Protein AF-A0A857V755-F1 (afdb_monomer)

Radius of gyration: 28.83 Å; Cα contacts (8 Å, |Δi|>4): 741; chains: 1; bounding box: 69×64×71 Å

Secondary structure (DSSP, 8-state):
-HHHHHHHHHHHHHHHHHHHT------TTTTGGGSTTSSS--SB-----S-----SSTT-------GGGTT-B-HHHHHHHHHHHHHHTTT--GGG---STTS-S----TT--GGGSPPPGGGSS-------EEEE---S-SEEETTT-SEEEEE-SS--S-TT-EEEEEEETTTEEEEEEE--TTS--EEEEEPPTTPPSEEEEEEEEEE-TTS-EEEEEEEEEEEPSBTTBTT-SSS-GGG-TT-SSS---S--SS-SSS-TTT-S---S---EEEEE--GGGT--TTSEEEEE-GGGHHHH---S----TTT-TT-----SEEE-SGGGTTPEEEEEEE-SS-BTTBPTT-EEEEEE-TT--EEEEEES-SSSPPPPTT-TT--PPEEEEPSSPPTT--S--

Foldseek 3Di:
DVLLVVLLVLLVVCLVCQQFQHDDQDCSCLCPQQDVVGPDAHQAAAQDDPDQPPPPFPPDRDPPPDSVRHRPGFPVNVVSVVVSVCVVQVNDDPVCRQSDPVSDNGDGDPVSDPVPRDRDPVVVPPPPPFPAAEDEDCQFPQEDEAPVDQKTWGWDPAQFADAQDKKWKWKDPPTDTQGIFTQHRSNITTDITGDDNPDAFAKIKIWIWHAGPVRGIYIYIGIHGYFYNDPQAGRPPPDGQVRQQQGRHFHAPPDQQQLPRGGSNNDSDRDHHPQKDKFADDVVLVTDRQKMFMFGRQSCCVVLVAHDGDDPCSVPVPGPDDTLAMADDPVSGQWGWQDKDAACQDFVVRHHRWIWTWTAHPVRDIWIWTKPDRNDHQDDPVPPPHDHIHTDTDPDDGPPDDSPD

pLDDT: mean 79.71, std 15.18, range [31.06, 97.56]

Solvent-accessible surface area (backbone atoms only — not comparable to full-atom values): 23344 Å² total; per-residue (Å²): 107,69,69,52,52,50,52,34,49,50,33,48,52,45,36,50,23,37,34,64,11,44,86,69,80,86,55,91,67,38,57,64,53,15,40,82,94,40,89,44,62,47,24,34,37,62,85,48,75,88,64,76,71,74,49,95,48,88,90,53,77,71,74,76,85,48,53,79,51,36,68,33,64,28,56,59,25,50,51,29,45,51,50,42,50,35,61,78,49,75,65,47,54,80,93,73,54,70,64,25,98,83,72,35,82,54,54,58,34,88,83,48,46,81,90,72,44,68,68,46,73,86,70,69,56,87,65,88,68,68,79,60,47,78,41,84,42,81,38,50,91,44,61,44,38,44,86,80,44,53,51,50,57,38,40,52,93,56,56,64,31,30,53,71,34,67,29,42,34,33,38,40,81,68,85,42,82,44,49,73,48,65,18,37,91,68,7,26,38,79,49,66,34,59,53,66,88,84,59,72,49,38,74,33,35,40,34,41,35,37,42,25,75,88,70,43,43,31,32,38,33,36,71,30,39,33,29,33,72,43,92,57,27,35,42,66,80,85,57,46,29,92,76,36,73,41,37,60,86,41,75,60,62,86,40,49,80,18,47,81,84,48,23,42,46,66,39,66,69,68,56,77,57,51,54,59,52,72,42,51,33,44,63,96,76,78,36,58,54,44,24,35,40,34,33,45,37,53,74,39,22,83,82,69,75,48,79,84,62,19,59,60,52,93,81,33,77,84,57,86,68,37,69,49,19,28,43,72,47,77,92,46,48,58,32,42,64,73,48,80,44,66,33,88,54,66,54,92,93,40,52,53,68,42,57,35,39,31,27,24,40,96,83,68,50,74,44,47,28,31,52,76,60,83,81,64,77,67,61,56,83,88,44,94,83,50,70,89,44,32,35,43,77,53,96,64,80,56,91,96,58,69,86,67,136

Mean predicted aligned error: 14.48 Å

Nearest PDB structures (foldseek):
  6xi3-assembly1_AAA  TM=7.152E-01  e=8.407E-03  Marinobacter nauticus ATCC 49840
  4kkr-assembly1_A  TM=4.947E-01  e=3.489E-03  Vibrio cholerae MJ-1236
  6nfs-assembly1_A  TM=5.527E-01  e=1.344E-02  Pseudomonas fluorescens
  4be6-assembly1_A  TM=4.910E-01  e=5.577E-03  Vibrio cholerae MJ-1236
  6nfr-assembly1_A  TM=5.529E-01  e=2.278E-02  Pseudomonas fluorescens

Sequence (405 aa):
MITNSVTYLNNTIKQAAKAAGVKYVDIENAFGDHWLCGNGDRHVNPLLLNEMIVSRIPDLRLPWVEFQESFHPNAKGHADIARAFRKELGGVNPADYKICKNDATTCPDNSATKDNIPAPPYFNVANEQEDIKFTYYKLSNGTATKVQEKYIEIKTSRRPYKPWKKVYVKIYSEPRDLGEIEADKNGEINGSVALPEDLPAGYHTLVVSGEAPDGKKQELYQTILIKGPNPEDIDENGTPDKLQPCGAFAQAANKDEDLDGIDDACDPEVTDPILYTARNGKSSLGEDEDRIYLFRNTRAANLTGVTNDYVDKSKNQNNTDALVGHTLSEETRGLAFNKLVVMKEADGDIKKGTPIILAKDINEKCYALKPENYLSPALKPGSKDYKLRGLTKLNTLAKGVGCEE

Structure (mmCIF, N/CA/C/O backbone):
data_AF-A0A857V755-F1
#
_entry.id   AF-A0A857V755-F1
#
loop_
_atom_site.group_PDB
_atom_site.id
_atom_site.type_symbol
_atom_site.label_atom_id
_atom_site.label_alt_id
_atom_site.label_comp_id
_atom_site.label_asym_id
_atom_site.label_entity_id
_atom_site.label_seq_id
_atom_site.pdbx_PDB_ins_code
_atom_site.Cartn_x
_atom_site.Cartn_y
_atom_site.Cartn_z
_atom_site.occupancy
_atom_site.B_iso_or_equiv
_atom_site.auth_seq_id
_atom_site.auth_comp_id
_atom_site.auth_asym_id
_atom_site.auth_atom_id
_atom_site.pdbx_PDB_model_num
ATOM 1 N N . MET A 1 1 ? -3.598 -13.421 14.492 1.00 64.44 1 MET A N 1
ATOM 2 C CA . MET A 1 1 ? -5.048 -13.296 14.214 1.00 64.44 1 MET A CA 1
ATOM 3 C C . MET A 1 1 ? -5.287 -13.170 12.715 1.00 64.44 1 MET A C 1
ATOM 5 O O . MET A 1 1 ? -5.825 -14.112 12.165 1.00 64.44 1 MET A O 1
ATOM 9 N N . ILE A 1 2 ? -4.832 -12.096 12.051 1.00 75.31 2 ILE A N 1
ATOM 10 C CA . ILE A 1 2 ? -5.071 -11.863 10.608 1.00 75.31 2 ILE A CA 1
ATOM 11 C C . ILE A 1 2 ? -4.603 -13.035 9.732 1.00 75.31 2 ILE A C 1
ATOM 13 O O . ILE A 1 2 ? -5.388 -13.533 8.935 1.00 75.31 2 ILE A O 1
ATOM 17 N N . THR A 1 3 ? -3.382 -13.537 9.935 1.00 80.62 3 THR A N 1
ATOM 18 C CA . THR A 1 3 ? -2.867 -14.715 9.213 1.00 80.62 3 THR A CA 1
ATOM 19 C C . THR A 1 3 ? -3.768 -15.940 9.388 1.00 80.62 3 THR A C 1
ATOM 21 O O . THR A 1 3 ? -4.168 -16.543 8.404 1.00 80.62 3 THR A O 1
ATOM 24 N N . ASN A 1 4 ? -4.206 -16.241 10.618 1.00 82.56 4 ASN A N 1
ATOM 25 C CA . ASN A 1 4 ? -5.170 -17.320 10.869 1.00 82.56 4 ASN A CA 1
ATOM 26 C C . ASN A 1 4 ? -6.510 -17.086 10.152 1.00 82.56 4 ASN A C 1
ATOM 28 O O . ASN A 1 4 ? -7.090 -18.039 9.639 1.00 82.56 4 ASN A O 1
ATOM 32 N N . SER A 1 5 ? -7.015 -15.848 10.114 1.00 85.62 5 SER A N 1
ATOM 33 C CA . SER A 1 5 ? -8.253 -15.512 9.400 1.00 85.62 5 SER A CA 1
ATOM 34 C C . SER A 1 5 ? -8.121 -15.738 7.893 1.00 85.62 5 SER A C 1
ATOM 36 O O . SER A 1 5 ? -9.034 -16.296 7.290 1.00 85.62 5 SER A O 1
ATOM 38 N N . VAL A 1 6 ? -6.981 -15.364 7.299 1.00 88.44 6 VAL A N 1
ATOM 39 C CA . VAL A 1 6 ? -6.672 -15.627 5.884 1.00 88.44 6 VAL A CA 1
ATOM 40 C C . VAL A 1 6 ? -6.606 -17.131 5.622 1.00 88.44 6 VAL A C 1
ATOM 42 O O . VAL A 1 6 ? -7.317 -17.611 4.744 1.00 88.44 6 VAL A O 1
ATOM 45 N N . THR A 1 7 ? -5.869 -17.898 6.434 1.00 88.50 7 THR A N 1
ATOM 46 C CA . THR A 1 7 ? -5.803 -19.365 6.306 1.00 88.50 7 THR A CA 1
ATOM 47 C C . THR A 1 7 ? -7.192 -20.007 6.419 1.00 88.50 7 THR A C 1
ATOM 49 O O . THR A 1 7 ? -7.540 -20.902 5.650 1.00 88.50 7 THR A O 1
ATOM 52 N N . TYR A 1 8 ? -8.032 -19.546 7.353 1.00 90.31 8 TYR A N 1
ATOM 53 C CA . TYR A 1 8 ? -9.395 -20.062 7.504 1.00 90.31 8 TYR A CA 1
ATOM 54 C C . TYR A 1 8 ? -10.292 -19.725 6.303 1.00 90.31 8 TYR A C 1
ATOM 56 O O . TYR A 1 8 ? -11.050 -20.581 5.836 1.00 90.31 8 TYR A O 1
ATOM 64 N N . LEU A 1 9 ? -10.187 -18.507 5.762 1.00 91.81 9 LEU A N 1
ATOM 65 C CA . LEU A 1 9 ? -10.892 -18.110 4.544 1.00 91.81 9 LEU A CA 1
ATOM 66 C C . LEU A 1 9 ? -10.439 -18.954 3.344 1.00 91.81 9 LEU A C 1
ATOM 68 O O . LEU A 1 9 ? -11.287 -19.497 2.638 1.00 91.81 9 LEU A O 1
ATOM 72 N N . ASN A 1 10 ? -9.132 -19.146 3.163 1.00 93.31 10 ASN A N 1
ATOM 73 C CA . ASN A 1 10 ? -8.565 -19.997 2.114 1.00 93.31 10 ASN A CA 1
ATOM 74 C C . ASN A 1 10 ? -9.065 -21.441 2.228 1.00 93.31 10 ASN A C 1
ATOM 76 O O . ASN A 1 10 ? -9.514 -22.022 1.240 1.00 93.31 10 ASN A O 1
ATOM 80 N N . ASN A 1 11 ? -9.089 -22.006 3.439 1.00 93.12 11 ASN A N 1
ATOM 81 C CA . ASN A 1 11 ? -9.653 -23.334 3.694 1.00 93.12 11 ASN A CA 1
ATOM 82 C C . ASN A 1 11 ? -11.151 -23.404 3.367 1.00 93.12 11 ASN A C 1
ATOM 84 O O . ASN A 1 11 ? -11.607 -24.390 2.785 1.00 93.12 11 ASN A O 1
ATOM 88 N N . THR A 1 12 ? -11.906 -22.354 3.692 1.00 93.69 12 THR A N 1
ATOM 89 C CA . THR A 1 12 ? -13.337 -22.253 3.376 1.00 93.69 12 THR A CA 1
ATOM 90 C C . THR A 1 12 ? -13.567 -22.212 1.864 1.00 93.69 12 THR A C 1
ATOM 92 O O . THR A 1 12 ? -14.375 -22.984 1.348 1.00 93.69 12 THR A O 1
ATOM 95 N N . ILE A 1 13 ? -12.825 -21.374 1.132 1.00 95.56 13 ILE A N 1
ATOM 96 C CA . ILE A 1 13 ? -12.911 -21.265 -0.332 1.00 95.56 13 ILE A CA 1
ATOM 97 C C . ILE A 1 13 ? -12.484 -22.581 -0.989 1.00 95.56 13 ILE A C 1
ATOM 99 O O . ILE A 1 13 ? -13.176 -23.074 -1.877 1.00 95.56 13 ILE A O 1
ATOM 103 N N . LYS A 1 14 ? -11.394 -23.200 -0.525 1.00 94.62 14 LYS A N 1
ATOM 104 C CA . LYS A 1 14 ? -10.915 -24.504 -1.007 1.00 94.62 14 LYS A CA 1
ATOM 105 C C . LYS A 1 14 ? -11.964 -25.597 -0.831 1.00 94.62 14 LYS A C 1
ATOM 107 O O . LYS A 1 14 ? -12.153 -26.416 -1.731 1.00 94.62 14 LYS A O 1
ATOM 112 N N . GLN A 1 15 ? -12.655 -25.614 0.306 1.00 94.94 15 GLN A N 1
ATOM 113 C CA . GLN A 1 15 ? -13.712 -26.583 0.571 1.00 94.94 15 GLN A CA 1
ATOM 114 C C . GLN A 1 15 ? -14.958 -26.319 -0.284 1.00 94.94 15 GLN A C 1
ATOM 116 O O . GLN A 1 15 ? -15.502 -27.254 -0.871 1.00 94.94 15 GLN A O 1
ATOM 121 N N . ALA A 1 16 ? -15.368 -25.056 -0.427 1.00 94.62 16 ALA A N 1
ATOM 122 C CA . ALA A 1 16 ? -16.465 -24.668 -1.311 1.00 94.62 16 ALA A CA 1
ATOM 123 C C . ALA A 1 16 ? -16.164 -25.006 -2.782 1.00 94.62 16 ALA A C 1
ATOM 125 O O . ALA A 1 16 ? -17.035 -25.503 -3.493 1.00 94.62 16 ALA A O 1
ATOM 126 N N . ALA A 1 17 ? -14.918 -24.814 -3.222 1.00 94.25 17 ALA A N 1
ATOM 127 C CA . ALA A 1 17 ? -14.466 -25.170 -4.560 1.00 94.25 17 ALA A CA 1
ATOM 128 C C . ALA A 1 17 ? -14.579 -26.679 -4.819 1.00 94.25 17 ALA A C 1
ATOM 130 O O . ALA A 1 17 ? -15.104 -27.077 -5.857 1.00 94.25 17 ALA A O 1
ATOM 131 N N . LYS A 1 18 ? -14.178 -27.523 -3.856 1.00 93.69 18 LYS A N 1
ATOM 132 C CA . LYS A 1 18 ? -14.385 -28.980 -3.937 1.00 93.69 18 LYS A CA 1
ATOM 133 C C . LYS A 1 18 ? -15.866 -29.344 -4.036 1.00 93.69 18 LYS A C 1
ATOM 135 O O . LYS A 1 18 ? -16.238 -30.124 -4.909 1.00 93.69 18 LYS A O 1
ATOM 140 N N . ALA A 1 19 ? -16.709 -28.750 -3.191 1.00 94.25 19 ALA A N 1
ATOM 141 C CA . ALA A 1 19 ? -18.148 -29.007 -3.194 1.00 94.25 19 ALA A CA 1
ATOM 142 C C . ALA A 1 19 ? -18.803 -28.615 -4.529 1.00 94.25 19 ALA A C 1
ATOM 144 O O . ALA A 1 19 ? -19.632 -29.351 -5.051 1.00 94.25 19 ALA A O 1
ATOM 145 N N . ALA A 1 20 ? -18.396 -27.488 -5.118 1.00 93.31 20 ALA A N 1
ATOM 146 C CA . ALA A 1 20 ? -18.873 -27.034 -6.425 1.00 93.31 20 ALA A CA 1
ATOM 147 C C . ALA A 1 20 ? -18.211 -27.764 -7.609 1.00 93.31 20 ALA A C 1
ATOM 149 O O . ALA A 1 20 ? -18.675 -27.656 -8.745 1.00 93.31 20 ALA A O 1
ATOM 150 N N . GLY A 1 21 ? -17.126 -28.498 -7.361 1.00 92.62 21 GLY A N 1
ATOM 151 C CA . GLY A 1 21 ? -16.382 -29.205 -8.391 1.00 92.62 21 GLY A CA 1
ATOM 152 C C . GLY A 1 21 ? -15.522 -28.313 -9.273 1.00 92.62 21 GLY A C 1
ATOM 153 O O . GLY A 1 21 ? -15.336 -28.644 -10.439 1.00 92.62 21 GLY A O 1
ATOM 154 N N . VAL A 1 22 ? -15.030 -27.190 -8.749 1.00 91.50 22 VAL A N 1
ATOM 155 C CA . VAL A 1 22 ? -14.135 -26.260 -9.453 1.00 91.50 22 VAL A CA 1
ATOM 156 C C . VAL A 1 22 ? -12.712 -26.335 -8.893 1.00 91.50 22 VAL A C 1
ATOM 158 O O . VAL A 1 22 ? -12.488 -26.745 -7.752 1.00 91.50 22 VAL A O 1
ATOM 161 N N . LYS A 1 23 ? -11.718 -25.931 -9.692 1.00 90.25 23 LYS A N 1
ATOM 162 C CA . LYS A 1 23 ? -10.313 -25.903 -9.263 1.00 90.25 23 LYS A CA 1
ATOM 163 C C . LYS A 1 23 ? -10.054 -24.690 -8.364 1.00 90.25 23 LYS A C 1
ATOM 165 O O . LYS A 1 23 ? -10.176 -23.552 -8.799 1.00 90.25 23 LYS A O 1
ATOM 170 N N . TYR A 1 24 ? -9.626 -24.948 -7.131 1.00 92.88 24 TYR A N 1
ATOM 171 C CA . TYR A 1 24 ? -8.981 -23.951 -6.275 1.00 92.88 24 TYR A CA 1
ATOM 172 C C . TYR A 1 24 ? -7.472 -23.947 -6.546 1.00 92.88 24 TYR A C 1
ATOM 174 O O . TYR A 1 24 ? -6.845 -25.011 -6.540 1.00 92.88 24 TYR A O 1
ATOM 182 N N . VAL A 1 25 ? -6.903 -22.764 -6.778 1.00 92.81 25 VAL A N 1
ATOM 183 C CA . VAL A 1 25 ? -5.453 -22.543 -6.848 1.00 92.81 25 VAL A CA 1
ATOM 184 C C . VAL A 1 25 ? -5.036 -21.859 -5.555 1.00 92.81 25 VAL A C 1
ATOM 186 O O . VAL A 1 25 ? -5.536 -20.787 -5.230 1.00 92.81 25 VAL A O 1
ATOM 189 N N . ASP A 1 26 ? -4.145 -22.504 -4.809 1.00 93.12 26 ASP A N 1
ATOM 190 C CA . ASP A 1 26 ? -3.669 -21.999 -3.527 1.00 93.12 26 ASP A CA 1
ATOM 191 C C . ASP A 1 26 ? -2.549 -20.974 -3.739 1.00 93.12 26 ASP A C 1
ATOM 193 O O . ASP A 1 26 ? -1.485 -21.313 -4.262 1.00 93.12 26 ASP A O 1
ATOM 197 N N . ILE A 1 27 ? -2.802 -19.724 -3.351 1.00 94.00 27 ILE A N 1
ATOM 198 C CA . ILE A 1 27 ? -1.847 -18.615 -3.473 1.00 94.00 27 ILE A CA 1
ATOM 199 C C . ILE A 1 27 ? -1.357 -18.100 -2.117 1.00 94.00 27 ILE A C 1
ATOM 201 O O . ILE A 1 27 ? -0.655 -17.096 -2.080 1.00 94.00 27 ILE A O 1
ATOM 205 N N . GLU A 1 28 ? -1.694 -18.766 -1.006 1.00 91.25 28 GLU A N 1
ATOM 206 C CA . GLU A 1 28 ? -1.384 -18.278 0.351 1.00 91.25 28 GLU A CA 1
ATOM 207 C C . GLU A 1 28 ? 0.113 -18.009 0.547 1.00 91.25 28 GLU A C 1
ATOM 209 O O . GLU A 1 28 ? 0.499 -17.028 1.173 1.00 91.25 28 GLU A O 1
ATOM 214 N N . ASN A 1 29 ? 0.950 -18.851 -0.061 1.00 90.50 29 ASN A N 1
ATOM 215 C CA . ASN A 1 29 ? 2.407 -18.753 -0.003 1.00 90.50 29 ASN A CA 1
ATOM 216 C C . ASN A 1 29 ? 3.026 -18.291 -1.333 1.00 90.50 29 ASN A C 1
ATOM 218 O O . ASN A 1 29 ? 4.214 -18.516 -1.559 1.00 90.50 29 ASN A O 1
ATOM 222 N N . ALA A 1 30 ? 2.239 -17.692 -2.239 1.00 92.88 30 ALA A N 1
ATOM 223 C CA . ALA A 1 30 ? 2.728 -17.275 -3.557 1.00 92.88 30 ALA A CA 1
ATOM 224 C C . ALA A 1 30 ? 3.863 -16.246 -3.461 1.00 92.88 30 ALA A C 1
ATOM 226 O O . ALA A 1 30 ? 4.744 -16.245 -4.313 1.00 92.88 30 ALA A O 1
ATOM 227 N N . PHE A 1 31 ? 3.857 -15.430 -2.406 1.00 91.50 31 PHE A N 1
ATOM 228 C CA . PHE A 1 31 ? 4.838 -14.371 -2.189 1.00 91.50 31 PHE A CA 1
ATOM 229 C C . PHE A 1 31 ? 6.105 -14.829 -1.462 1.00 91.50 31 PHE A C 1
ATOM 231 O O . PHE A 1 31 ? 7.003 -14.016 -1.303 1.00 91.50 31 PHE A O 1
ATOM 238 N N . GLY A 1 32 ? 6.213 -16.073 -0.972 1.00 88.25 32 GLY A N 1
ATOM 239 C CA . GLY A 1 32 ? 7.335 -16.451 -0.093 1.00 88.25 32 GLY A CA 1
ATOM 240 C C . GLY A 1 32 ? 7.535 -15.414 1.024 1.00 88.25 32 GLY A C 1
ATOM 241 O O . GLY A 1 32 ? 6.556 -14.936 1.575 1.00 88.25 32 GLY A O 1
ATOM 242 N N . ASP A 1 33 ? 8.765 -14.970 1.282 1.00 85.81 33 ASP A N 1
ATOM 243 C CA . ASP A 1 33 ? 9.058 -13.983 2.339 1.00 85.81 33 ASP A CA 1
ATOM 244 C C . ASP A 1 33 ? 8.733 -12.512 1.972 1.00 85.81 33 ASP A C 1
ATOM 246 O O . ASP A 1 33 ? 9.119 -11.603 2.711 1.00 85.81 33 ASP A O 1
ATOM 250 N N . HIS A 1 34 ? 8.033 -12.260 0.857 1.00 85.62 34 HIS A N 1
ATOM 251 C CA . HIS A 1 34 ? 7.717 -10.924 0.317 1.00 85.62 34 HIS A CA 1
ATOM 252 C C . HIS A 1 34 ? 6.355 -10.355 0.781 1.00 85.62 34 HIS A C 1
ATOM 254 O O . HIS A 1 34 ? 5.839 -9.378 0.228 1.00 85.62 34 HIS A O 1
ATOM 260 N N . TRP A 1 35 ? 5.726 -10.962 1.793 1.00 86.38 35 TRP A N 1
ATOM 261 C CA . TRP A 1 35 ? 4.530 -10.409 2.441 1.00 86.38 35 TRP A CA 1
ATOM 262 C C . TRP A 1 35 ? 4.853 -9.148 3.265 1.00 86.38 35 TRP A C 1
ATOM 264 O O . TRP A 1 35 ? 6.009 -8.835 3.556 1.00 86.38 35 TRP A O 1
ATOM 274 N N . LEU A 1 36 ? 3.818 -8.424 3.704 1.00 83.56 36 LEU A N 1
ATOM 275 C CA . LEU A 1 36 ? 3.991 -7.288 4.615 1.00 83.56 36 LEU A CA 1
ATOM 276 C C . LEU A 1 36 ? 4.709 -7.720 5.903 1.00 83.56 36 LEU A C 1
ATOM 278 O O . LEU A 1 36 ? 4.317 -8.698 6.538 1.00 83.56 36 LEU A O 1
ATOM 282 N N . CYS A 1 37 ? 5.744 -6.965 6.286 1.00 79.06 37 CYS A N 1
ATOM 283 C CA . CYS A 1 37 ? 6.639 -7.263 7.414 1.00 79.06 37 CYS A CA 1
ATOM 284 C C . CYS A 1 37 ? 7.468 -8.559 7.259 1.00 79.06 37 CYS A C 1
ATOM 286 O O . CYS A 1 37 ? 7.958 -9.091 8.254 1.00 79.06 37 CYS A O 1
ATOM 288 N N . GLY A 1 38 ? 7.603 -9.086 6.037 1.00 80.25 38 GLY A N 1
ATOM 289 C CA . GLY A 1 38 ? 8.510 -10.185 5.713 1.00 80.25 38 GLY A CA 1
ATOM 290 C C . GLY A 1 38 ? 9.972 -9.749 5.590 1.00 80.25 38 GLY A C 1
ATOM 291 O O . GLY A 1 38 ? 10.306 -8.580 5.775 1.00 80.25 38 GLY A O 1
ATOM 292 N N . ASN A 1 39 ? 10.850 -10.710 5.287 1.00 76.50 39 ASN A N 1
ATOM 293 C CA . ASN A 1 39 ? 12.288 -10.465 5.118 1.00 76.50 39 ASN A CA 1
ATOM 294 C C . ASN A 1 39 ? 12.669 -10.070 3.675 1.00 76.50 39 ASN A C 1
ATOM 296 O O . ASN A 1 39 ? 13.821 -9.705 3.434 1.00 76.50 39 ASN A O 1
ATOM 300 N N . GLY A 1 40 ? 11.742 -10.185 2.718 1.00 71.50 40 GLY A N 1
ATOM 301 C CA . GLY A 1 40 ? 11.915 -9.756 1.329 1.00 71.50 40 GLY A CA 1
ATOM 302 C C . GLY A 1 40 ? 11.458 -8.316 1.073 1.00 71.50 40 GLY A C 1
ATOM 303 O O . GLY A 1 40 ? 10.898 -7.653 1.946 1.00 71.50 40 GLY A O 1
ATOM 304 N N . ASP A 1 41 ? 11.682 -7.830 -0.150 1.00 76.56 41 ASP A N 1
ATOM 305 C CA . ASP A 1 41 ? 10.962 -6.666 -0.681 1.00 76.56 41 ASP A CA 1
ATOM 306 C C . ASP A 1 41 ? 9.454 -6.952 -0.746 1.00 76.56 41 ASP A C 1
ATOM 308 O O . ASP A 1 41 ? 9.029 -8.105 -0.764 1.00 76.56 41 ASP A O 1
ATOM 312 N N . ARG A 1 42 ? 8.622 -5.907 -0.718 1.00 80.00 42 ARG A N 1
ATOM 313 C CA . ARG A 1 42 ? 7.173 -6.071 -0.549 1.00 80.00 42 ARG A CA 1
ATOM 314 C C . ARG A 1 42 ? 6.502 -6.363 -1.878 1.00 80.00 42 ARG A C 1
ATOM 316 O O . ARG A 1 42 ? 6.627 -5.596 -2.823 1.00 80.00 42 ARG A O 1
ATOM 323 N N . HIS A 1 43 ? 5.712 -7.427 -1.919 1.00 88.06 43 HIS A N 1
ATOM 324 C CA . HIS A 1 43 ? 4.869 -7.779 -3.067 1.00 88.06 43 HIS A CA 1
ATOM 325 C C . HIS A 1 43 ? 3.383 -7.463 -2.836 1.00 88.06 43 HIS A C 1
ATOM 327 O O . HIS A 1 43 ? 2.521 -7.783 -3.653 1.00 88.06 43 HIS A O 1
ATOM 333 N N . VAL A 1 44 ? 3.079 -6.831 -1.704 1.00 87.12 44 VAL A N 1
ATOM 334 C CA . VAL A 1 44 ? 1.744 -6.409 -1.285 1.00 87.12 44 VAL A CA 1
ATOM 335 C C . VAL A 1 44 ? 1.845 -4.971 -0.796 1.00 87.12 44 VAL A C 1
ATOM 337 O O . VAL A 1 44 ? 2.739 -4.643 -0.013 1.00 87.12 44 VAL A O 1
ATOM 340 N N . ASN A 1 45 ? 0.924 -4.125 -1.240 1.00 78.50 45 ASN A N 1
ATOM 341 C CA . ASN A 1 45 ? 0.853 -2.730 -0.838 1.00 78.50 45 ASN A CA 1
ATOM 342 C C . ASN A 1 45 ? 0.556 -2.616 0.667 1.00 78.50 45 ASN A C 1
ATOM 344 O O . ASN A 1 45 ? -0.296 -3.349 1.188 1.00 78.50 45 ASN A O 1
ATOM 348 N N . PRO A 1 46 ? 1.220 -1.698 1.392 1.00 75.44 46 PRO A N 1
ATOM 349 C CA . PRO A 1 46 ? 0.887 -1.419 2.782 1.00 75.44 46 PRO A CA 1
ATOM 350 C C . PRO A 1 46 ? -0.487 -0.742 2.885 1.00 75.44 46 PRO A C 1
ATOM 352 O O . PRO A 1 46 ? -1.195 -0.543 1.899 1.00 75.44 46 PRO A O 1
ATOM 355 N N . LEU A 1 47 ? -0.883 -0.375 4.101 1.00 72.81 47 LEU A N 1
ATOM 356 C CA . LEU A 1 47 ? -2.060 0.461 4.288 1.00 72.81 47 LEU A CA 1
ATOM 357 C C . LEU A 1 47 ? -1.824 1.848 3.665 1.00 72.81 47 LEU A C 1
ATOM 359 O O . LEU A 1 47 ? -0.931 2.577 4.095 1.00 72.81 47 LEU A O 1
ATOM 363 N N . LEU A 1 48 ? -2.664 2.222 2.703 1.00 65.50 48 LEU A N 1
ATOM 364 C CA . LEU A 1 48 ? -2.655 3.521 2.038 1.00 65.50 48 LEU A CA 1
ATOM 365 C C . LEU A 1 48 ? -3.800 4.367 2.623 1.00 65.50 48 LEU A C 1
ATOM 367 O O . LEU A 1 48 ? -4.959 4.197 2.246 1.00 65.50 48 LEU A O 1
ATOM 371 N N . LEU A 1 49 ? -3.515 5.247 3.591 1.00 52.53 49 LEU A N 1
ATOM 372 C CA . LEU A 1 49 ? -4.520 6.140 4.194 1.00 52.53 49 LEU A CA 1
ATOM 373 C C . LEU A 1 49 ? -4.394 7.566 3.661 1.00 52.53 49 LEU A C 1
ATOM 375 O O . LEU A 1 49 ? -3.568 8.294 4.180 1.00 52.53 49 LEU A O 1
ATOM 379 N N . ASN A 1 50 ? -5.245 7.988 2.716 1.00 42.50 50 ASN A N 1
ATOM 380 C CA . ASN A 1 50 ? -5.434 9.375 2.225 1.00 42.50 50 ASN A CA 1
ATOM 381 C C . ASN A 1 50 ? -4.205 10.294 2.114 1.00 42.50 50 ASN A C 1
ATOM 383 O O . ASN A 1 50 ? -4.356 11.521 2.114 1.00 42.50 50 ASN A O 1
ATOM 387 N N . GLU A 1 51 ? -2.995 9.765 2.075 1.00 39.56 51 GLU A N 1
ATOM 388 C CA . GLU A 1 51 ? -1.841 10.594 1.859 1.00 39.56 51 GLU A CA 1
ATOM 389 C C . GLU A 1 51 ? -1.866 10.863 0.368 1.00 39.56 51 GLU A C 1
ATOM 391 O O . GLU A 1 51 ? -1.708 9.965 -0.459 1.00 39.56 51 GLU A O 1
ATOM 396 N N . MET A 1 52 ? -2.131 12.125 0.014 1.00 37.50 52 MET A N 1
ATOM 397 C CA . MET A 1 52 ? -1.544 12.659 -1.200 1.00 37.50 52 MET A CA 1
ATOM 398 C C . MET A 1 52 ? -0.082 12.236 -1.140 1.00 37.50 52 MET A C 1
ATOM 400 O O . MET A 1 52 ? 0.686 12.808 -0.366 1.00 37.50 52 MET A O 1
ATOM 404 N N . ILE A 1 53 ? 0.296 11.236 -1.934 1.00 37.47 53 ILE A N 1
ATOM 405 C CA . ILE A 1 53 ? 1.686 11.072 -2.307 1.00 37.47 53 ILE A CA 1
ATOM 406 C C . ILE A 1 53 ? 1.990 12.381 -3.021 1.00 37.47 53 ILE A C 1
ATOM 408 O O . ILE A 1 53 ? 1.596 12.603 -4.169 1.00 37.47 53 ILE A O 1
ATOM 412 N N . VAL A 1 54 ? 2.586 13.319 -2.284 1.00 35.56 54 VAL A N 1
ATOM 413 C CA . VAL A 1 54 ? 3.172 14.510 -2.866 1.00 35.56 54 VAL A CA 1
ATOM 414 C C . VAL A 1 54 ? 4.339 13.962 -3.660 1.00 35.56 54 VAL A C 1
ATOM 416 O O . VAL A 1 54 ? 5.430 13.754 -3.134 1.00 35.56 54 VAL A O 1
ATOM 419 N N . SER A 1 55 ? 4.068 13.637 -4.923 1.00 34.16 55 SER A N 1
ATOM 420 C CA . SER A 1 55 ? 5.103 13.363 -5.899 1.00 34.16 55 SER A CA 1
ATOM 421 C C . SER A 1 55 ? 6.169 14.443 -5.733 1.00 34.16 55 SER A C 1
ATOM 423 O O . SER A 1 55 ? 5.853 15.636 -5.715 1.00 34.16 55 SER A O 1
ATOM 425 N N . ARG A 1 56 ? 7.444 14.048 -5.603 1.00 35.47 56 ARG A N 1
ATOM 426 C CA . ARG A 1 56 ? 8.575 14.997 -5.577 1.00 35.47 56 ARG A CA 1
ATOM 427 C C . ARG A 1 56 ? 8.705 15.782 -6.897 1.00 35.47 56 ARG A C 1
ATOM 429 O O . ARG A 1 56 ? 9.636 16.568 -7.044 1.00 35.47 56 ARG A O 1
ATOM 436 N N . ILE A 1 57 ? 7.802 15.569 -7.858 1.00 32.66 57 ILE A N 1
ATOM 437 C CA . ILE A 1 57 ? 7.678 16.312 -9.107 1.00 32.66 57 ILE A CA 1
ATOM 438 C C . ILE A 1 57 ? 6.639 17.430 -8.907 1.00 32.66 57 ILE A C 1
ATOM 440 O O . ILE A 1 57 ? 5.446 17.137 -8.783 1.00 32.66 57 ILE A O 1
ATOM 444 N N . PRO A 1 58 ? 7.054 18.712 -8.917 1.00 31.06 58 PRO A N 1
ATOM 445 C CA . PRO A 1 58 ? 6.117 19.827 -9.003 1.00 31.06 58 PRO A CA 1
ATOM 446 C C . PRO A 1 58 ? 5.211 19.626 -10.230 1.00 31.06 58 PRO A C 1
ATOM 448 O O . PRO A 1 58 ? 5.714 19.324 -11.309 1.00 31.06 58 PRO A O 1
ATOM 451 N N . ASP A 1 59 ? 3.896 19.764 -10.054 1.00 34.12 59 ASP A N 1
ATOM 452 C CA . ASP A 1 59 ? 2.828 19.609 -11.064 1.00 34.12 59 ASP A CA 1
ATOM 453 C C . ASP A 1 59 ? 2.383 18.192 -11.479 1.00 34.12 59 ASP A C 1
ATOM 455 O O . ASP A 1 59 ? 1.361 18.081 -12.160 1.00 34.12 59 ASP A O 1
ATOM 459 N N . LEU A 1 60 ? 3.010 17.098 -11.019 1.00 34.56 60 LEU A N 1
ATOM 460 C CA . LEU A 1 60 ? 2.463 15.751 -11.259 1.00 34.56 60 LEU A CA 1
ATOM 461 C C . LEU A 1 60 ? 1.564 15.309 -10.098 1.00 34.56 60 LEU A C 1
ATOM 463 O O . LEU A 1 60 ? 1.991 14.627 -9.167 1.00 34.56 60 LEU A O 1
ATOM 467 N N . ARG A 1 61 ? 0.287 15.697 -10.165 1.00 35.62 61 ARG A N 1
ATOM 468 C CA . ARG A 1 61 ? -0.764 15.110 -9.325 1.00 35.62 61 ARG A CA 1
ATOM 469 C C . ARG A 1 61 ? -1.071 13.717 -9.865 1.00 35.62 61 ARG A C 1
ATOM 471 O O . ARG A 1 61 ? -1.808 13.601 -10.842 1.00 35.62 61 ARG A O 1
ATOM 478 N N . LEU A 1 62 ? -0.505 12.676 -9.258 1.00 36.69 62 LEU A N 1
ATOM 479 C CA . LEU A 1 62 ? -0.992 11.326 -9.522 1.00 36.69 62 LEU A CA 1
ATOM 480 C C . LEU A 1 62 ? -2.451 11.267 -9.046 1.00 36.69 62 LEU A C 1
ATOM 482 O O . LEU A 1 62 ? -2.737 11.698 -7.921 1.00 36.69 62 LEU A O 1
ATOM 486 N N . PRO A 1 63 ? -3.390 10.846 -9.910 1.00 33.84 63 PRO A N 1
ATOM 487 C CA . PRO A 1 63 ? -4.770 10.676 -9.501 1.00 33.84 63 PRO A CA 1
ATOM 488 C C . PRO A 1 63 ? -4.766 9.664 -8.364 1.00 33.84 63 PRO A C 1
ATOM 490 O O . PRO A 1 63 ? -4.148 8.616 -8.505 1.00 33.84 63 PRO A O 1
ATOM 493 N N . TRP A 1 64 ? -5.374 10.054 -7.241 1.00 39.28 64 TRP A N 1
ATOM 494 C CA . TRP A 1 64 ? -5.930 9.194 -6.202 1.00 39.28 64 TRP A CA 1
ATOM 495 C C . TRP A 1 64 ? -5.454 7.742 -6.333 1.00 39.28 64 TRP A C 1
ATOM 497 O O . TRP A 1 64 ? -6.139 6.919 -6.931 1.00 39.28 64 TRP A O 1
ATOM 507 N N . VAL A 1 65 ? -4.255 7.423 -5.834 1.00 43.16 65 VAL A N 1
ATOM 508 C CA . VAL A 1 65 ? -3.907 6.019 -5.592 1.00 43.16 65 VAL A CA 1
ATOM 509 C C . VAL A 1 65 ? -4.739 5.654 -4.375 1.00 43.16 65 VAL A C 1
ATOM 511 O O . VAL A 1 65 ? -4.403 5.934 -3.225 1.00 43.16 65 VAL A O 1
ATOM 514 N N . GLU A 1 66 ? -5.967 5.280 -4.711 1.00 48.59 66 GLU A N 1
ATOM 515 C CA . GLU A 1 66 ? -7.117 5.148 -3.850 1.00 48.59 66 GLU A CA 1
ATOM 516 C C . GLU A 1 66 ? -6.794 4.129 -2.768 1.00 48.59 66 GLU A C 1
ATOM 518 O O . GLU A 1 66 ? -6.173 3.101 -3.023 1.00 48.59 66 GLU A O 1
ATOM 523 N N . PHE A 1 67 ? -7.281 4.379 -1.554 1.00 51.22 67 PHE A N 1
ATOM 524 C CA . PHE A 1 67 ? -7.306 3.425 -0.443 1.00 51.22 67 PHE A CA 1
ATOM 525 C C . PHE A 1 67 ? -7.609 1.971 -0.851 1.00 51.22 67 PHE A C 1
ATOM 527 O O . PHE A 1 67 ? -7.225 1.054 -0.126 1.00 51.22 67 PHE A O 1
ATOM 534 N N . GLN A 1 68 ? -8.306 1.783 -1.980 1.00 58.31 68 GLN A N 1
ATOM 535 C CA . GLN A 1 68 ? -8.589 0.512 -2.629 1.00 58.31 68 GLN A CA 1
ATOM 536 C C . GLN A 1 68 ? -7.359 -0.391 -2.748 1.00 58.31 68 GLN A C 1
ATOM 538 O O . GLN A 1 68 ? -7.489 -1.569 -2.450 1.00 58.31 68 GLN A O 1
ATOM 543 N N . GLU A 1 69 ? -6.179 0.137 -3.072 1.00 72.75 69 GLU A N 1
ATOM 544 C CA . GLU A 1 69 ? -4.988 -0.695 -3.283 1.00 72.75 69 GLU A CA 1
ATOM 545 C C . GLU A 1 69 ? -4.310 -1.142 -1.981 1.00 72.75 69 GLU A C 1
ATOM 547 O O . GLU A 1 69 ? -3.368 -1.933 -2.015 1.00 72.75 69 GLU A O 1
ATOM 552 N N . SER A 1 70 ? -4.794 -0.698 -0.814 1.00 76.50 70 SER A N 1
ATOM 553 C CA . SER A 1 70 ? -4.280 -1.167 0.478 1.00 76.50 70 SER A CA 1
ATOM 554 C C . SER A 1 70 ? -4.388 -2.685 0.572 1.00 76.50 70 SER A C 1
ATOM 556 O O . SER A 1 70 ? -5.458 -3.250 0.333 1.00 76.50 70 SER A O 1
ATOM 558 N N . PHE A 1 71 ? -3.295 -3.343 0.959 1.00 84.81 71 PHE A N 1
ATOM 559 C CA . PHE A 1 71 ? -3.207 -4.803 1.082 1.00 84.81 71 PHE A CA 1
ATOM 560 C C . PHE A 1 71 ? -3.426 -5.591 -0.224 1.00 84.81 71 PHE A C 1
ATOM 562 O O . PHE A 1 71 ? -3.515 -6.820 -0.172 1.00 84.81 71 PHE A O 1
ATOM 569 N N . HIS A 1 72 ? -3.487 -4.929 -1.384 1.00 87.44 72 HIS A N 1
ATOM 570 C CA . HIS A 1 72 ? -3.516 -5.603 -2.683 1.00 87.44 72 HIS A CA 1
ATOM 571 C C . HIS A 1 72 ? -2.096 -5.966 -3.139 1.00 87.44 72 HIS A C 1
ATOM 573 O O . HIS A 1 72 ? -1.137 -5.295 -2.746 1.00 87.44 72 HIS A O 1
ATOM 579 N N . PRO A 1 73 ? -1.918 -7.030 -3.943 1.00 88.69 73 PRO A N 1
ATOM 580 C CA . PRO A 1 73 ? -0.635 -7.316 -4.573 1.00 88.69 73 PRO A CA 1
ATOM 581 C C . PRO A 1 73 ? -0.196 -6.149 -5.468 1.00 88.69 73 PRO A C 1
ATOM 583 O O . PRO A 1 73 ? -1.013 -5.596 -6.197 1.00 88.69 73 PRO A O 1
ATOM 586 N N . ASN A 1 74 ? 1.089 -5.802 -5.455 1.00 79.31 74 ASN A N 1
ATOM 587 C CA . ASN A 1 74 ? 1.651 -4.868 -6.437 1.00 79.31 74 ASN A CA 1
ATOM 588 C C . ASN A 1 74 ? 2.033 -5.609 -7.735 1.00 79.31 74 ASN A C 1
ATOM 590 O O . ASN A 1 74 ? 1.746 -6.801 -7.885 1.00 79.31 74 ASN A O 1
ATOM 594 N N . ALA A 1 75 ? 2.699 -4.941 -8.682 1.00 79.06 75 ALA A N 1
ATOM 595 C CA . ALA A 1 75 ? 3.104 -5.567 -9.947 1.00 79.06 75 ALA A CA 1
ATOM 596 C C . ALA A 1 75 ? 3.930 -6.861 -9.747 1.00 79.06 75 ALA A C 1
ATOM 598 O O . ALA A 1 75 ? 3.640 -7.894 -10.367 1.00 79.06 75 ALA A O 1
ATOM 599 N N . LYS A 1 76 ? 4.906 -6.848 -8.824 1.00 82.69 76 LYS A N 1
ATOM 600 C CA . LYS A 1 76 ? 5.716 -8.025 -8.462 1.00 82.69 76 LYS A CA 1
ATOM 601 C C . LYS A 1 76 ? 4.863 -9.133 -7.829 1.00 82.69 76 LYS A C 1
ATOM 603 O O . LYS A 1 76 ? 4.991 -10.299 -8.215 1.00 82.69 76 LYS A O 1
ATOM 608 N N . GLY A 1 77 ? 3.930 -8.783 -6.940 1.00 90.12 77 GLY A N 1
ATOM 609 C CA . GLY A 1 77 ? 2.984 -9.731 -6.342 1.00 90.12 77 GLY A CA 1
ATOM 610 C C . GLY A 1 77 ? 2.033 -10.368 -7.352 1.00 90.12 77 GLY A C 1
ATOM 611 O O . GLY A 1 77 ? 1.819 -11.582 -7.337 1.00 90.12 77 GLY A O 1
ATOM 612 N N . HIS A 1 78 ? 1.517 -9.596 -8.305 1.00 91.12 78 HIS A N 1
ATOM 613 C CA . HIS A 1 78 ? 0.740 -10.147 -9.412 1.00 91.12 78 HIS A CA 1
ATOM 614 C C . HIS A 1 78 ? 1.560 -11.140 -10.248 1.00 91.12 78 HIS A C 1
ATOM 616 O O . HIS A 1 78 ? 1.041 -12.193 -10.634 1.00 91.12 78 HIS A O 1
ATOM 622 N N . ALA A 1 79 ? 2.848 -10.866 -10.477 1.00 88.00 79 ALA A N 1
ATOM 623 C CA . ALA A 1 79 ? 3.737 -11.796 -11.165 1.00 88.00 79 ALA A CA 1
ATOM 624 C C . ALA A 1 79 ? 3.969 -13.097 -10.368 1.00 88.00 79 ALA A C 1
ATOM 626 O O . ALA A 1 79 ? 4.004 -14.178 -10.963 1.00 88.00 79 ALA A O 1
ATOM 627 N N . ASP A 1 80 ? 4.081 -13.026 -9.039 1.00 92.31 80 ASP A N 1
ATOM 628 C CA . ASP A 1 80 ? 4.147 -14.203 -8.160 1.00 92.31 80 ASP A CA 1
ATOM 629 C C . ASP A 1 80 ? 2.883 -15.054 -8.212 1.00 92.31 80 ASP A C 1
ATOM 631 O O . ASP A 1 80 ? 2.953 -16.274 -8.388 1.00 92.31 80 ASP A O 1
ATOM 635 N N . ILE A 1 81 ? 1.717 -14.415 -8.130 1.00 94.19 81 ILE A N 1
ATOM 636 C CA . ILE A 1 81 ? 0.429 -15.099 -8.258 1.00 94.19 81 ILE A CA 1
ATOM 637 C C . ILE A 1 81 ? 0.344 -15.788 -9.623 1.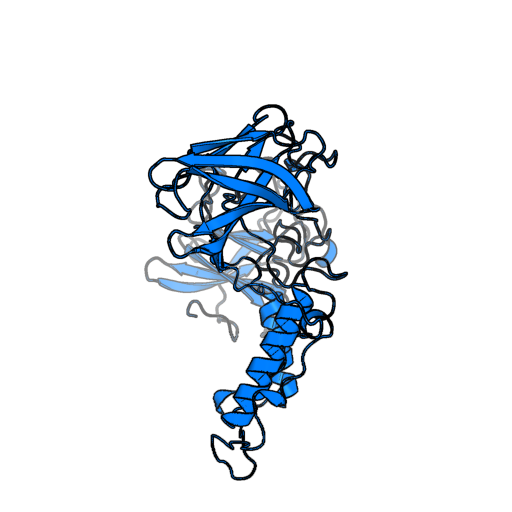00 94.19 81 ILE A C 1
ATOM 639 O O . ILE A 1 81 ? 0.019 -16.974 -9.700 1.00 94.19 81 ILE A O 1
ATOM 643 N N . ALA A 1 82 ? 0.716 -15.101 -10.706 1.00 90.44 82 ALA A N 1
ATOM 644 C CA . ALA A 1 82 ? 0.737 -15.692 -12.041 1.00 90.44 82 ALA A CA 1
ATOM 645 C C . ALA A 1 82 ? 1.685 -16.906 -12.131 1.00 90.44 82 ALA A C 1
ATOM 647 O O . ALA A 1 82 ? 1.342 -17.918 -12.753 1.00 90.44 82 ALA A O 1
ATOM 648 N N . ARG A 1 83 ? 2.855 -16.857 -11.474 1.00 90.12 83 ARG A N 1
ATOM 649 C CA . ARG A 1 83 ? 3.774 -18.005 -11.364 1.00 90.12 83 ARG A CA 1
ATOM 650 C C . ARG A 1 83 ? 3.145 -19.171 -10.600 1.00 90.12 83 ARG A C 1
ATOM 652 O O . ARG A 1 83 ? 3.275 -20.312 -11.052 1.00 90.12 83 ARG A O 1
ATOM 659 N N . ALA A 1 84 ? 2.448 -18.904 -9.495 1.00 92.31 84 ALA A N 1
ATOM 660 C CA . ALA A 1 84 ? 1.747 -19.924 -8.717 1.00 92.31 84 ALA A CA 1
ATOM 661 C C . ALA A 1 84 ? 0.664 -20.625 -9.556 1.00 92.31 84 ALA A C 1
ATOM 663 O O . ALA A 1 84 ? 0.644 -21.855 -9.625 1.00 92.31 84 ALA A O 1
ATOM 664 N N . PHE A 1 85 ? -0.149 -19.861 -10.294 1.00 92.56 85 PHE A N 1
ATOM 665 C CA . PHE A 1 85 ? -1.127 -20.402 -11.246 1.00 92.56 85 PHE A CA 1
ATOM 666 C C . PHE A 1 85 ? -0.466 -21.259 -12.324 1.00 92.56 85 PHE A C 1
ATOM 668 O O . PHE A 1 85 ? -0.858 -22.406 -12.537 1.00 92.56 85 PHE A O 1
ATOM 675 N N . ARG A 1 86 ? 0.573 -20.736 -12.985 1.00 89.94 86 ARG A N 1
ATOM 676 C CA . ARG A 1 86 ? 1.288 -21.469 -14.037 1.00 89.94 86 ARG A CA 1
ATOM 677 C C . ARG A 1 86 ? 1.841 -22.797 -13.521 1.00 89.94 86 ARG A C 1
ATOM 679 O O . ARG A 1 86 ? 1.770 -23.795 -14.233 1.00 89.94 86 ARG A O 1
ATOM 686 N N . LYS A 1 87 ? 2.386 -22.821 -12.302 1.00 90.62 87 LYS A N 1
ATOM 687 C CA . LYS A 1 87 ? 2.912 -24.036 -11.668 1.00 90.62 87 LYS A CA 1
ATOM 688 C C . LYS A 1 87 ? 1.797 -25.038 -11.359 1.00 90.62 87 LYS A C 1
ATOM 690 O O . LYS A 1 87 ? 1.903 -26.192 -11.761 1.00 90.62 87 LYS A O 1
ATOM 695 N N . GLU A 1 88 ? 0.735 -24.595 -10.689 1.00 91.12 88 GLU A N 1
ATOM 696 C CA . GLU A 1 88 ? -0.373 -25.452 -10.243 1.00 91.12 88 GLU A CA 1
ATOM 697 C C . GLU A 1 88 ? -1.173 -26.044 -11.415 1.00 91.12 88 GLU A C 1
ATOM 699 O O . GLU A 1 88 ? -1.662 -27.172 -11.343 1.00 91.12 88 GLU A O 1
ATOM 704 N N . LEU A 1 89 ? -1.282 -25.303 -12.520 1.00 90.50 89 LEU A N 1
ATOM 705 C CA . LEU A 1 89 ? -1.998 -25.725 -13.725 1.00 90.50 89 LEU A CA 1
ATOM 706 C C . LEU A 1 89 ? -1.089 -26.398 -14.767 1.00 90.50 89 LEU A C 1
ATOM 708 O O . LEU A 1 89 ? -1.538 -26.690 -15.873 1.00 90.50 89 LEU A O 1
ATOM 712 N N . GLY A 1 90 ? 0.191 -26.634 -14.455 1.00 88.81 90 GLY A N 1
ATOM 713 C CA . GLY A 1 90 ? 1.136 -27.267 -15.382 1.00 88.81 90 GLY A CA 1
ATOM 714 C C . GLY A 1 90 ? 1.372 -26.468 -16.671 1.00 88.81 90 GLY A C 1
ATOM 715 O O . GLY A 1 90 ? 1.656 -27.045 -17.715 1.00 88.81 90 GLY A O 1
ATOM 716 N N . GLY A 1 91 ? 1.224 -25.143 -16.616 1.00 85.81 91 GLY A N 1
ATOM 717 C CA . GLY A 1 91 ? 1.357 -24.240 -17.760 1.00 85.81 91 GLY A CA 1
ATOM 718 C C . GLY A 1 91 ? 0.125 -24.138 -18.659 1.00 85.81 91 GLY A C 1
ATOM 719 O O . GLY A 1 91 ? 0.166 -23.383 -19.628 1.00 85.81 91 GLY A O 1
ATOM 720 N N . VAL A 1 92 ? -0.957 -24.856 -18.350 1.00 87.94 92 VAL A N 1
ATOM 721 C CA . VAL A 1 92 ? -2.225 -24.753 -19.082 1.00 87.94 92 VAL A CA 1
ATOM 722 C C . VAL A 1 92 ? -2.892 -23.417 -18.757 1.00 87.94 92 VAL A C 1
ATOM 724 O O . VAL A 1 92 ? -2.904 -22.984 -17.603 1.00 87.94 92 VAL A O 1
ATOM 727 N N . ASN A 1 93 ? -3.447 -22.759 -19.776 1.00 84.06 93 ASN A N 1
ATOM 728 C CA . ASN A 1 93 ? -4.242 -21.553 -19.580 1.00 84.06 93 ASN A CA 1
ATOM 729 C C . ASN A 1 93 ? -5.443 -21.888 -18.671 1.00 84.06 93 ASN A C 1
ATOM 731 O O . ASN A 1 93 ? -6.138 -22.863 -18.957 1.00 84.06 93 ASN A O 1
ATOM 735 N N . PRO A 1 94 ? -5.724 -21.115 -17.604 1.00 84.69 94 PRO A N 1
ATOM 736 C CA . PRO A 1 94 ? -6.896 -21.335 -16.758 1.00 84.69 94 PRO A CA 1
ATOM 737 C C . PRO A 1 94 ? -8.215 -21.490 -17.530 1.00 84.69 94 PRO A C 1
ATOM 739 O O . PRO A 1 94 ? -9.063 -22.272 -17.111 1.00 84.69 94 PRO A O 1
ATOM 742 N N . ALA A 1 95 ? -8.371 -20.795 -18.664 1.00 84.25 95 ALA A N 1
ATOM 743 C CA . ALA A 1 95 ? -9.551 -20.896 -19.525 1.00 84.25 95 ALA A CA 1
ATOM 744 C C . ALA A 1 95 ? -9.709 -22.275 -20.199 1.00 84.25 95 ALA A C 1
ATOM 746 O O . ALA A 1 95 ? -10.828 -22.687 -20.492 1.00 84.25 95 ALA A O 1
ATOM 747 N N . ASP A 1 96 ? -8.603 -22.994 -20.395 1.00 86.00 96 ASP A N 1
ATOM 748 C CA . ASP A 1 96 ? -8.545 -24.294 -21.074 1.00 86.00 96 ASP A CA 1
ATOM 749 C C . ASP A 1 96 ? -8.308 -25.457 -20.094 1.00 86.00 96 ASP A C 1
ATOM 751 O O . ASP A 1 96 ? -8.172 -26.618 -20.495 1.00 86.00 96 ASP A O 1
ATOM 755 N N . TYR A 1 97 ? -8.204 -25.164 -18.794 1.00 85.94 97 TYR A N 1
ATOM 756 C CA . TYR A 1 97 ? -7.858 -26.161 -17.794 1.00 85.94 97 TYR A CA 1
ATOM 757 C C . TYR A 1 97 ? -8.994 -27.169 -17.606 1.00 85.94 97 TYR A C 1
ATOM 759 O O . TYR A 1 97 ? -10.094 -26.846 -17.155 1.00 85.94 97 TYR A O 1
ATOM 767 N N . LYS A 1 98 ? -8.698 -28.435 -17.904 1.00 86.56 98 LYS A N 1
ATOM 768 C CA . LYS A 1 98 ? -9.617 -29.554 -17.698 1.00 86.56 98 LYS A CA 1
ATOM 769 C C . LYS A 1 98 ? -9.679 -29.906 -16.214 1.00 86.56 98 LYS A C 1
ATOM 771 O O . LYS A 1 98 ? -8.806 -30.598 -15.694 1.00 86.56 98 LYS A O 1
ATOM 776 N N . ILE A 1 99 ? -10.722 -29.424 -15.541 1.00 86.19 99 ILE A N 1
ATOM 777 C CA . ILE A 1 99 ? -10.914 -29.617 -14.096 1.00 86.19 99 ILE A CA 1
ATOM 778 C C . ILE A 1 99 ? -11.140 -31.100 -13.770 1.00 86.19 99 ILE A C 1
ATOM 780 O O . ILE A 1 99 ? -10.631 -31.605 -12.768 1.00 86.19 99 ILE A O 1
ATOM 784 N N . CYS A 1 100 ? -11.860 -31.817 -14.632 1.00 85.00 100 CYS A N 1
ATOM 785 C CA . CYS A 1 100 ? -12.301 -33.179 -14.368 1.00 85.00 100 CYS A CA 1
ATOM 786 C C . CYS A 1 100 ? -11.685 -34.177 -15.347 1.00 85.00 100 CYS A C 1
ATOM 788 O O . CYS A 1 100 ? -11.505 -33.891 -16.528 1.00 85.00 100 CYS A O 1
ATOM 790 N N . LYS A 1 101 ? -11.402 -35.397 -14.867 1.00 81.25 101 LYS A N 1
ATOM 791 C CA . LYS A 1 101 ? -10.779 -36.473 -15.669 1.00 81.25 101 LYS A CA 1
ATOM 792 C C . LYS A 1 101 ? -11.600 -36.892 -16.898 1.00 81.25 101 LYS A C 1
ATOM 794 O O . LYS A 1 101 ? -11.058 -37.521 -17.796 1.00 81.25 101 LYS A O 1
ATOM 799 N N . ASN A 1 102 ? -12.895 -36.592 -16.905 1.00 83.38 102 ASN A N 1
ATOM 800 C CA . ASN A 1 102 ? -13.850 -36.900 -17.969 1.00 83.38 102 ASN A CA 1
ATOM 801 C C . ASN A 1 102 ? -14.123 -35.702 -18.898 1.00 83.38 102 ASN A C 1
ATOM 803 O O . ASN A 1 102 ? -15.165 -35.683 -19.545 1.00 83.38 102 ASN A O 1
ATOM 807 N N . ASP A 1 103 ? -13.245 -34.695 -18.916 1.00 77.88 103 ASP A N 1
ATOM 808 C CA . ASP A 1 103 ? -13.397 -33.449 -19.683 1.00 77.88 103 ASP A CA 1
ATOM 809 C C . ASP A 1 103 ? -14.618 -32.592 -19.293 1.00 77.88 103 ASP A C 1
ATOM 811 O O . ASP A 1 103 ? -14.932 -31.612 -19.968 1.00 77.88 103 ASP A O 1
ATOM 815 N N . ALA A 1 104 ? -15.292 -32.911 -18.182 1.00 81.44 104 ALA A N 1
ATOM 816 C CA . ALA A 1 104 ? -16.336 -32.055 -17.634 1.00 81.44 104 ALA A CA 1
ATOM 817 C C . ALA A 1 104 ? -15.743 -30.753 -17.072 1.00 81.44 104 ALA A C 1
ATOM 819 O O . ALA A 1 104 ? -14.627 -30.723 -16.545 1.00 81.44 104 ALA A O 1
ATOM 820 N N . THR A 1 105 ? -16.529 -29.680 -17.152 1.00 78.38 105 THR A N 1
ATOM 821 C CA . THR A 1 105 ? -16.163 -28.364 -16.615 1.00 78.38 105 THR A CA 1
ATOM 822 C C . THR A 1 105 ? -16.305 -28.288 -15.096 1.00 78.38 105 THR A C 1
ATOM 824 O O . THR A 1 105 ? -15.679 -27.432 -14.481 1.00 78.38 105 THR A O 1
ATOM 827 N N . THR A 1 106 ? -17.079 -29.183 -14.472 1.00 86.44 106 THR A N 1
ATOM 828 C CA . THR A 1 106 ? -17.183 -29.307 -13.012 1.00 86.44 106 THR A CA 1
ATOM 829 C C . THR A 1 106 ? -17.307 -30.766 -12.565 1.00 86.44 106 THR A C 1
ATOM 831 O O . THR A 1 106 ? -17.881 -31.606 -13.261 1.00 86.44 106 THR A O 1
ATOM 834 N N . CYS A 1 107 ? -16.752 -31.081 -11.391 1.00 90.50 107 CYS A N 1
ATOM 835 C CA . CYS A 1 107 ? -16.820 -32.407 -10.756 1.00 90.50 107 CYS A CA 1
ATOM 836 C C . CYS A 1 107 ? -17.054 -32.264 -9.247 1.00 90.50 107 CYS A C 1
ATOM 838 O O . CYS A 1 107 ? -16.102 -32.353 -8.469 1.00 90.50 107 CYS A O 1
ATOM 840 N N . PRO A 1 108 ? -18.307 -31.992 -8.835 1.00 92.75 108 PRO A N 1
ATOM 841 C CA . PRO A 1 108 ? -18.674 -31.812 -7.433 1.00 92.75 108 PRO A CA 1
ATOM 842 C C . PRO A 1 108 ? -18.266 -32.991 -6.546 1.00 92.75 108 PRO A C 1
ATOM 844 O O . PRO A 1 108 ? -18.521 -34.149 -6.881 1.00 92.75 108 PRO A O 1
ATOM 847 N N . ASP A 1 109 ? -17.677 -32.688 -5.390 1.00 92.12 109 ASP A N 1
ATOM 848 C CA . ASP A 1 109 ? -17.416 -33.656 -4.327 1.00 92.12 109 ASP A CA 1
ATOM 849 C C . ASP A 1 109 ? -18.462 -33.512 -3.214 1.00 92.12 109 ASP A C 1
ATOM 851 O O . ASP A 1 109 ? -18.387 -32.617 -2.374 1.00 92.12 109 ASP A O 1
ATOM 855 N N . ASN A 1 110 ? -19.431 -34.428 -3.177 1.00 91.31 110 ASN A N 1
ATOM 856 C CA . ASN A 1 110 ? -20.493 -34.421 -2.166 1.00 91.31 110 ASN A CA 1
ATOM 857 C C . ASN A 1 110 ? -19.983 -34.682 -0.736 1.00 91.31 110 ASN A C 1
ATOM 859 O O . ASN A 1 110 ? -20.716 -34.440 0.221 1.00 91.31 110 ASN A O 1
ATOM 863 N N . SER A 1 111 ? -18.753 -35.181 -0.568 1.00 92.06 111 SER A N 1
ATOM 864 C CA . SER A 1 111 ? -18.130 -35.327 0.753 1.00 92.06 111 SER A CA 1
ATOM 865 C C . SER A 1 111 ? -17.543 -34.011 1.277 1.00 92.06 111 SER A C 1
ATOM 867 O O . SER A 1 111 ? -17.196 -33.904 2.458 1.00 92.06 111 SER A O 1
ATOM 869 N N . ALA A 1 112 ? -17.456 -32.980 0.431 1.00 92.12 112 ALA A N 1
ATOM 870 C CA . ALA A 1 112 ? -16.964 -31.670 0.816 1.00 92.12 112 ALA A CA 1
ATOM 871 C C . ALA A 1 112 ? -18.036 -30.878 1.587 1.00 92.12 112 ALA A C 1
ATOM 873 O O . ALA A 1 112 ? -18.758 -30.048 1.039 1.00 92.12 112 ALA A O 1
ATOM 874 N N . THR A 1 113 ? -18.136 -31.133 2.889 1.00 91.44 113 THR A N 1
ATOM 875 C CA . THR A 1 113 ? -19.059 -30.440 3.799 1.00 91.44 113 THR A CA 1
ATOM 876 C C . THR A 1 113 ? -18.353 -29.349 4.607 1.00 91.44 113 THR A C 1
ATOM 878 O O . THR A 1 113 ? -17.120 -29.285 4.649 1.00 91.44 113 THR A O 1
ATOM 881 N N . LYS A 1 114 ? -19.145 -28.493 5.272 1.00 86.31 114 LYS A N 1
ATOM 882 C CA . LYS A 1 114 ? -18.661 -27.450 6.193 1.00 86.31 114 LYS A CA 1
ATOM 883 C C . LYS A 1 114 ? -17.856 -28.031 7.362 1.00 86.31 114 LYS A C 1
ATOM 885 O O . LYS A 1 114 ? -16.857 -27.442 7.756 1.00 86.31 114 LYS A O 1
ATOM 890 N N . ASP A 1 115 ? -18.258 -29.195 7.868 1.00 86.44 115 ASP A N 1
ATOM 891 C CA . ASP A 1 115 ? -17.619 -29.850 9.019 1.00 86.44 115 ASP A CA 1
ATOM 892 C C . ASP A 1 115 ? -16.184 -30.312 8.717 1.00 86.44 115 ASP A C 1
ATOM 894 O O . ASP A 1 115 ? -15.390 -30.538 9.625 1.00 86.44 115 ASP A O 1
ATOM 898 N N . ASN A 1 116 ? -15.837 -30.406 7.432 1.00 87.81 116 ASN A N 1
ATOM 899 C CA . ASN A 1 116 ? -14.522 -30.816 6.956 1.00 87.81 116 ASN A CA 1
ATOM 900 C C . ASN A 1 116 ? -13.572 -29.629 6.696 1.00 87.81 116 ASN A C 1
ATOM 902 O O . ASN A 1 116 ? -12.478 -29.846 6.172 1.00 87.81 116 ASN A O 1
ATOM 906 N N . ILE A 1 117 ? -13.962 -28.385 7.014 1.00 88.38 117 ILE A N 1
ATOM 907 C CA . ILE A 1 117 ? -13.093 -27.205 6.874 1.00 88.38 117 ILE A CA 1
ATOM 908 C C . ILE A 1 117 ? -12.044 -27.223 7.996 1.00 88.38 117 ILE A C 1
ATOM 910 O O . ILE A 1 117 ? -12.411 -27.125 9.168 1.00 88.38 117 ILE A O 1
ATOM 914 N N . PRO A 1 118 ? -10.735 -27.289 7.682 1.00 86.88 118 PRO A N 1
ATOM 915 C CA . PRO A 1 118 ? -9.706 -27.189 8.706 1.00 86.88 118 PRO A CA 1
ATOM 916 C C . PRO A 1 118 ? -9.728 -25.802 9.360 1.00 86.88 118 PRO A C 1
ATOM 918 O O . PRO A 1 118 ? -9.500 -24.783 8.699 1.00 86.88 118 PRO A O 1
ATOM 921 N N . ALA A 1 119 ? -9.977 -25.765 10.666 1.00 82.31 119 ALA A N 1
ATOM 922 C CA . ALA A 1 119 ? -9.928 -24.550 11.465 1.00 82.31 119 ALA A CA 1
ATOM 923 C C . ALA A 1 119 ? -8.540 -24.395 12.116 1.00 82.31 119 ALA A C 1
ATOM 925 O O . ALA A 1 119 ? -8.092 -25.299 12.834 1.00 82.31 119 ALA A O 1
ATOM 926 N N . PRO A 1 120 ? -7.838 -23.267 11.891 1.00 81.69 120 PRO A N 1
ATOM 927 C CA . PRO A 1 120 ? -6.628 -22.937 12.637 1.00 81.69 120 PRO A CA 1
ATOM 928 C C . PRO A 1 120 ? -6.877 -22.962 14.155 1.00 81.69 120 PRO A C 1
ATOM 930 O O . PRO A 1 120 ? -7.982 -22.620 14.583 1.00 81.69 120 PRO A O 1
ATOM 933 N N . PRO A 1 121 ? -5.862 -23.260 14.995 1.00 76.94 121 PRO A N 1
ATOM 934 C CA . PRO A 1 121 ? -6.015 -23.316 16.456 1.00 76.94 121 PRO A CA 1
ATOM 935 C C . PRO A 1 121 ? -6.676 -22.074 17.065 1.00 76.94 121 PRO A C 1
ATOM 937 O O . PRO A 1 121 ? -7.420 -22.180 18.033 1.00 76.94 121 PRO A O 1
ATOM 940 N N . TYR A 1 122 ? -6.451 -20.910 16.451 1.00 73.56 122 TYR A N 1
ATOM 941 C CA . TYR A 1 122 ? -7.070 -19.641 16.824 1.00 73.56 122 TYR A CA 1
ATOM 942 C C . TYR A 1 122 ? -8.612 -19.672 16.839 1.00 73.56 122 TYR A C 1
ATOM 944 O O . TYR A 1 122 ? -9.213 -18.989 17.658 1.00 73.56 122 TYR A O 1
ATOM 952 N N . PHE A 1 123 ? -9.246 -20.469 15.973 1.00 71.81 123 PHE A N 1
ATOM 953 C CA . PHE A 1 123 ? -10.705 -20.620 15.894 1.00 71.81 123 PHE A CA 1
ATOM 954 C C . PHE A 1 123 ? -11.235 -21.860 16.631 1.00 71.81 123 PHE A C 1
ATOM 956 O O . PHE A 1 123 ? -12.443 -22.044 16.718 1.00 71.81 123 PHE A O 1
ATOM 963 N N . ASN A 1 124 ? -10.349 -22.697 17.183 1.00 68.38 124 ASN A N 1
ATOM 964 C CA . ASN A 1 124 ? -10.726 -23.870 17.984 1.00 68.38 124 ASN A CA 1
ATOM 965 C C . ASN A 1 124 ? -10.896 -23.539 19.472 1.00 68.38 124 ASN A C 1
ATOM 967 O O . ASN A 1 124 ? -11.248 -24.410 20.268 1.00 68.38 124 ASN A O 1
ATOM 971 N N . VAL A 1 125 ? -10.627 -22.293 19.868 1.00 60.84 125 VAL A N 1
ATOM 972 C CA . VAL A 1 125 ? -10.934 -21.820 21.213 1.00 60.84 125 VAL A CA 1
ATOM 973 C C . VAL A 1 125 ? -12.444 -21.642 21.278 1.00 60.84 125 VAL A C 1
ATOM 975 O O . VAL A 1 125 ? -13.001 -20.852 20.517 1.00 60.84 125 VAL A O 1
ATOM 978 N N . ALA A 1 126 ? -13.103 -22.384 22.168 1.00 49.44 126 ALA A N 1
ATOM 979 C CA . ALA A 1 126 ? -14.505 -22.181 22.507 1.00 49.44 126 ALA A CA 1
ATOM 980 C C . ALA A 1 126 ? -14.650 -20.830 23.219 1.00 49.44 126 ALA A C 1
ATOM 982 O O . ALA A 1 126 ? -14.807 -20.758 24.432 1.00 49.44 126 ALA A O 1
ATOM 983 N N . ASN A 1 127 ? -14.526 -19.740 22.471 1.00 51.97 127 ASN A N 1
ATOM 984 C CA . ASN A 1 127 ? -15.047 -18.475 22.922 1.00 51.97 127 ASN A CA 1
ATOM 985 C C . ASN A 1 127 ? -16.546 -18.539 22.668 1.00 51.97 127 ASN A C 1
ATOM 987 O O . ASN A 1 127 ? -16.987 -18.625 21.522 1.00 51.97 127 ASN A O 1
ATOM 991 N N . GLU A 1 128 ? -17.322 -18.439 23.743 1.00 51.12 128 GLU A N 1
ATOM 992 C CA . GLU A 1 128 ? -18.644 -17.815 23.718 1.00 51.12 128 GLU A CA 1
ATOM 993 C C . GLU A 1 128 ? -18.468 -16.350 23.287 1.00 51.12 128 GLU A C 1
ATOM 995 O O . GLU A 1 128 ? -18.696 -15.413 24.049 1.00 51.12 128 GLU A O 1
ATOM 1000 N N . GLN A 1 129 ? -17.938 -16.130 22.085 1.00 54.22 129 GLN A N 1
ATOM 1001 C CA . GLN A 1 129 ? -17.848 -14.811 21.512 1.00 54.22 129 GLN A CA 1
ATOM 1002 C C . GLN A 1 129 ? -19.295 -14.450 21.222 1.00 54.22 129 GLN A C 1
ATOM 1004 O O . GLN A 1 129 ? -19.903 -14.976 20.292 1.00 54.22 129 GLN A O 1
ATOM 1009 N N . GLU A 1 130 ? -19.875 -13.634 22.102 1.00 58.53 130 GLU A N 1
ATOM 1010 C CA . GLU A 1 130 ? -21.143 -12.974 21.831 1.00 58.53 130 GLU A CA 1
ATOM 1011 C C . GLU A 1 130 ? -21.093 -12.427 20.402 1.00 58.53 130 GLU A C 1
ATOM 1013 O O . GLU A 1 130 ? -20.043 -11.955 19.960 1.00 58.53 130 GLU A O 1
ATOM 1018 N N . ASP A 1 131 ? -22.207 -12.508 19.675 1.00 69.75 131 ASP A N 1
ATOM 1019 C CA . ASP A 1 131 ? -22.336 -11.915 18.344 1.00 69.75 131 ASP A CA 1
ATOM 1020 C C . ASP A 1 131 ? -22.089 -10.396 18.438 1.00 69.75 131 ASP A C 1
ATOM 1022 O O . ASP A 1 131 ? -23.010 -9.601 18.648 1.00 69.75 131 ASP A O 1
ATOM 1026 N N . ILE A 1 132 ? -20.824 -9.986 18.323 1.00 82.94 132 ILE A N 1
ATOM 1027 C CA . ILE A 1 132 ? -20.393 -8.593 18.298 1.00 82.94 132 ILE A CA 1
ATOM 1028 C C . ILE A 1 132 ? -20.367 -8.159 16.840 1.00 82.94 132 ILE A C 1
ATOM 1030 O O . ILE A 1 132 ? -19.624 -8.690 16.011 1.00 82.94 132 ILE A O 1
ATOM 1034 N N . LYS A 1 133 ? -21.177 -7.156 16.513 1.00 85.69 133 LYS A N 1
ATOM 1035 C CA . LYS A 1 133 ? -21.180 -6.563 15.179 1.00 85.69 133 LYS A CA 1
ATOM 1036 C C . LYS A 1 133 ? -20.052 -5.542 15.046 1.00 85.69 133 LYS A C 1
ATOM 1038 O O . LYS A 1 133 ? -20.115 -4.483 15.661 1.00 85.69 133 LYS A O 1
ATOM 1043 N N . PHE A 1 134 ? -19.088 -5.802 14.170 1.00 85.25 134 PHE A N 1
ATOM 1044 C CA . PHE A 1 134 ? -18.044 -4.839 13.809 1.00 85.25 134 PHE A CA 1
ATOM 1045 C C . PHE A 1 134 ? -18.495 -3.982 12.627 1.00 85.25 134 PHE A C 1
ATOM 1047 O O . PHE A 1 134 ? -19.008 -4.500 11.636 1.00 85.25 134 PHE A O 1
ATOM 1054 N N . THR A 1 135 ? -18.349 -2.663 12.720 1.00 85.56 135 THR A N 1
ATOM 1055 C CA . THR A 1 135 ? -18.721 -1.737 11.642 1.00 85.56 135 THR A CA 1
ATOM 1056 C C . THR A 1 135 ? -17.679 -0.635 11.511 1.00 85.56 135 THR A C 1
ATOM 1058 O O . THR A 1 135 ? -17.407 0.083 12.469 1.00 85.56 135 THR A O 1
ATOM 1061 N N . TYR A 1 136 ? -17.123 -0.462 10.311 1.00 86.19 136 TYR A N 1
ATOM 1062 C CA . TYR A 1 136 ? -16.302 0.711 10.028 1.00 86.19 136 TYR A CA 1
ATOM 1063 C C . TYR A 1 136 ? -17.151 1.983 10.161 1.00 86.19 136 TYR A C 1
ATOM 1065 O O . TYR A 1 136 ? -18.241 2.073 9.588 1.00 86.19 136 TYR A O 1
ATOM 1073 N N . TYR A 1 137 ? -16.653 2.971 10.902 1.00 87.81 137 TYR A N 1
ATOM 1074 C CA . TYR A 1 137 ? -17.334 4.245 11.108 1.00 87.81 137 TYR A CA 1
ATOM 1075 C C . TYR A 1 137 ? -16.312 5.376 11.168 1.00 87.81 137 TYR A C 1
ATOM 1077 O O . TYR A 1 137 ? -15.316 5.268 11.871 1.00 87.81 137 TYR A O 1
ATOM 1085 N N . LYS A 1 138 ? -16.559 6.494 10.478 1.00 88.88 138 LYS A N 1
ATOM 1086 C CA . LYS A 1 138 ? -15.728 7.697 10.628 1.00 88.88 138 LYS A CA 1
ATOM 1087 C C . LYS A 1 138 ? -16.068 8.386 11.954 1.00 88.88 138 LYS A C 1
ATOM 1089 O O . LYS A 1 138 ? -16.981 9.205 12.006 1.00 88.88 138 LYS A O 1
ATOM 1094 N N . LEU A 1 139 ? -15.376 7.982 13.013 1.00 89.88 139 LEU A N 1
ATOM 1095 C CA . LEU A 1 139 ? -15.521 8.453 14.389 1.00 89.88 139 LEU A CA 1
ATOM 1096 C C . LEU A 1 139 ? -14.829 9.805 14.618 1.00 89.88 139 LEU A C 1
ATOM 1098 O O . LEU A 1 139 ? -15.303 10.600 15.421 1.00 89.88 139 LEU A O 1
ATOM 1102 N N . SER A 1 140 ? -13.731 10.076 13.913 1.00 89.31 140 SER A N 1
ATOM 1103 C CA . SER A 1 140 ? -12.908 11.281 14.050 1.00 89.31 140 SER A CA 1
ATOM 1104 C C . SER A 1 140 ? -12.399 11.787 12.691 1.00 89.31 140 SER A C 1
ATOM 1106 O O . SER A 1 140 ? -12.731 11.250 11.626 1.00 89.31 140 SER A O 1
ATOM 1108 N N . ASN A 1 141 ? -11.533 12.806 12.717 1.00 85.88 141 ASN A N 1
ATOM 1109 C CA . ASN A 1 141 ? -10.849 13.323 11.528 1.00 85.88 141 ASN A CA 1
ATOM 1110 C C . ASN A 1 141 ? -9.877 12.316 10.882 1.00 85.88 141 ASN A C 1
ATOM 1112 O O . ASN A 1 141 ? -9.470 12.530 9.745 1.00 85.88 141 ASN A O 1
ATOM 1116 N N . GLY A 1 142 ? -9.555 11.203 11.552 1.00 83.50 142 GLY A N 1
ATOM 1117 C CA . GLY A 1 142 ? -8.674 10.155 11.022 1.00 83.50 142 GLY A CA 1
ATOM 1118 C C . GLY A 1 142 ? -7.181 10.408 11.227 1.00 83.50 142 GLY A C 1
ATOM 1119 O O . GLY A 1 142 ? -6.372 9.537 10.925 1.00 83.50 142 GLY A O 1
ATOM 1120 N N . THR A 1 143 ? -6.808 11.558 11.777 1.00 87.00 143 THR A N 1
ATOM 1121 C CA . THR A 1 143 ? -5.426 11.922 12.097 1.00 87.00 143 THR A CA 1
ATOM 1122 C C . THR A 1 143 ? -5.386 12.629 13.442 1.00 87.00 143 THR A C 1
ATOM 1124 O O . THR A 1 143 ? -6.332 13.357 13.742 1.00 87.00 143 THR A O 1
ATOM 1127 N N . ALA A 1 144 ? -4.299 12.464 14.194 1.00 87.44 144 ALA A N 1
ATOM 1128 C CA . ALA A 1 144 ? -3.996 13.309 15.340 1.00 87.44 144 ALA A CA 1
ATOM 1129 C C . ALA A 1 144 ? -2.499 13.595 15.470 1.00 87.44 144 ALA A C 1
ATOM 1131 O O . ALA A 1 144 ? -1.676 12.712 15.234 1.00 87.44 144 ALA A O 1
ATOM 1132 N N . THR A 1 145 ? -2.146 14.818 15.865 1.00 87.50 145 THR A N 1
ATOM 1133 C CA . THR A 1 145 ? -0.753 15.218 16.121 1.00 87.50 145 THR A CA 1
ATOM 1134 C C . THR A 1 145 ? -0.508 15.265 17.621 1.00 87.50 145 THR A C 1
ATOM 1136 O O . THR A 1 145 ? -1.177 16.012 18.343 1.00 87.50 145 THR A O 1
ATOM 1139 N N . LYS A 1 146 ? 0.476 14.500 18.100 1.00 85.25 146 LYS A N 1
ATOM 1140 C CA . LYS A 1 146 ? 0.880 14.501 19.510 1.00 85.25 146 LYS A CA 1
ATOM 1141 C C . LYS A 1 146 ? 1.171 15.915 20.001 1.00 85.25 146 LYS A C 1
ATOM 1143 O O . LYS A 1 146 ? 1.646 16.764 19.249 1.00 85.25 146 LYS A O 1
ATOM 1148 N N . VAL A 1 147 ? 0.915 16.161 21.288 1.00 74.31 147 VAL A N 1
ATOM 1149 C CA . VAL A 1 147 ? 1.096 17.455 21.983 1.00 74.31 147 VAL A CA 1
ATOM 1150 C C . VAL A 1 147 ? 0.122 18.556 21.534 1.00 74.31 147 VAL A C 1
ATOM 1152 O O . VAL A 1 147 ? -0.379 19.289 22.387 1.00 74.31 147 VAL A O 1
ATOM 1155 N N . GLN A 1 148 ? -0.186 18.658 20.238 1.00 77.06 148 GLN A N 1
ATOM 1156 C CA . GLN A 1 148 ? -1.166 19.601 19.689 1.00 77.06 148 GLN A CA 1
ATOM 1157 C C . GLN A 1 148 ? -2.602 19.141 19.970 1.00 77.06 148 GLN A C 1
ATOM 1159 O O . GLN A 1 148 ? -3.431 19.929 20.420 1.00 77.06 148 GLN A O 1
ATOM 1164 N N . GLU A 1 149 ? -2.877 17.850 19.783 1.00 78.25 149 GLU A N 1
ATOM 1165 C CA . GLU A 1 149 ? -4.181 17.238 20.018 1.00 78.25 149 GLU A CA 1
ATOM 1166 C C . GLU A 1 149 ? -4.103 16.288 21.217 1.00 78.25 149 GLU A C 1
ATOM 1168 O O . GLU A 1 149 ? -3.880 15.086 21.092 1.00 78.25 149 GLU A O 1
ATOM 1173 N N . LYS A 1 150 ? -4.285 16.842 22.423 1.00 84.81 150 LYS A N 1
ATOM 1174 C CA . LYS A 1 150 ? -4.359 16.044 23.665 1.00 84.81 150 LYS A CA 1
ATOM 1175 C C . LYS A 1 150 ? -5.611 15.174 23.749 1.00 84.81 150 LYS A C 1
ATOM 1177 O O . LYS A 1 150 ? -5.654 14.242 24.545 1.00 84.81 150 LYS A O 1
ATOM 1182 N N . TYR A 1 151 ? -6.630 15.505 22.963 1.00 90.00 151 TYR A N 1
ATOM 1183 C CA . TYR A 1 151 ? -7.907 14.814 22.934 1.00 90.00 151 TYR A CA 1
ATOM 1184 C C . TYR A 1 151 ? -8.304 14.535 21.492 1.00 90.00 151 TYR A C 1
ATOM 1186 O O . TYR A 1 151 ? -8.170 15.413 20.641 1.00 90.00 151 TYR A O 1
ATOM 1194 N N . ILE A 1 152 ? -8.851 13.348 21.241 1.00 90.75 152 ILE A N 1
ATOM 1195 C CA . ILE A 1 152 ? -9.472 13.005 19.963 1.00 90.75 152 ILE A CA 1
ATOM 1196 C C . ILE A 1 152 ? -10.988 13.111 20.102 1.00 90.75 152 ILE A C 1
ATOM 1198 O O . ILE A 1 152 ? -11.583 12.525 21.009 1.00 90.75 152 ILE A O 1
ATOM 1202 N N . GLU A 1 153 ? -11.619 13.888 19.224 1.00 93.50 153 GLU A N 1
ATOM 1203 C CA . GLU A 1 153 ? -13.078 13.938 19.148 1.00 93.50 153 GLU A CA 1
ATOM 1204 C C . GLU A 1 153 ? -13.628 12.632 18.570 1.00 93.50 153 GLU A C 1
ATOM 1206 O O . GLU A 1 153 ? -13.117 12.106 17.579 1.00 93.50 153 GLU A O 1
ATOM 1211 N N . ILE A 1 154 ? -14.707 12.143 19.178 1.00 94.94 154 ILE A N 1
ATOM 1212 C CA . ILE A 1 154 ? -15.443 10.955 18.761 1.00 94.94 154 ILE A CA 1
ATOM 1213 C C . ILE A 1 154 ? -16.886 11.371 18.530 1.00 94.94 154 ILE A C 1
ATOM 1215 O O . ILE A 1 154 ? -17.597 11.772 19.456 1.00 94.94 154 ILE A O 1
ATOM 1219 N N . LYS A 1 155 ? -17.304 11.287 17.270 1.00 95.00 155 LYS A N 1
ATOM 1220 C CA . LYS A 1 155 ? -18.624 11.697 16.809 1.00 95.00 155 LYS A CA 1
ATOM 1221 C C . LYS A 1 155 ? -19.282 10.588 16.010 1.00 95.00 155 LYS A C 1
ATOM 1223 O O . LYS A 1 155 ? -18.672 9.976 15.134 1.00 95.00 155 LYS A O 1
ATOM 1228 N N . THR A 1 156 ? -20.563 10.373 16.270 1.00 94.06 156 THR A N 1
ATOM 1229 C CA . THR A 1 156 ? -21.431 9.577 15.405 1.00 94.06 156 THR A CA 1
ATOM 1230 C C . THR A 1 156 ? -22.575 10.445 14.895 1.00 94.06 156 THR A C 1
ATOM 1232 O O . THR A 1 156 ? -22.975 11.420 15.517 1.00 94.06 156 THR A O 1
ATOM 1235 N N . SER A 1 157 ? -23.050 10.128 13.696 1.00 79.12 157 SER A N 1
ATOM 1236 C CA . SER A 1 157 ? -24.134 10.843 13.000 1.00 79.12 157 SER A CA 1
ATOM 1237 C C . SER A 1 157 ? -25.383 9.983 12.804 1.00 79.12 157 SER A C 1
ATOM 1239 O O . SER A 1 157 ? -26.416 10.447 12.332 1.00 79.12 157 SER A O 1
ATOM 1241 N N . ARG A 1 158 ? -25.271 8.695 13.124 1.00 80.00 158 ARG A N 1
ATOM 1242 C CA . ARG A 1 158 ? -26.373 7.746 13.256 1.00 80.00 158 ARG A CA 1
ATOM 1243 C C . ARG A 1 158 ? -26.566 7.481 14.745 1.00 80.00 158 ARG A C 1
ATOM 1245 O O . ARG A 1 158 ? -25.732 7.906 15.535 1.00 80.00 158 ARG A O 1
ATOM 1252 N N . ARG A 1 159 ? -27.609 6.725 15.094 1.00 89.69 159 ARG A N 1
ATOM 1253 C CA . ARG A 1 159 ? -27.928 6.243 16.449 1.00 89.69 159 ARG A CA 1
ATOM 1254 C C . ARG A 1 159 ? -27.376 4.826 16.677 1.00 89.69 159 ARG A C 1
ATOM 1256 O O . ARG A 1 159 ? -28.175 3.888 16.731 1.00 89.69 159 ARG A O 1
ATOM 1263 N N . PRO A 1 160 ? -26.044 4.602 16.667 1.00 92.25 160 PRO A N 1
ATOM 1264 C CA . PRO A 1 160 ? -25.502 3.262 16.749 1.00 92.25 160 PRO A CA 1
ATOM 1265 C C . PRO A 1 160 ? -25.811 2.649 18.101 1.00 92.25 160 PRO A C 1
ATOM 1267 O O . PRO A 1 160 ? -26.168 1.484 18.115 1.00 92.25 160 PRO A O 1
ATOM 1270 N N . TYR A 1 161 ? -25.749 3.397 19.205 1.00 96.25 161 TYR A N 1
ATOM 1271 C CA . TYR A 1 161 ? -25.833 2.823 20.545 1.00 96.25 161 TYR A CA 1
ATOM 1272 C C . TYR A 1 161 ? -27.183 3.054 21.216 1.00 96.25 161 TYR A C 1
ATOM 1274 O O . TYR A 1 161 ? -28.030 3.820 20.761 1.00 96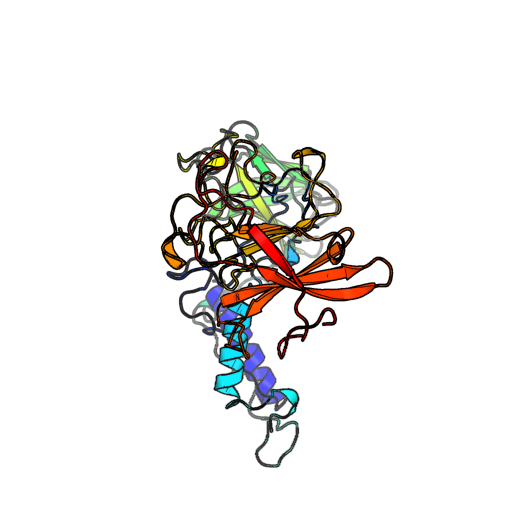.25 161 TYR A O 1
ATOM 1282 N N . LYS A 1 162 ? -27.396 2.360 22.327 1.00 96.00 162 LYS A N 1
ATOM 1283 C CA . LYS A 1 162 ? -28.545 2.556 23.202 1.00 96.00 162 LYS A CA 1
ATOM 1284 C C . LYS A 1 162 ? -28.447 3.915 23.919 1.00 96.00 162 LYS A C 1
ATOM 1286 O O . LYS A 1 162 ? -27.382 4.227 24.452 1.00 96.00 162 LYS A O 1
ATOM 1291 N N . PRO A 1 163 ? -29.532 4.710 23.977 1.00 96.38 163 PRO A N 1
ATOM 1292 C CA . PRO A 1 163 ? -29.514 6.008 24.647 1.00 96.38 163 PRO A CA 1
ATOM 1293 C C . PRO A 1 163 ? -29.081 5.939 26.113 1.00 96.38 163 PRO A C 1
ATOM 1295 O O . PRO A 1 163 ? -29.472 5.006 26.823 1.00 96.38 163 PRO A O 1
ATOM 1298 N N . TRP A 1 164 ? -28.329 6.947 26.568 1.00 95.38 164 TRP A N 1
ATOM 1299 C CA . TRP A 1 164 ? -27.858 7.095 27.957 1.00 95.38 164 TRP A CA 1
ATOM 1300 C C . TRP A 1 164 ? -27.018 5.921 28.476 1.00 95.38 164 TRP A C 1
ATOM 1302 O O . TRP A 1 164 ? -26.919 5.688 29.683 1.00 95.38 164 TRP A O 1
ATOM 1312 N N . LYS A 1 165 ? -26.453 5.119 27.571 1.00 97.31 165 LYS A N 1
ATOM 1313 C CA . LYS A 1 165 ? -25.527 4.045 27.919 1.00 97.31 165 LYS A CA 1
ATOM 1314 C C . LYS A 1 165 ? -24.106 4.471 27.629 1.00 97.31 165 LYS A C 1
ATOM 1316 O O . LYS A 1 165 ? -23.830 5.179 26.665 1.00 97.31 165 LYS A O 1
ATOM 1321 N N . LYS A 1 166 ? -23.205 3.994 28.478 1.00 97.31 166 LYS A N 1
ATOM 1322 C CA . LYS A 1 166 ? -21.779 4.170 28.272 1.00 97.31 166 LYS A CA 1
ATOM 1323 C C . LYS A 1 166 ? -21.297 3.307 27.116 1.00 97.31 166 LYS A C 1
ATOM 1325 O O . LYS A 1 166 ? -21.724 2.162 26.963 1.00 97.31 166 LYS A O 1
ATOM 1330 N N . VAL A 1 167 ? -20.383 3.874 26.353 1.00 97.19 167 VAL A N 1
ATOM 1331 C CA . VAL A 1 167 ? -19.554 3.190 25.373 1.00 97.19 167 VAL A CA 1
ATOM 1332 C C . VAL A 1 167 ? -18.104 3.262 25.823 1.00 97.19 167 VAL A C 1
ATOM 1334 O O . VAL A 1 167 ? -17.709 4.210 26.504 1.00 97.19 167 VAL A O 1
ATOM 1337 N N . TYR A 1 168 ? -17.311 2.276 25.429 1.00 97.56 168 TYR A N 1
ATOM 1338 C CA . TYR A 1 168 ? -15.912 2.159 25.828 1.00 97.56 168 TYR A CA 1
ATOM 1339 C C . TYR A 1 168 ? -15.020 2.383 24.625 1.00 97.56 168 TYR A C 1
ATOM 1341 O O . TYR A 1 168 ? -15.227 1.764 23.577 1.00 97.56 168 TYR A O 1
ATOM 1349 N N . VAL A 1 169 ? -14.028 3.247 24.785 1.00 97.38 169 VAL A N 1
ATOM 1350 C CA . VAL A 1 169 ? -13.121 3.647 23.722 1.00 97.38 169 VAL A CA 1
ATOM 1351 C C . VAL A 1 169 ? -11.765 3.004 23.956 1.00 97.38 169 VAL A C 1
ATOM 1353 O O . VAL A 1 169 ? -11.146 3.178 25.001 1.00 97.38 169 VAL A O 1
ATOM 1356 N N . LYS A 1 170 ? -11.282 2.275 22.956 1.00 96.12 170 LYS A N 1
ATOM 1357 C CA . LYS A 1 170 ? -9.962 1.651 22.954 1.00 96.12 170 LYS A CA 1
ATOM 1358 C C . LYS A 1 170 ? -9.199 2.050 21.710 1.00 96.12 170 LYS A C 1
ATOM 1360 O O . LYS A 1 170 ? -9.789 2.317 20.666 1.00 96.12 170 LYS A O 1
ATOM 1365 N N . ILE A 1 171 ? -7.882 2.048 21.816 1.00 93.94 171 ILE A N 1
ATOM 1366 C CA . ILE A 1 171 ? -6.987 2.204 20.677 1.00 93.94 171 ILE A CA 1
ATOM 1367 C C . ILE A 1 171 ? -6.074 0.989 20.579 1.00 93.94 171 ILE A C 1
ATOM 1369 O O . ILE A 1 171 ? -5.599 0.469 21.588 1.00 93.94 171 ILE A O 1
ATOM 1373 N N . TYR A 1 172 ? -5.881 0.512 19.355 1.00 88.38 172 TYR A N 1
ATOM 1374 C CA . TYR A 1 172 ? -5.144 -0.705 19.061 1.00 88.38 172 TYR A CA 1
ATOM 1375 C C . TYR A 1 172 ? -3.955 -0.418 18.147 1.00 88.38 172 TYR A C 1
ATOM 1377 O O . TYR A 1 172 ? -4.109 -0.103 16.967 1.00 88.38 172 TYR A O 1
ATOM 1385 N N . SER A 1 173 ? -2.780 -0.615 18.724 1.00 82.81 173 SER A N 1
ATOM 1386 C CA . SER A 1 173 ? -1.524 -1.048 18.099 1.00 82.81 173 SER A CA 1
ATOM 1387 C C . SER A 1 173 ? -0.908 -2.051 19.077 1.00 82.81 173 SER A C 1
ATOM 1389 O O . SER A 1 173 ? -0.857 -3.248 18.809 1.00 82.81 173 SER A O 1
ATOM 1391 N N . GLU A 1 174 ? -0.689 -1.578 20.301 1.00 85.31 174 GLU A N 1
ATOM 1392 C CA . GLU A 1 174 ? -0.859 -2.323 21.546 1.00 85.31 174 GLU A CA 1
ATOM 1393 C C . GLU A 1 174 ? -2.196 -1.899 22.184 1.00 85.31 174 GLU A C 1
ATOM 1395 O O . GLU A 1 174 ? -2.515 -0.708 22.147 1.00 85.31 174 GLU A O 1
ATOM 1400 N N . PRO A 1 175 ? -3.021 -2.817 22.727 1.00 89.69 175 PRO A N 1
ATOM 1401 C CA . PRO A 1 175 ? -4.329 -2.452 23.269 1.00 89.69 175 PRO A CA 1
ATOM 1402 C C . PRO A 1 175 ? -4.218 -1.471 24.442 1.00 89.69 175 PRO A C 1
ATOM 1404 O O . PRO A 1 175 ? -3.624 -1.795 25.471 1.00 89.69 175 PRO A O 1
ATOM 1407 N N . ARG A 1 176 ? -4.840 -0.295 24.313 1.00 93.12 176 ARG A N 1
ATOM 1408 C CA . ARG A 1 176 ? -4.921 0.717 25.377 1.00 93.12 176 ARG A CA 1
ATOM 1409 C C . ARG A 1 176 ? -6.353 1.200 25.559 1.00 93.12 176 ARG A C 1
ATOM 1411 O O . ARG A 1 176 ? -7.083 1.392 24.585 1.00 93.12 176 ARG A O 1
ATOM 1418 N N . ASP A 1 177 ? -6.744 1.390 26.813 1.00 94.75 177 ASP A N 1
ATOM 1419 C CA . ASP A 1 177 ? -8.042 1.952 27.183 1.00 94.75 177 ASP A CA 1
ATOM 1420 C C . ASP A 1 177 ? -7.957 3.483 27.190 1.00 94.75 177 ASP A C 1
ATOM 1422 O O . ASP A 1 177 ? -7.042 4.047 27.793 1.00 94.75 177 ASP A O 1
ATOM 1426 N N . LEU A 1 178 ? -8.875 4.143 26.482 1.00 95.06 178 LEU A N 1
ATOM 1427 C CA . LEU A 1 178 ? -8.959 5.604 26.402 1.00 95.06 178 LEU A CA 1
ATOM 1428 C C . LEU A 1 178 ? -10.099 6.176 27.257 1.00 95.06 178 LEU A C 1
ATOM 1430 O O . LEU A 1 178 ? -10.235 7.396 27.367 1.00 95.06 178 LEU A O 1
ATOM 1434 N N . GLY A 1 179 ? -10.906 5.311 27.874 1.00 95.75 179 GLY A N 1
ATOM 1435 C CA . GLY A 1 179 ? -12.005 5.672 28.755 1.00 95.75 179 GLY A CA 1
ATOM 1436 C C . GLY A 1 179 ? -13.386 5.446 28.147 1.00 95.75 179 GLY A C 1
ATOM 1437 O O . GLY A 1 179 ? -13.599 4.642 27.237 1.00 95.75 179 GLY A O 1
ATOM 1438 N N . GLU A 1 180 ? -14.360 6.161 28.702 1.00 97.00 180 GLU A N 1
ATOM 1439 C CA . GLU A 1 180 ? -15.782 5.942 28.456 1.00 97.00 180 GLU A CA 1
ATOM 1440 C C . GLU A 1 180 ? -16.457 7.239 28.004 1.00 97.00 180 GLU A C 1
ATOM 1442 O O . GLU A 1 180 ? -16.164 8.315 28.527 1.00 97.00 180 GLU A O 1
ATOM 1447 N N . ILE A 1 181 ? -17.409 7.131 27.076 1.00 96.81 181 ILE A N 1
ATOM 1448 C CA . ILE A 1 181 ? -18.301 8.234 26.693 1.00 96.81 181 ILE A CA 1
ATOM 1449 C C . ILE A 1 181 ? -19.744 7.785 26.924 1.00 96.81 181 ILE A C 1
ATOM 1451 O O . ILE A 1 181 ? -20.090 6.637 26.662 1.00 96.81 181 ILE A O 1
ATOM 1455 N N . GLU A 1 182 ? -20.606 8.666 27.422 1.00 97.12 182 GLU A N 1
ATOM 1456 C CA . GLU A 1 182 ? -22.041 8.389 27.503 1.00 97.12 182 GLU A CA 1
ATOM 1457 C C . GLU A 1 182 ? -22.726 8.761 26.183 1.00 97.12 182 GLU A C 1
ATOM 1459 O O . GLU A 1 182 ? -22.559 9.875 25.683 1.00 97.12 182 GLU A O 1
ATOM 1464 N N . ALA A 1 183 ? -23.486 7.826 25.607 1.00 96.62 183 ALA A N 1
ATOM 1465 C CA . ALA A 1 183 ? -24.316 8.096 24.442 1.00 96.62 183 ALA A CA 1
ATOM 1466 C C . ALA A 1 183 ? -25.499 8.994 24.824 1.00 96.62 183 ALA A C 1
ATOM 1468 O O . ALA A 1 183 ? -26.107 8.833 25.884 1.00 96.62 183 ALA A O 1
ATOM 1469 N N . ASP A 1 184 ? -25.860 9.916 23.942 1.00 95.38 184 ASP A N 1
ATOM 1470 C CA . ASP A 1 184 ? -26.908 10.894 24.205 1.00 95.38 184 ASP A CA 1
ATOM 1471 C C . ASP A 1 184 ? -28.326 10.279 24.186 1.00 95.38 184 ASP A C 1
ATOM 1473 O O . ASP A 1 184 ? -28.530 9.070 24.037 1.00 95.38 184 ASP A O 1
ATOM 1477 N N . LYS A 1 185 ? -29.353 11.133 24.290 1.00 95.06 185 LYS A N 1
ATOM 1478 C CA . LYS A 1 185 ? -30.771 10.729 24.234 1.00 95.06 185 LYS A CA 1
ATOM 1479 C C . LYS A 1 185 ? -31.173 9.977 22.959 1.00 95.06 185 LYS A C 1
ATOM 1481 O O . LYS A 1 185 ? -32.203 9.304 22.953 1.00 95.06 185 LYS A O 1
ATOM 1486 N N . ASN A 1 186 ? -30.421 10.148 21.878 1.00 93.94 186 ASN A N 1
ATOM 1487 C CA . ASN A 1 186 ? -30.652 9.509 20.594 1.00 93.94 186 ASN A CA 1
ATOM 1488 C C . ASN A 1 186 ? -29.776 8.260 20.419 1.00 93.94 186 ASN A C 1
ATOM 1490 O O . ASN A 1 186 ? -30.035 7.503 19.490 1.00 93.94 186 ASN A O 1
ATOM 1494 N N . GLY A 1 187 ? -28.795 8.010 21.292 1.00 94.50 187 GLY A N 1
ATOM 1495 C CA . GLY A 1 187 ? -27.815 6.939 21.109 1.00 94.50 187 GLY A CA 1
ATOM 1496 C C . GLY A 1 187 ? -26.613 7.347 20.253 1.00 94.50 187 GLY A C 1
ATOM 1497 O O . GLY A 1 187 ? -25.911 6.487 19.712 1.00 94.50 187 GLY A O 1
ATOM 1498 N N . GLU A 1 188 ? -26.408 8.652 20.084 1.00 96.12 188 GLU A N 1
ATOM 1499 C CA . GLU A 1 188 ? -25.291 9.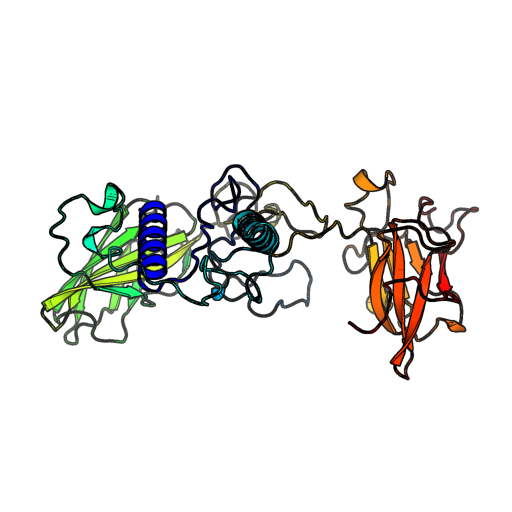246 19.356 1.00 96.12 188 GLU A CA 1
ATOM 1500 C C . GLU A 1 188 ? -24.154 9.575 20.324 1.00 96.12 188 GLU A C 1
ATOM 1502 O O . GLU A 1 188 ? -24.362 9.788 21.519 1.00 96.12 188 GLU A O 1
ATOM 1507 N N . ILE A 1 189 ? -22.933 9.614 19.805 1.00 96.12 189 ILE A N 1
ATOM 1508 C CA . ILE A 1 189 ? -21.748 10.005 20.556 1.00 96.12 189 ILE A CA 1
ATOM 1509 C C . ILE A 1 189 ? -21.336 11.381 20.065 1.00 96.12 189 ILE A C 1
ATOM 1511 O O . ILE A 1 189 ? -21.183 11.601 18.864 1.00 96.12 189 ILE A O 1
ATOM 1515 N N . ASN A 1 190 ? -21.116 12.288 21.007 1.00 94.88 190 ASN A N 1
ATOM 1516 C CA . ASN A 1 190 ? -20.431 13.546 20.772 1.00 94.88 190 ASN A CA 1
ATOM 1517 C C . ASN A 1 190 ? -19.576 13.843 22.002 1.00 94.88 190 ASN A C 1
ATOM 1519 O O . ASN A 1 190 ? -20.048 14.424 22.978 1.00 94.88 190 ASN A O 1
ATOM 1523 N N . GLY A 1 191 ? -18.339 13.361 21.978 1.00 94.19 191 GLY A N 1
ATOM 1524 C CA . GLY A 1 191 ? -17.415 13.487 23.097 1.00 94.19 191 GLY A CA 1
ATOM 1525 C C . GLY A 1 191 ? -15.969 13.456 22.637 1.00 94.19 191 GLY A C 1
ATOM 1526 O O . GLY A 1 191 ? -15.676 13.503 21.442 1.00 94.19 191 GLY A O 1
ATOM 1527 N N . SER A 1 192 ? -15.056 13.373 23.593 1.00 95.00 192 SER A N 1
ATOM 1528 C CA . SER A 1 192 ? -13.634 13.231 23.322 1.00 95.00 192 SER A CA 1
ATOM 1529 C C . S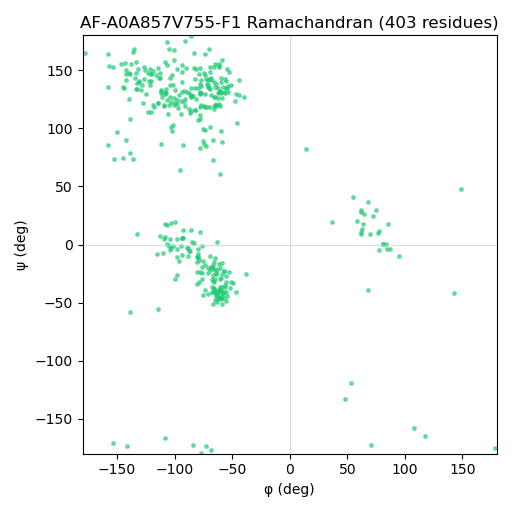ER A 1 192 ? -12.963 12.377 24.388 1.00 95.00 192 SER A C 1
ATOM 1531 O O . SER A 1 192 ? -13.450 12.270 25.513 1.00 95.00 192 SER A O 1
ATOM 1533 N N . VAL A 1 193 ? -11.845 11.759 24.019 1.00 94.62 193 VAL A N 1
ATOM 1534 C CA . VAL A 1 193 ? -10.990 10.997 24.938 1.00 94.62 193 VAL A CA 1
ATOM 1535 C C . VAL A 1 193 ? -9.564 11.508 24.865 1.00 94.62 193 VAL A C 1
ATOM 1537 O O . VAL A 1 193 ? -9.142 12.014 23.824 1.00 94.62 193 VAL A O 1
ATOM 1540 N N . ALA A 1 194 ? -8.832 11.399 25.972 1.00 93.06 194 ALA A N 1
ATOM 1541 C CA . ALA A 1 194 ? -7.434 11.800 26.017 1.00 93.06 194 ALA A CA 1
ATOM 1542 C C . ALA A 1 194 ? -6.571 10.817 25.216 1.00 93.06 194 ALA A C 1
ATOM 1544 O O . ALA A 1 194 ? -6.728 9.601 25.337 1.00 93.06 194 ALA A O 1
ATOM 1545 N N . LEU A 1 195 ? -5.649 11.346 24.415 1.00 90.88 195 LEU A N 1
ATOM 1546 C CA . LEU A 1 195 ? -4.650 10.542 23.725 1.00 90.88 195 LEU A CA 1
ATOM 1547 C C . LEU A 1 195 ? -3.448 10.327 24.666 1.00 90.88 195 LEU A C 1
ATOM 1549 O O . LEU A 1 195 ? -2.924 11.315 25.186 1.00 90.88 195 LEU A O 1
ATOM 1553 N N . PRO A 1 196 ? -2.993 9.083 24.905 1.00 90.19 196 PRO A N 1
ATOM 1554 C CA . PRO A 1 196 ? -1.825 8.835 25.745 1.00 90.19 196 PRO A CA 1
ATOM 1555 C C . PRO A 1 196 ? -0.570 9.482 25.148 1.00 90.19 196 PRO A C 1
ATOM 1557 O O . PRO A 1 196 ? -0.316 9.348 23.951 1.00 90.19 196 PRO A O 1
ATOM 1560 N N . GLU A 1 197 ? 0.228 10.166 25.973 1.00 86.56 197 GLU A N 1
ATOM 1561 C CA . GLU A 1 197 ? 1.444 10.865 25.516 1.00 86.56 197 GLU A CA 1
ATOM 1562 C C . GLU A 1 197 ? 2.513 9.894 24.985 1.00 86.56 197 GLU A C 1
ATOM 1564 O 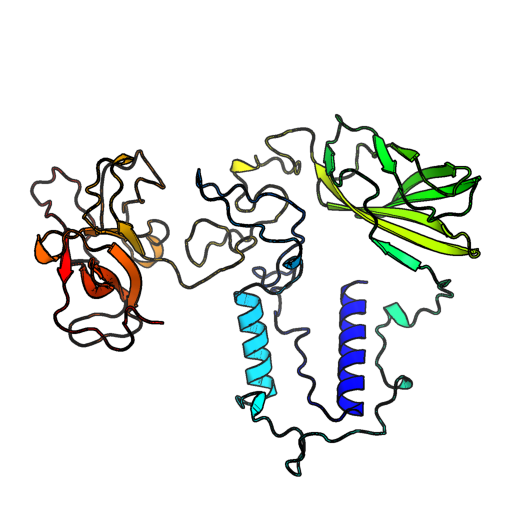O . GLU A 1 197 ? 3.283 10.233 24.089 1.00 86.56 197 GLU A O 1
ATOM 1569 N N . ASP A 1 198 ? 2.528 8.671 25.512 1.00 88.88 198 ASP A N 1
ATOM 1570 C CA . ASP A 1 198 ? 3.461 7.595 25.180 1.00 88.88 198 ASP A CA 1
ATOM 1571 C C . ASP A 1 198 ? 2.943 6.658 24.071 1.00 88.88 198 ASP A C 1
ATOM 1573 O O . ASP A 1 198 ? 3.568 5.639 23.772 1.00 88.88 198 ASP A O 1
ATOM 1577 N N . LEU A 1 199 ? 1.794 6.963 23.460 1.00 91.19 199 LEU A N 1
ATOM 1578 C CA . LEU A 1 199 ? 1.297 6.217 22.305 1.00 91.19 199 LEU A CA 1
ATOM 1579 C C . LEU A 1 199 ? 2.272 6.415 21.133 1.00 91.19 199 LEU A C 1
ATOM 1581 O O . LEU A 1 199 ? 2.539 7.563 20.818 1.00 91.19 199 LEU A O 1
ATOM 1585 N N . PRO A 1 200 ? 2.811 5.389 20.456 1.00 91.75 200 PRO A N 1
ATOM 1586 C CA . PRO A 1 200 ? 3.781 5.594 19.373 1.00 91.75 200 PRO A CA 1
ATOM 1587 C C . PRO A 1 200 ? 3.169 6.311 18.156 1.00 91.75 200 PRO A C 1
ATOM 1589 O O . PRO A 1 200 ? 1.963 6.213 17.917 1.00 91.75 200 PRO A O 1
ATOM 1592 N N . ALA A 1 201 ? 3.987 7.033 17.383 1.00 91.62 201 ALA A N 1
ATOM 1593 C CA . ALA A 1 201 ? 3.567 7.529 16.074 1.00 91.62 201 ALA A CA 1
ATOM 1594 C C . ALA A 1 201 ? 3.296 6.358 15.108 1.00 91.62 201 ALA A C 1
ATOM 1596 O O . ALA A 1 201 ? 3.806 5.252 15.288 1.00 91.62 201 ALA A O 1
ATOM 1597 N N . GLY A 1 202 ? 2.454 6.592 14.104 1.00 87.62 202 GLY A N 1
ATOM 1598 C CA . GLY A 1 202 ? 2.036 5.598 13.119 1.00 87.62 202 GLY A CA 1
ATOM 1599 C C . GLY A 1 202 ? 0.540 5.301 13.146 1.00 87.62 202 GLY A C 1
ATOM 1600 O O . GLY A 1 202 ? -0.268 6.066 13.679 1.00 87.62 202 GLY A O 1
ATOM 1601 N N . TYR A 1 203 ? 0.154 4.197 12.513 1.00 86.69 203 TYR A N 1
ATOM 1602 C CA . TYR A 1 203 ? -1.245 3.811 12.354 1.00 86.69 203 TYR A CA 1
ATOM 1603 C C . TYR A 1 203 ? -1.774 3.034 13.560 1.00 86.69 203 TYR A C 1
ATOM 1605 O O . TYR A 1 203 ? -1.160 2.078 14.026 1.00 86.69 203 TYR A O 1
ATOM 1613 N N . HIS A 1 204 ? -2.968 3.409 14.014 1.00 90.31 204 HIS A N 1
ATOM 1614 C CA . HIS A 1 204 ? -3.683 2.762 15.114 1.00 90.31 204 HIS A CA 1
ATOM 1615 C C . HIS A 1 204 ? -5.138 2.518 14.732 1.00 90.31 204 HIS A C 1
ATOM 1617 O O . HIS A 1 204 ? -5.692 3.218 13.890 1.00 90.31 204 HIS A O 1
ATOM 1623 N N . THR A 1 205 ? -5.797 1.564 15.384 1.00 91.31 205 THR A N 1
ATOM 1624 C CA . THR A 1 205 ? -7.243 1.354 15.226 1.00 91.31 205 THR A CA 1
ATOM 1625 C C . THR A 1 205 ? -7.983 1.860 16.455 1.00 91.31 205 THR A C 1
ATOM 1627 O O . THR A 1 205 ? -7.855 1.292 17.535 1.00 91.31 205 THR A O 1
ATOM 1630 N N . LEU A 1 206 ? -8.765 2.923 16.292 1.00 93.88 206 LEU A N 1
ATOM 1631 C CA . LEU A 1 206 ? -9.715 3.395 17.290 1.00 93.88 206 LEU A CA 1
ATOM 1632 C C . LEU A 1 206 ? -10.959 2.508 17.245 1.00 93.88 206 LEU A C 1
ATOM 1634 O O . LEU A 1 206 ? -11.520 2.287 16.173 1.00 93.88 206 LEU A O 1
ATOM 1638 N N . VAL A 1 207 ? -11.397 2.023 18.400 1.00 95.69 207 VAL A N 1
ATOM 1639 C CA . VAL A 1 207 ? -12.572 1.165 18.558 1.00 95.69 207 VAL A CA 1
ATOM 1640 C C . VAL A 1 207 ? -13.469 1.743 19.639 1.00 95.69 207 VAL A C 1
ATOM 1642 O O . VAL A 1 207 ? -13.011 2.071 20.730 1.00 95.69 207 VAL A O 1
ATOM 1645 N N . VAL A 1 208 ? -14.761 1.831 19.346 1.00 96.75 208 VAL A N 1
ATOM 1646 C CA . VAL A 1 208 ? -15.800 2.221 20.293 1.00 96.75 208 VAL A CA 1
ATOM 1647 C C . VAL A 1 208 ? -16.767 1.057 20.437 1.00 96.75 208 VAL A C 1
ATOM 1649 O O . VAL A 1 208 ? -17.404 0.638 19.472 1.00 96.75 208 VAL A O 1
ATOM 1652 N N . SER A 1 209 ? -16.882 0.519 21.643 1.00 96.12 209 SER A N 1
ATOM 1653 C CA . SER A 1 209 ? -17.679 -0.674 21.944 1.00 96.12 209 SER A CA 1
ATOM 1654 C C . SER A 1 209 ? -18.884 -0.334 22.819 1.00 96.12 209 SER A C 1
ATOM 1656 O O . SER A 1 209 ? -18.805 0.528 23.694 1.00 96.12 209 SER A O 1
ATOM 1658 N N . GLY A 1 210 ? -20.020 -0.994 22.581 1.00 95.19 210 GLY A N 1
ATOM 1659 C CA . GLY A 1 210 ? -21.252 -0.755 23.336 1.00 95.19 210 GLY A CA 1
ATOM 1660 C C . GLY A 1 210 ? -22.442 -1.593 22.866 1.00 95.19 210 GLY A C 1
ATOM 1661 O O . GLY A 1 210 ? -22.318 -2.450 21.994 1.00 95.19 210 GLY A O 1
ATOM 1662 N N . GLU A 1 211 ? -23.614 -1.338 23.448 1.00 95.31 211 GLU A N 1
ATOM 1663 C CA . GLU A 1 211 ? -24.878 -2.013 23.113 1.00 95.31 211 GLU A CA 1
ATOM 1664 C C . GLU A 1 211 ? -25.655 -1.208 22.058 1.00 95.31 211 GLU A C 1
ATOM 1666 O O . GLU A 1 211 ? -25.829 0.004 22.195 1.00 95.31 211 GLU A O 1
ATOM 1671 N N . ALA A 1 212 ? -26.126 -1.872 21.005 1.00 92.81 212 ALA A N 1
ATOM 1672 C CA . ALA A 1 212 ? -27.029 -1.327 19.996 1.00 92.81 212 ALA A CA 1
ATOM 1673 C C . ALA A 1 212 ? -28.471 -1.170 20.529 1.00 92.81 212 ALA A C 1
ATOM 1675 O O . ALA A 1 212 ? -28.833 -1.790 21.531 1.00 92.81 212 ALA A O 1
ATOM 1676 N N . PRO A 1 213 ? -29.347 -0.399 19.852 1.00 92.06 213 PRO A N 1
ATOM 1677 C CA . PR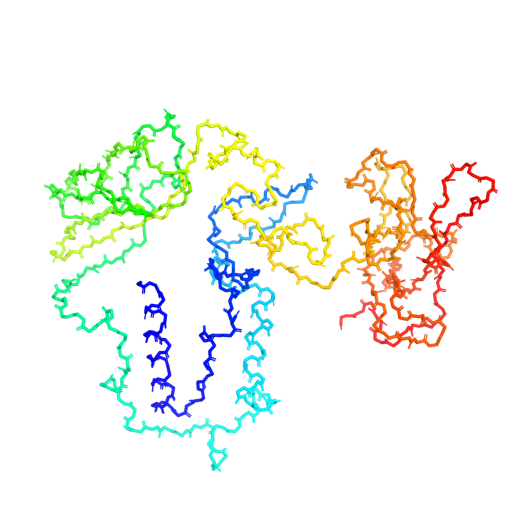O A 1 213 ? -30.761 -0.291 20.213 1.00 92.06 213 PRO A CA 1
ATOM 1678 C C . PRO A 1 213 ? -31.519 -1.626 20.291 1.00 92.06 213 PRO A C 1
ATOM 1680 O O . PRO A 1 213 ? -32.492 -1.718 21.035 1.00 92.06 213 PRO A O 1
ATOM 1683 N N . ASP A 1 214 ? -31.088 -2.648 19.545 1.00 90.62 214 ASP A N 1
ATOM 1684 C CA . ASP A 1 214 ? -31.681 -3.995 19.552 1.00 90.62 214 ASP A CA 1
ATOM 1685 C C . ASP A 1 214 ? -31.141 -4.903 20.675 1.00 90.62 214 ASP A C 1
ATOM 1687 O O . ASP A 1 214 ? -31.528 -6.067 20.771 1.00 90.62 214 ASP A O 1
ATOM 1691 N N . GLY A 1 215 ? -30.260 -4.377 21.528 1.00 90.19 215 GLY A N 1
ATOM 1692 C CA . GLY A 1 215 ? -29.657 -5.092 22.647 1.00 90.19 215 GLY A CA 1
ATOM 1693 C C . GLY A 1 215 ? -28.388 -5.871 22.309 1.00 90.19 215 GLY A C 1
ATOM 1694 O O . GLY A 1 215 ? -27.763 -6.428 23.211 1.00 90.19 215 GLY A O 1
ATOM 1695 N N . LYS A 1 216 ? -27.976 -5.919 21.038 1.00 90.69 216 LYS A N 1
ATOM 1696 C CA . LYS A 1 216 ? -26.764 -6.638 20.628 1.00 90.69 216 LYS A CA 1
ATOM 1697 C C . LYS A 1 216 ? -25.513 -5.809 20.878 1.00 90.69 216 LYS A C 1
ATOM 1699 O O . LYS A 1 216 ? -25.539 -4.580 20.807 1.00 90.69 216 LYS A O 1
ATOM 1704 N N . LYS A 1 217 ? -24.389 -6.475 21.129 1.00 92.12 217 LYS A N 1
ATOM 1705 C CA . LYS A 1 217 ? -23.090 -5.803 21.229 1.00 92.12 217 LYS A CA 1
ATOM 1706 C C . LYS A 1 217 ? -22.613 -5.370 19.844 1.00 92.12 217 LYS A C 1
ATOM 1708 O O . LYS A 1 217 ? -22.802 -6.076 18.853 1.00 92.12 217 LYS A O 1
ATOM 1713 N N . GLN A 1 218 ? -21.981 -4.208 19.771 1.00 92.62 218 GLN A N 1
ATOM 1714 C CA . GLN A 1 218 ? -21.343 -3.733 18.552 1.00 92.62 218 GLN A CA 1
ATOM 1715 C C . GLN A 1 218 ? -20.048 -2.988 18.854 1.00 92.62 218 GLN A C 1
ATOM 1717 O O . GLN A 1 218 ? -19.893 -2.368 19.910 1.00 92.62 218 GLN A O 1
ATOM 1722 N N . GLU A 1 219 ? -19.182 -2.971 17.853 1.00 94.81 219 GLU A N 1
ATOM 1723 C CA . GLU A 1 219 ? -17.950 -2.207 17.833 1.00 94.81 219 GLU A CA 1
ATOM 1724 C C . GLU A 1 219 ? -17.884 -1.371 16.558 1.00 94.81 219 GLU A C 1
ATOM 1726 O O . GLU A 1 219 ? -17.950 -1.886 15.438 1.00 94.81 219 GLU A O 1
ATOM 1731 N N . LEU A 1 220 ? -17.765 -0.059 16.735 1.00 94.19 220 LEU A N 1
ATOM 1732 C CA . LEU A 1 220 ? -17.437 0.859 15.659 1.00 94.19 220 LEU A CA 1
ATOM 1733 C C . LEU A 1 220 ? -15.929 1.035 15.628 1.00 94.19 220 LEU A C 1
ATOM 1735 O O . LEU A 1 220 ? -15.335 1.279 16.674 1.00 94.19 220 LEU A O 1
ATOM 1739 N N . TYR A 1 221 ? -15.314 0.939 14.456 1.00 93.12 221 TYR A N 1
ATOM 1740 C CA . TYR A 1 221 ? -13.868 1.087 14.342 1.00 93.12 221 TYR A CA 1
ATOM 1741 C C . TYR A 1 221 ? -13.453 2.039 13.224 1.00 93.12 221 TYR A C 1
ATOM 1743 O O . TYR A 1 221 ? -14.131 2.173 12.203 1.00 93.12 221 TYR A O 1
ATOM 1751 N N . GLN A 1 222 ? -12.304 2.679 13.422 1.00 88.69 222 GLN A N 1
ATOM 1752 C CA . GLN A 1 222 ? -11.643 3.546 12.457 1.00 88.69 222 GLN A CA 1
ATOM 1753 C C . GLN A 1 222 ? -10.130 3.400 12.588 1.00 88.69 222 GLN A C 1
ATOM 1755 O O . GLN A 1 222 ? -9.598 3.474 13.692 1.00 88.69 222 GLN A O 1
ATOM 1760 N N . THR A 1 223 ? -9.417 3.286 11.471 1.00 87.62 223 THR A N 1
ATOM 1761 C CA . THR A 1 223 ? -7.964 3.480 11.483 1.00 87.62 223 THR A CA 1
ATOM 1762 C C . THR A 1 223 ? -7.638 4.970 11.517 1.00 87.62 223 THR A C 1
ATOM 1764 O O . THR A 1 223 ? -8.177 5.744 10.723 1.00 87.62 223 THR A O 1
ATOM 1767 N N . ILE A 1 224 ? -6.772 5.367 12.444 1.00 86.94 224 ILE A N 1
ATOM 1768 C CA . ILE A 1 224 ? -6.300 6.737 12.623 1.00 86.94 224 ILE A CA 1
ATOM 1769 C C . ILE A 1 224 ? -4.773 6.783 12.523 1.00 86.94 224 ILE A C 1
ATOM 1771 O O . ILE A 1 224 ? -4.093 5.836 12.918 1.00 86.94 224 ILE A O 1
ATOM 1775 N N . LEU A 1 225 ? -4.236 7.885 12.009 1.00 88.88 225 LEU A N 1
ATOM 1776 C CA . LEU A 1 225 ? -2.798 8.148 11.962 1.00 88.88 225 LEU A CA 1
ATOM 1777 C C . LEU A 1 225 ? -2.392 9.078 13.107 1.00 88.88 225 LEU A C 1
ATOM 1779 O O . LEU A 1 225 ? -2.891 10.199 13.198 1.00 88.88 225 LEU A O 1
ATOM 1783 N N . ILE A 1 226 ? -1.472 8.629 13.954 1.00 91.12 226 ILE A N 1
ATOM 1784 C CA . ILE A 1 226 ? -0.876 9.429 15.023 1.00 91.12 226 ILE A CA 1
ATOM 1785 C C . ILE A 1 226 ? 0.473 9.958 14.540 1.00 91.12 226 ILE A C 1
ATOM 1787 O O . ILE A 1 226 ? 1.355 9.176 14.199 1.00 91.12 226 ILE A O 1
ATOM 1791 N N . LYS A 1 227 ? 0.635 11.280 14.509 1.00 92.00 227 LYS A N 1
ATOM 1792 C CA . LYS A 1 227 ? 1.861 11.959 14.076 1.00 92.00 227 LYS A CA 1
ATOM 1793 C C . LYS A 1 227 ? 2.644 12.488 15.270 1.00 92.00 227 LYS A C 1
ATOM 1795 O O . LYS A 1 227 ? 2.055 12.984 16.235 1.00 92.00 227 LYS A O 1
ATOM 1800 N N . GLY A 1 228 ? 3.963 12.425 15.172 1.00 91.50 228 GLY A N 1
ATOM 1801 C CA . GLY A 1 228 ? 4.891 13.133 16.036 1.00 91.50 228 GLY A CA 1
ATOM 1802 C C . GLY A 1 228 ? 4.679 14.651 15.992 1.00 91.50 228 GLY A C 1
ATOM 1803 O O . GLY A 1 228 ? 4.098 15.182 15.042 1.00 91.50 228 GLY A O 1
ATOM 1804 N N . PRO A 1 229 ? 5.139 15.381 17.019 1.00 90.31 229 PRO A N 1
ATOM 1805 C CA . PRO A 1 229 ? 4.962 16.828 17.102 1.00 90.31 229 PRO A CA 1
ATOM 1806 C C . PRO A 1 229 ? 5.864 17.608 16.127 1.00 90.31 229 PRO A C 1
ATOM 1808 O O . PRO A 1 229 ? 5.613 18.790 15.888 1.00 90.31 229 PRO A O 1
ATOM 1811 N N . ASN A 1 230 ? 6.920 16.982 15.591 1.00 90.69 230 ASN A N 1
ATOM 1812 C CA . ASN A 1 230 ? 7.844 17.600 14.644 1.00 90.69 230 ASN A CA 1
ATOM 1813 C C . ASN A 1 230 ? 7.327 17.433 13.201 1.00 90.69 230 ASN A C 1
ATOM 1815 O O . ASN A 1 230 ? 7.269 16.308 12.720 1.00 90.69 230 ASN A O 1
ATOM 1819 N N . PRO A 1 231 ? 7.000 18.517 12.472 1.00 89.12 231 PRO A N 1
ATOM 1820 C CA . PRO A 1 231 ? 6.495 18.417 11.100 1.00 89.12 231 PRO A CA 1
ATOM 1821 C C . PRO A 1 231 ? 7.532 17.941 10.070 1.00 89.12 231 PRO A C 1
ATOM 1823 O O . PRO A 1 231 ? 7.164 17.708 8.925 1.00 89.12 231 PRO A O 1
ATOM 1826 N N . GLU A 1 232 ? 8.811 17.855 10.441 1.00 89.62 232 GLU A N 1
ATOM 1827 C CA . GLU A 1 232 ? 9.887 17.360 9.571 1.00 89.62 232 GLU A CA 1
ATOM 1828 C C . GLU A 1 232 ? 10.327 15.925 9.917 1.00 89.62 232 GLU A C 1
ATOM 1830 O O . GLU A 1 232 ? 11.216 15.407 9.251 1.00 89.62 232 GLU A O 1
ATOM 1835 N N . ASP A 1 233 ? 9.763 15.321 10.967 1.00 91.12 233 ASP A N 1
ATOM 1836 C CA . ASP A 1 233 ? 10.019 13.950 11.447 1.00 91.12 233 ASP A CA 1
ATOM 1837 C C . ASP A 1 233 ? 8.742 13.470 12.155 1.00 91.12 233 ASP A C 1
ATOM 1839 O O . ASP A 1 233 ? 8.625 13.510 13.387 1.00 91.12 233 ASP A O 1
ATOM 1843 N N . ILE A 1 234 ? 7.714 13.164 11.357 1.00 91.56 234 ILE A N 1
ATOM 1844 C CA . ILE A 1 234 ? 6.364 1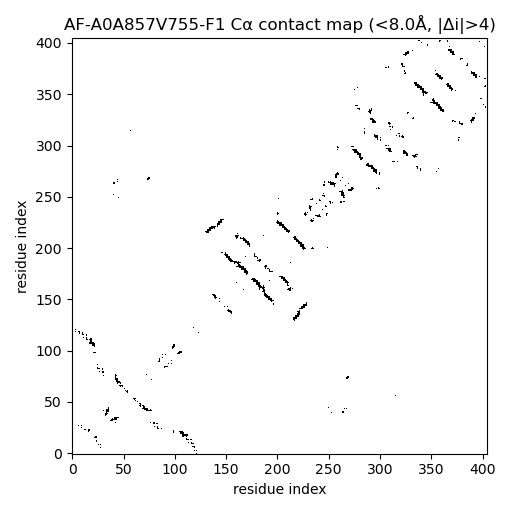2.891 11.874 1.00 91.56 234 ILE A CA 1
ATOM 1845 C C . ILE A 1 234 ? 6.202 11.465 12.409 1.00 91.56 234 ILE A C 1
ATOM 1847 O O . ILE A 1 234 ? 5.178 11.180 13.035 1.00 91.56 234 ILE A O 1
ATOM 1851 N N . ASP A 1 235 ? 7.157 10.570 12.173 1.00 89.31 235 ASP A N 1
ATOM 1852 C CA . ASP A 1 235 ? 7.170 9.213 12.725 1.00 89.31 235 ASP A CA 1
ATOM 1853 C C . ASP A 1 235 ? 8.120 9.051 13.925 1.00 89.31 235 ASP A C 1
ATOM 1855 O O . ASP A 1 235 ? 8.132 7.994 14.553 1.00 89.31 235 ASP A O 1
ATOM 1859 N N . GLU A 1 236 ? 8.829 10.119 14.306 1.00 92.62 236 GLU A N 1
ATOM 1860 C CA . GLU A 1 236 ? 9.682 10.205 15.499 1.00 92.62 236 GLU A CA 1
ATOM 1861 C C . GLU A 1 236 ? 10.849 9.206 15.494 1.00 92.62 236 GLU A C 1
ATOM 1863 O O . GLU A 1 236 ? 11.319 8.773 16.552 1.00 92.62 236 GLU A O 1
ATOM 1868 N N . ASN A 1 237 ? 11.340 8.840 14.307 1.00 90.12 237 ASN A N 1
ATOM 1869 C CA . ASN A 1 237 ? 12.438 7.883 14.167 1.00 90.12 237 ASN A CA 1
ATOM 1870 C C . ASN A 1 237 ? 13.830 8.549 14.181 1.00 90.12 237 ASN A C 1
ATOM 1872 O O . ASN A 1 237 ? 14.852 7.856 14.146 1.00 90.12 237 ASN A O 1
ATOM 1876 N N . GLY A 1 238 ? 13.887 9.885 14.248 1.00 92.50 238 GLY A N 1
ATOM 1877 C CA . GLY A 1 238 ? 15.120 10.674 14.282 1.00 92.50 238 GLY A CA 1
ATOM 1878 C C . GLY A 1 238 ? 15.730 10.965 12.907 1.00 92.50 238 GLY A C 1
ATOM 1879 O O . GLY A 1 238 ? 16.769 11.627 12.828 1.00 92.50 238 GLY A O 1
ATOM 1880 N N . THR A 1 239 ? 15.106 10.499 11.826 1.00 90.38 239 THR A N 1
ATOM 1881 C CA . THR A 1 239 ? 15.489 10.770 10.440 1.00 90.38 239 THR A CA 1
ATOM 1882 C C . THR A 1 239 ? 14.451 11.693 9.812 1.00 90.38 239 THR A C 1
ATOM 1884 O O . THR A 1 239 ? 13.297 11.301 9.688 1.00 90.38 239 THR A O 1
ATOM 1887 N N . PRO A 1 240 ? 14.831 12.893 9.341 1.00 90.25 240 PRO A N 1
ATOM 1888 C CA . PRO A 1 240 ? 13.879 13.790 8.699 1.00 90.25 240 PRO A CA 1
ATOM 1889 C C . PRO A 1 240 ? 13.115 13.127 7.544 1.00 90.25 240 PRO A C 1
ATOM 1891 O O . PRO A 1 240 ? 13.741 12.502 6.686 1.00 90.25 240 PRO A O 1
ATOM 1894 N N . ASP A 1 241 ? 11.801 13.341 7.453 1.00 84.62 241 ASP A N 1
ATOM 1895 C CA . ASP A 1 241 ? 10.894 12.702 6.483 1.00 84.62 241 ASP A CA 1
ATOM 1896 C C . ASP A 1 241 ? 11.393 12.838 5.034 1.00 84.62 241 ASP A C 1
ATOM 1898 O O . ASP A 1 241 ? 11.308 11.917 4.225 1.00 84.62 241 ASP A O 1
ATOM 1902 N N . LYS A 1 242 ? 11.986 13.992 4.692 1.00 83.25 242 LYS A N 1
ATOM 1903 C CA . LYS A 1 242 ? 12.552 14.277 3.356 1.00 83.25 242 LYS A CA 1
ATOM 1904 C C . LYS A 1 242 ? 13.728 13.367 2.982 1.00 83.25 242 LYS A C 1
ATOM 1906 O O . LYS A 1 242 ? 14.016 13.199 1.788 1.00 83.25 242 LYS A O 1
ATOM 1911 N N . LEU A 1 243 ? 14.417 12.834 3.989 1.00 82.00 243 LEU A N 1
ATOM 1912 C CA . LEU A 1 243 ? 15.543 11.909 3.871 1.00 82.00 243 LEU A CA 1
ATOM 1913 C C . LEU A 1 243 ? 15.104 10.441 3.952 1.00 82.00 243 LEU A C 1
ATOM 1915 O O . LEU A 1 243 ? 15.917 9.567 3.666 1.00 82.00 243 LEU A O 1
ATOM 1919 N N . GLN A 1 244 ? 13.841 10.166 4.288 1.00 83.19 244 GLN A N 1
ATOM 1920 C CA . GLN A 1 244 ? 13.296 8.814 4.290 1.00 83.19 244 GLN A CA 1
ATOM 1921 C C . GLN A 1 244 ? 12.886 8.412 2.856 1.00 83.19 244 GLN A C 1
ATOM 1923 O O . GLN A 1 244 ? 12.127 9.147 2.210 1.00 83.19 244 GLN A O 1
ATOM 1928 N N . PRO A 1 245 ? 13.377 7.278 2.312 1.00 77.62 245 PRO A N 1
ATOM 1929 C CA . PRO A 1 245 ? 13.094 6.880 0.929 1.00 77.62 245 PRO A CA 1
ATOM 1930 C C . PRO A 1 245 ? 11.603 6.668 0.643 1.00 77.62 245 PRO A C 1
ATOM 1932 O O . PRO A 1 245 ? 11.124 7.068 -0.416 1.00 77.62 245 PRO A O 1
ATOM 1935 N N . CYS A 1 246 ? 10.870 6.132 1.622 1.00 76.69 246 CYS A N 1
ATOM 1936 C CA . CYS A 1 246 ? 9.448 5.811 1.519 1.00 76.69 246 CYS A CA 1
ATOM 1937 C C . CYS A 1 246 ? 8.517 6.762 2.280 1.00 76.69 246 CYS A C 1
ATOM 1939 O O . CYS A 1 246 ? 7.351 6.444 2.512 1.00 76.69 246 CYS A O 1
ATOM 1941 N N . GLY A 1 247 ? 9.018 7.940 2.659 1.00 83.06 247 GLY A N 1
ATOM 1942 C CA . GLY A 1 247 ? 8.315 8.828 3.582 1.00 83.06 247 GLY A CA 1
ATOM 1943 C C . GLY A 1 247 ? 8.292 8.271 5.006 1.00 83.06 247 GLY A C 1
ATOM 1944 O O . GLY A 1 247 ? 8.943 7.272 5.294 1.00 83.06 247 GLY A O 1
ATOM 1945 N N . ALA A 1 248 ? 7.546 8.936 5.886 1.00 83.56 248 ALA A N 1
ATOM 1946 C CA . ALA A 1 248 ? 7.668 8.762 7.332 1.00 83.56 248 ALA A CA 1
ATOM 1947 C C . ALA A 1 248 ? 7.228 7.381 7.852 1.00 83.56 248 ALA A C 1
ATOM 1949 O O . ALA A 1 248 ? 7.850 6.810 8.728 1.00 83.56 248 ALA A O 1
ATOM 1950 N N . PHE A 1 249 ? 6.138 6.808 7.335 1.00 81.25 249 PHE A N 1
ATOM 1951 C CA . PHE A 1 249 ? 5.514 5.634 7.975 1.00 81.25 249 PHE A CA 1
ATOM 1952 C C . PHE A 1 249 ? 5.773 4.301 7.270 1.00 81.25 249 PHE A C 1
ATOM 1954 O O . PHE A 1 249 ? 5.306 3.257 7.731 1.00 81.25 249 PHE A O 1
ATOM 1961 N N . ALA A 1 250 ? 6.500 4.306 6.154 1.00 77.25 250 ALA A N 1
ATOM 1962 C CA . ALA A 1 250 ? 6.816 3.099 5.409 1.00 77.25 250 ALA A CA 1
ATOM 1963 C C . ALA A 1 250 ? 8.303 2.769 5.556 1.00 77.25 250 ALA A C 1
ATOM 1965 O O . ALA A 1 250 ? 9.174 3.516 5.126 1.00 77.25 250 ALA A O 1
ATOM 1966 N N . GLN A 1 251 ? 8.600 1.597 6.121 1.00 76.00 251 GLN A N 1
ATOM 1967 C CA . GLN A 1 251 ? 9.979 1.117 6.187 1.00 76.00 251 GLN A CA 1
ATOM 1968 C C . GLN A 1 251 ? 10.504 0.839 4.772 1.00 76.00 251 GLN A C 1
ATOM 1970 O O . GLN A 1 251 ? 9.864 0.082 4.038 1.00 76.00 251 GLN A O 1
ATOM 1975 N N . ALA A 1 252 ? 11.650 1.430 4.435 1.00 78.56 252 ALA A N 1
ATOM 1976 C CA . ALA A 1 252 ? 12.352 1.244 3.167 1.00 78.56 252 ALA A CA 1
ATOM 1977 C C . ALA A 1 252 ? 13.061 -0.123 3.090 1.00 78.56 252 ALA A C 1
ATOM 1979 O O . ALA A 1 252 ? 13.570 -0.624 4.097 1.00 78.56 252 ALA A O 1
ATOM 1980 N N . ALA A 1 253 ? 13.142 -0.700 1.890 1.00 77.56 253 ALA A N 1
ATOM 1981 C CA . ALA A 1 253 ? 13.962 -1.875 1.589 1.00 77.56 253 ALA A CA 1
ATOM 1982 C C . ALA A 1 253 ? 15.441 -1.507 1.367 1.00 77.56 253 ALA A C 1
ATOM 1984 O O . ALA A 1 253 ? 16.307 -2.383 1.406 1.00 77.56 253 ALA A O 1
ATOM 1985 N N . ASN A 1 254 ? 15.733 -0.219 1.166 1.00 81.62 254 ASN A N 1
ATOM 1986 C CA . ASN A 1 254 ? 17.002 0.315 0.674 1.00 81.62 254 ASN A CA 1
ATOM 1987 C C . ASN A 1 254 ? 17.407 -0.330 -0.659 1.00 81.62 254 ASN A C 1
ATOM 1989 O O . ASN A 1 254 ? 18.572 -0.676 -0.878 1.00 81.62 254 ASN A O 1
ATOM 1993 N N . LYS A 1 255 ? 16.410 -0.515 -1.525 1.00 77.88 255 LYS A N 1
ATOM 1994 C CA . LYS A 1 255 ? 16.526 -1.072 -2.873 1.00 77.88 255 LYS A CA 1
ATOM 1995 C C . LYS A 1 255 ? 15.723 -0.194 -3.824 1.00 77.88 255 LYS A C 1
ATOM 1997 O O . LYS A 1 255 ? 14.697 0.337 -3.430 1.00 77.88 255 LYS A O 1
ATOM 2002 N N . ASP A 1 256 ? 16.242 -0.036 -5.028 1.00 71.56 256 ASP A N 1
ATOM 2003 C CA . ASP A 1 256 ? 15.650 0.717 -6.137 1.00 71.56 256 ASP A CA 1
ATOM 2004 C C . ASP A 1 256 ? 16.048 -0.088 -7.381 1.00 71.56 256 ASP A C 1
ATOM 2006 O O . ASP A 1 256 ? 17.079 0.176 -8.007 1.00 71.56 256 ASP A O 1
ATOM 2010 N N . GLU A 1 257 ? 15.386 -1.233 -7.587 1.00 74.12 257 GLU A N 1
ATOM 2011 C CA . GLU A 1 257 ? 15.790 -2.217 -8.602 1.00 74.12 257 GLU A CA 1
ATOM 2012 C C . GLU A 1 257 ? 15.598 -1.676 -10.016 1.00 74.12 257 GLU A C 1
ATOM 2014 O O . GLU A 1 257 ? 16.437 -1.933 -10.888 1.00 74.12 257 GLU A O 1
ATOM 2019 N N . ASP A 1 258 ? 14.536 -0.905 -10.237 1.00 66.38 258 ASP A N 1
ATOM 2020 C CA . ASP A 1 258 ? 14.210 -0.338 -11.539 1.00 66.38 258 ASP A CA 1
ATOM 2021 C C . ASP A 1 258 ? 14.748 1.095 -11.748 1.00 66.38 258 ASP A C 1
ATOM 2023 O O . ASP A 1 258 ? 14.714 1.651 -12.859 1.00 66.38 258 ASP A O 1
ATOM 2027 N N . LEU A 1 259 ? 15.414 1.620 -10.716 1.00 69.69 259 LEU A N 1
ATOM 2028 C CA . LEU A 1 259 ? 16.217 2.836 -10.726 1.00 69.69 259 LEU A CA 1
ATOM 2029 C C . LEU A 1 259 ? 15.392 4.094 -10.997 1.00 69.69 259 LEU A C 1
ATOM 2031 O O . LEU A 1 259 ? 15.925 5.076 -11.535 1.00 69.69 259 LEU A O 1
ATOM 2035 N N . ASP A 1 260 ? 14.105 4.091 -10.681 1.00 65.19 260 ASP A N 1
ATOM 2036 C CA . ASP A 1 260 ? 13.187 5.145 -11.086 1.00 65.19 260 ASP A CA 1
ATOM 2037 C C . ASP A 1 260 ? 13.261 6.396 -10.187 1.00 65.19 260 ASP A C 1
ATOM 2039 O O . ASP A 1 260 ? 12.986 7.522 -10.639 1.00 65.19 260 ASP A O 1
ATOM 2043 N N . GLY A 1 261 ? 13.714 6.255 -8.939 1.00 71.81 261 GLY A N 1
ATOM 2044 C CA . GLY A 1 261 ? 13.408 7.299 -7.970 1.00 71.81 261 GLY A CA 1
ATOM 2045 C C . GLY A 1 261 ? 13.111 6.812 -6.570 1.00 71.81 261 GLY A C 1
ATOM 2046 O O . GLY A 1 261 ? 13.536 7.470 -5.610 1.00 71.81 261 GLY A O 1
ATOM 2047 N N . ILE A 1 262 ? 12.355 5.730 -6.513 1.00 72.62 262 ILE A N 1
ATOM 2048 C CA . ILE A 1 262 ? 11.489 5.305 -5.433 1.00 72.62 262 ILE A CA 1
ATOM 2049 C C . ILE A 1 262 ? 12.080 4.023 -4.855 1.00 72.62 262 ILE A C 1
ATOM 2051 O O . ILE A 1 262 ? 12.699 3.228 -5.547 1.00 72.62 262 ILE A O 1
ATOM 2055 N N . ASP A 1 263 ? 11.989 3.868 -3.540 1.00 79.75 263 ASP A N 1
ATOM 2056 C CA . ASP A 1 263 ? 12.449 2.632 -2.922 1.00 79.75 263 ASP A CA 1
ATOM 2057 C C . ASP A 1 263 ? 11.412 1.523 -3.137 1.00 79.75 263 ASP A C 1
ATOM 2059 O O . ASP A 1 263 ? 10.218 1.743 -2.926 1.00 79.75 263 ASP A O 1
ATOM 2063 N N . ASP A 1 264 ? 11.868 0.321 -3.489 1.00 72.00 264 ASP A N 1
ATOM 2064 C CA . ASP A 1 264 ? 11.032 -0.838 -3.825 1.00 72.00 264 ASP A CA 1
ATOM 2065 C C . ASP A 1 264 ? 9.975 -1.169 -2.748 1.00 72.00 264 ASP A C 1
ATOM 2067 O O . ASP A 1 264 ? 8.965 -1.812 -3.031 1.00 72.00 264 ASP A O 1
ATOM 2071 N N . ALA A 1 265 ? 10.175 -0.775 -1.481 1.00 70.69 265 ALA A N 1
ATOM 2072 C CA . ALA A 1 265 ? 9.201 -1.025 -0.414 1.00 70.69 265 ALA A CA 1
ATOM 2073 C C . ALA A 1 265 ? 7.961 -0.115 -0.459 1.00 70.69 265 ALA A C 1
ATOM 2075 O O . ALA A 1 265 ? 6.983 -0.379 0.257 1.00 70.69 265 ALA A O 1
ATOM 2076 N N . CYS A 1 266 ? 8.014 0.963 -1.234 1.00 72.81 266 CYS A N 1
ATOM 2077 C CA . CYS A 1 266 ? 6.938 1.931 -1.449 1.00 72.81 266 CYS A CA 1
ATOM 2078 C C . CYS A 1 266 ? 6.724 2.253 -2.929 1.00 72.81 266 CYS A C 1
ATOM 2080 O O . CYS A 1 266 ? 5.949 3.156 -3.249 1.00 72.81 266 CYS A O 1
ATOM 2082 N N . ASP A 1 267 ? 7.382 1.510 -3.809 1.00 69.81 267 ASP A N 1
ATOM 2083 C CA . ASP A 1 267 ? 7.152 1.559 -5.233 1.00 69.81 267 ASP A CA 1
ATOM 2084 C C . ASP A 1 267 ? 6.012 0.590 -5.616 1.00 69.81 267 ASP A C 1
ATOM 2086 O O . ASP A 1 267 ? 6.139 -0.631 -5.447 1.00 69.81 267 ASP A O 1
ATOM 2090 N N . PRO A 1 268 ? 4.856 1.099 -6.085 1.00 66.69 268 PRO A N 1
ATOM 2091 C CA . PRO A 1 268 ? 3.771 0.246 -6.560 1.00 66.69 268 PRO A CA 1
ATOM 2092 C C . PRO A 1 268 ? 4.123 -0.512 -7.855 1.00 66.69 268 PRO A C 1
ATOM 2094 O O . PRO A 1 268 ? 3.470 -1.516 -8.163 1.00 66.69 268 PRO A O 1
ATOM 2097 N N . GLU A 1 269 ? 5.129 -0.066 -8.610 1.00 68.19 269 GLU A N 1
ATOM 2098 C CA . GLU A 1 269 ? 5.486 -0.590 -9.927 1.00 68.19 269 GLU A CA 1
ATOM 2099 C C . GLU A 1 269 ? 7.006 -0.766 -10.073 1.00 68.19 269 GLU A C 1
ATOM 2101 O O . GLU A 1 269 ? 7.653 -0.072 -10.840 1.00 68.19 269 GLU A O 1
ATOM 2106 N N . VAL A 1 270 ? 7.566 -1.789 -9.421 1.00 68.00 270 VAL A N 1
ATOM 2107 C CA . VAL A 1 270 ? 8.975 -2.143 -9.652 1.00 68.00 270 VAL A CA 1
ATOM 2108 C C . VAL A 1 270 ? 9.117 -2.911 -10.972 1.00 68.00 270 VAL A C 1
ATOM 2110 O O . VAL A 1 270 ? 8.704 -4.076 -11.080 1.00 68.00 270 VAL A O 1
ATOM 2113 N N . THR A 1 271 ? 9.692 -2.263 -11.985 1.00 69.00 271 THR A N 1
ATOM 2114 C CA . THR A 1 271 ? 9.803 -2.780 -13.364 1.00 69.00 271 THR A CA 1
ATOM 2115 C C . THR A 1 271 ? 11.231 -3.179 -13.762 1.00 69.00 271 THR A C 1
ATOM 2117 O O . THR A 1 271 ? 12.105 -3.393 -12.928 1.00 69.00 271 THR A O 1
ATOM 2120 N N . ASP A 1 272 ? 11.480 -3.387 -15.060 1.00 66.25 272 ASP A N 1
ATOM 2121 C CA . ASP A 1 272 ? 12.854 -3.478 -15.556 1.00 66.25 272 ASP A CA 1
ATOM 2122 C C . ASP A 1 272 ? 13.516 -2.092 -15.447 1.00 66.25 272 ASP A C 1
ATOM 2124 O O . ASP A 1 272 ? 12.865 -1.096 -15.775 1.00 66.25 272 ASP A O 1
ATOM 2128 N N . PRO A 1 273 ? 14.820 -2.006 -15.116 1.00 67.50 273 PRO A N 1
ATOM 2129 C CA . PRO A 1 273 ? 15.503 -0.735 -14.956 1.00 67.50 273 PRO A CA 1
ATOM 2130 C C . PRO A 1 273 ? 15.253 0.243 -16.098 1.00 67.50 273 PRO A C 1
ATOM 2132 O O . PRO A 1 273 ? 15.567 -0.042 -17.263 1.00 67.50 273 PRO A O 1
ATOM 2135 N N . ILE A 1 274 ? 14.757 1.437 -15.770 1.00 67.50 274 ILE A N 1
ATOM 2136 C CA . ILE A 1 274 ? 14.574 2.505 -16.750 1.00 67.50 274 ILE A CA 1
ATOM 2137 C C . ILE A 1 274 ? 15.954 3.072 -17.071 1.00 67.50 274 ILE A C 1
ATOM 2139 O O . ILE A 1 274 ? 16.424 4.033 -16.470 1.00 67.50 274 ILE A O 1
ATOM 2143 N N . LEU A 1 275 ? 16.644 2.466 -18.036 1.00 71.62 275 LEU A N 1
ATOM 2144 C CA . LEU A 1 275 ? 17.998 2.877 -18.425 1.00 71.62 275 LEU A CA 1
ATOM 2145 C C . LEU A 1 275 ? 18.017 4.217 -19.171 1.00 71.62 275 LEU A C 1
ATOM 2147 O O . LEU A 1 275 ? 19.033 4.917 -19.186 1.00 71.62 275 LEU A O 1
ATOM 2151 N N . TYR A 1 276 ? 16.901 4.573 -19.803 1.00 76.12 276 TYR A N 1
ATOM 2152 C CA . TYR A 1 276 ? 16.779 5.737 -20.665 1.00 76.12 276 TYR A CA 1
ATOM 2153 C C . TYR A 1 276 ? 15.419 6.402 -20.481 1.00 76.12 276 TYR A C 1
ATOM 2155 O O . TYR A 1 276 ? 14.422 5.737 -20.227 1.00 76.12 276 TYR A O 1
ATOM 2163 N N . THR A 1 277 ? 15.368 7.713 -20.676 1.00 78.12 277 THR A N 1
ATOM 2164 C CA . THR A 1 277 ? 14.117 8.471 -20.759 1.00 78.12 277 THR A CA 1
ATOM 2165 C C . THR A 1 277 ? 14.174 9.409 -21.956 1.00 78.12 277 THR A C 1
ATOM 2167 O O . THR A 1 277 ? 15.253 9.866 -22.338 1.00 78.12 277 THR A O 1
ATOM 2170 N N . ALA A 1 278 ? 13.032 9.666 -22.587 1.00 85.00 278 ALA A N 1
ATOM 2171 C CA . ALA A 1 278 ? 12.943 10.572 -23.719 1.00 85.00 278 ALA A CA 1
ATOM 2172 C C . ALA A 1 278 ? 11.688 11.440 -23.624 1.00 85.00 278 ALA A C 1
ATOM 2174 O O . ALA A 1 278 ? 10.661 11.001 -23.113 1.00 85.00 278 ALA A O 1
ATOM 2175 N N . ARG A 1 279 ? 11.790 12.680 -24.104 1.00 88.25 279 ARG A N 1
ATOM 2176 C CA . ARG A 1 279 ? 10.670 13.628 -24.192 1.00 88.25 279 ARG A CA 1
ATOM 2177 C C . ARG A 1 279 ? 10.942 14.702 -25.240 1.00 88.25 279 ARG A C 1
ATOM 2179 O O . ARG A 1 279 ? 12.093 14.916 -25.627 1.00 88.25 279 ARG A O 1
ATOM 2186 N N . ASN A 1 280 ? 9.895 15.410 -25.655 1.00 90.62 280 ASN A N 1
ATOM 2187 C CA . ASN A 1 280 ? 10.052 16.673 -26.374 1.00 90.62 280 ASN A CA 1
ATOM 2188 C C . ASN A 1 280 ? 10.774 17.719 -25.509 1.00 90.62 280 ASN A C 1
ATOM 2190 O O . ASN A 1 280 ? 10.745 17.652 -24.270 1.00 90.62 280 ASN A O 1
ATOM 2194 N N . GLY A 1 281 ? 11.445 18.664 -26.169 1.00 86.12 281 GLY A N 1
ATOM 2195 C CA . GLY A 1 281 ? 12.110 19.788 -25.520 1.00 86.12 281 GLY A CA 1
ATOM 2196 C C . GLY A 1 281 ? 11.132 20.672 -24.750 1.00 86.12 281 GLY A C 1
ATOM 2197 O O . GLY A 1 281 ? 9.945 20.727 -25.062 1.00 86.12 281 GLY A O 1
ATOM 2198 N N . LYS A 1 282 ? 11.636 21.349 -23.718 1.00 85.06 282 LYS A N 1
ATOM 2199 C CA . LYS A 1 282 ? 10.884 22.328 -22.925 1.00 85.06 282 LYS A CA 1
ATOM 2200 C C . LYS A 1 282 ? 11.548 23.697 -23.028 1.00 85.06 282 LYS A C 1
ATOM 2202 O O . LYS A 1 282 ? 12.683 23.867 -22.572 1.00 85.06 282 LYS A O 1
ATOM 2207 N N . SER A 1 283 ? 10.826 24.694 -23.538 1.00 85.00 283 SER A N 1
ATOM 2208 C CA . SER A 1 283 ? 11.324 26.077 -23.632 1.00 85.00 283 SER A CA 1
ATOM 2209 C C . SER A 1 283 ? 11.764 26.646 -22.276 1.00 85.00 283 SER A C 1
ATOM 2211 O O . SER A 1 283 ? 12.777 27.341 -22.196 1.00 85.00 283 SER A O 1
ATOM 2213 N N . SER A 1 284 ? 11.084 26.269 -21.186 1.00 80.56 284 SER A N 1
ATOM 2214 C CA . SER A 1 284 ? 11.440 26.640 -19.806 1.00 80.56 284 SER A CA 1
ATOM 2215 C C . SER A 1 284 ? 12.819 26.147 -19.347 1.00 80.56 284 SER A C 1
ATOM 2217 O O . SER A 1 284 ? 13.352 26.657 -18.364 1.00 80.56 284 SER A O 1
ATOM 2219 N N . LEU A 1 285 ? 13.414 25.183 -20.057 1.00 77.44 285 LEU A N 1
ATOM 2220 C CA . LEU A 1 285 ? 14.747 24.628 -19.799 1.00 77.44 285 LEU A CA 1
ATOM 2221 C C . LEU A 1 285 ? 15.785 25.069 -20.851 1.00 77.44 285 LEU A C 1
ATOM 2223 O O . LEU A 1 285 ? 16.919 24.579 -20.842 1.00 77.44 285 LEU A O 1
ATOM 2227 N N . GLY A 1 286 ? 15.406 25.983 -21.755 1.00 81.00 286 GLY A N 1
ATOM 2228 C CA . GLY A 1 286 ? 16.239 26.442 -22.871 1.00 81.00 286 GLY A CA 1
ATOM 2229 C C . GLY A 1 286 ? 16.398 25.407 -23.990 1.00 81.00 286 GLY A C 1
ATOM 2230 O O . GLY A 1 286 ? 17.405 25.420 -24.697 1.00 81.00 286 GLY A O 1
ATOM 2231 N N . GLU A 1 287 ? 15.450 24.480 -24.120 1.00 84.69 287 GLU A N 1
ATOM 2232 C CA . GLU A 1 287 ? 15.436 23.428 -25.140 1.00 84.69 287 GLU A CA 1
ATOM 2233 C C . GLU A 1 287 ? 14.481 23.788 -26.295 1.00 84.69 287 GLU A C 1
ATOM 2235 O O . GLU A 1 287 ? 13.566 24.593 -26.129 1.00 84.69 287 GLU A O 1
ATOM 2240 N N . ASP A 1 288 ? 14.686 23.178 -27.465 1.00 86.44 288 ASP A N 1
ATOM 2241 C CA . ASP A 1 288 ? 13.841 23.357 -28.657 1.00 86.44 288 ASP A CA 1
ATOM 2242 C C . ASP A 1 288 ? 12.649 22.387 -28.591 1.00 86.44 288 ASP A C 1
ATOM 2244 O O . ASP A 1 288 ? 12.843 21.170 -28.605 1.00 86.44 288 ASP A O 1
ATOM 2248 N N . GLU A 1 289 ? 11.422 22.905 -28.489 1.00 89.62 289 GLU A N 1
ATOM 2249 C CA . GLU A 1 289 ? 10.203 22.094 -28.308 1.00 89.62 289 GLU A CA 1
ATOM 2250 C C . GLU A 1 289 ? 9.916 21.173 -29.507 1.00 89.62 289 GLU A C 1
ATOM 2252 O O . GLU A 1 289 ? 9.359 20.085 -29.339 1.00 89.62 289 GLU A O 1
ATOM 2257 N N . ASP A 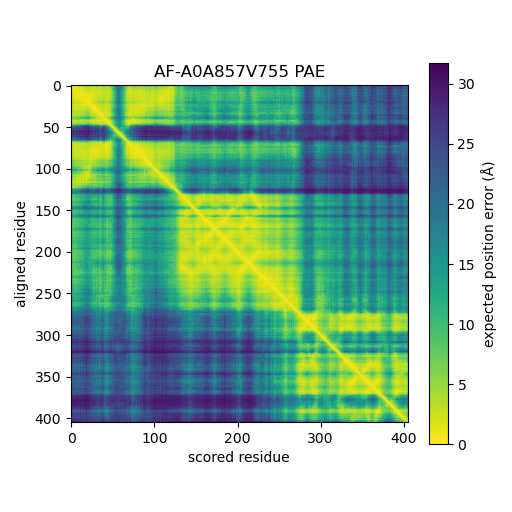1 290 ? 10.412 21.534 -30.696 1.00 89.50 290 ASP A N 1
ATOM 2258 C CA . ASP A 1 290 ? 10.295 20.725 -31.914 1.00 89.50 290 ASP A CA 1
ATOM 2259 C C . ASP A 1 290 ? 11.257 19.528 -31.942 1.00 89.50 290 ASP A C 1
ATOM 2261 O O . ASP A 1 290 ? 11.306 18.777 -32.925 1.00 89.50 290 ASP A O 1
ATOM 2265 N N . ARG A 1 291 ? 12.091 19.363 -30.911 1.00 89.75 291 ARG A N 1
ATOM 2266 C CA . ARG A 1 291 ? 13.094 18.301 -30.842 1.00 89.75 291 ARG A CA 1
ATOM 2267 C C . ARG A 1 291 ? 12.767 17.294 -29.762 1.00 89.75 291 ARG A C 1
ATOM 2269 O O . ARG A 1 291 ? 12.242 17.627 -28.703 1.00 89.75 291 ARG A O 1
ATOM 2276 N N . ILE A 1 292 ? 13.152 16.048 -30.019 1.00 89.88 292 ILE A N 1
ATOM 2277 C CA . ILE A 1 292 ? 13.086 14.976 -29.029 1.00 89.88 292 ILE A CA 1
ATOM 2278 C C . ILE A 1 292 ? 14.473 14.788 -28.441 1.00 89.88 292 ILE A C 1
ATOM 2280 O O . ILE A 1 292 ? 15.456 14.691 -29.176 1.00 89.88 292 ILE A O 1
ATOM 2284 N N . TYR A 1 293 ? 14.528 14.711 -27.119 1.00 86.06 293 TYR A N 1
ATOM 2285 C CA . TYR A 1 293 ? 15.736 14.544 -26.333 1.00 86.06 293 TYR A CA 1
ATOM 2286 C C . TYR A 1 293 ? 15.723 13.164 -25.673 1.00 86.06 293 TYR A C 1
ATOM 2288 O O . TYR A 1 293 ? 14.711 12.766 -25.102 1.00 86.06 293 TYR A O 1
ATOM 2296 N N . LEU A 1 294 ? 16.843 12.442 -25.759 1.00 83.94 294 LEU A N 1
ATOM 2297 C CA . LEU A 1 294 ? 17.092 11.157 -25.106 1.00 83.94 294 LEU A CA 1
ATOM 2298 C C . LEU A 1 294 ? 18.152 11.328 -24.015 1.00 83.94 294 LEU A C 1
ATOM 2300 O O . LEU A 1 294 ? 19.275 11.772 -24.272 1.00 83.94 294 LEU A O 1
ATOM 2304 N N . PHE A 1 295 ? 17.820 10.882 -22.813 1.00 78.06 295 PHE A N 1
ATOM 2305 C CA . PHE A 1 295 ? 18.647 10.962 -21.619 1.00 78.06 295 PHE A CA 1
ATOM 2306 C C . PHE A 1 295 ? 18.919 9.554 -21.077 1.00 78.06 295 PHE A C 1
ATOM 2308 O O . PHE A 1 295 ? 18.069 8.670 -21.190 1.00 78.06 295 PHE A O 1
ATOM 2315 N N . ARG A 1 296 ? 20.096 9.334 -20.483 1.00 74.50 296 ARG A N 1
ATOM 2316 C CA . ARG A 1 296 ? 20.416 8.099 -19.752 1.00 74.50 296 ARG A CA 1
ATOM 2317 C C . ARG A 1 296 ? 20.101 8.310 -18.278 1.00 74.50 296 ARG A C 1
ATOM 2319 O O . ARG A 1 296 ? 20.385 9.373 -17.742 1.00 74.50 296 ARG A O 1
ATOM 2326 N N . ASN A 1 297 ? 19.534 7.305 -17.628 1.00 67.62 297 ASN A N 1
ATOM 2327 C CA . ASN A 1 297 ? 19.301 7.344 -16.194 1.00 67.62 297 ASN A CA 1
ATOM 2328 C C . ASN A 1 297 ? 20.631 7.203 -15.436 1.00 67.62 297 ASN A C 1
ATOM 2330 O O . ASN A 1 297 ? 21.319 6.190 -15.552 1.00 67.62 297 ASN A O 1
ATOM 2334 N N . THR A 1 298 ? 21.006 8.217 -14.658 1.00 58.53 298 THR A N 1
ATOM 2335 C CA . THR A 1 298 ? 22.270 8.239 -13.903 1.00 58.53 298 THR A CA 1
ATOM 2336 C C . THR A 1 298 ? 22.306 7.244 -12.755 1.00 58.53 298 THR A C 1
ATOM 2338 O O . THR A 1 298 ? 23.390 6.829 -12.348 1.00 58.53 298 THR A O 1
ATOM 2341 N N . ARG A 1 299 ? 21.140 6.807 -12.267 1.00 59.91 299 ARG A N 1
ATOM 2342 C CA . ARG A 1 299 ? 21.038 5.724 -11.284 1.00 59.91 299 ARG A CA 1
ATOM 2343 C C . ARG A 1 299 ? 21.474 4.379 -11.881 1.00 59.91 299 ARG A C 1
ATOM 2345 O O . ARG A 1 299 ? 21.964 3.519 -11.161 1.00 59.91 299 ARG A O 1
ATOM 2352 N N . ALA A 1 300 ? 21.457 4.244 -13.213 1.00 58.41 300 ALA A N 1
ATOM 2353 C CA . ALA A 1 300 ? 21.956 3.073 -13.943 1.00 58.41 300 ALA A CA 1
ATOM 2354 C C . ALA A 1 300 ? 23.467 3.105 -14.246 1.00 58.41 300 ALA A C 1
ATOM 2356 O O . ALA A 1 300 ? 23.965 2.282 -15.025 1.00 58.41 300 ALA A O 1
ATOM 2357 N N . ALA A 1 301 ? 24.226 4.021 -13.632 1.00 56.81 301 ALA A N 1
ATOM 2358 C CA . ALA A 1 301 ? 25.681 4.094 -13.784 1.00 56.81 301 ALA A CA 1
ATOM 2359 C C . ALA A 1 301 ? 26.368 2.764 -13.422 1.00 56.81 301 ALA A C 1
ATOM 2361 O O . ALA A 1 301 ? 27.241 2.298 -14.154 1.00 56.81 301 ALA A O 1
ATOM 2362 N N . ASN A 1 302 ? 25.911 2.099 -12.354 1.00 54.22 302 ASN A N 1
ATOM 2363 C CA . ASN A 1 302 ? 26.451 0.806 -11.920 1.00 54.22 302 ASN A CA 1
ATOM 2364 C C . ASN A 1 302 ? 26.170 -0.330 -12.922 1.00 54.22 302 ASN A C 1
ATOM 2366 O O . ASN A 1 302 ? 26.988 -1.235 -13.055 1.00 54.22 302 ASN A O 1
ATOM 2370 N N . LEU A 1 303 ? 25.050 -0.271 -13.653 1.00 57.91 303 LEU A N 1
ATOM 2371 C CA . LEU A 1 303 ? 24.679 -1.273 -14.662 1.00 57.91 303 LEU A CA 1
ATOM 2372 C C . LEU A 1 303 ? 25.403 -1.059 -15.995 1.00 57.91 303 LEU A C 1
ATOM 2374 O O . LEU A 1 303 ? 25.715 -2.012 -16.704 1.00 57.91 303 LEU A O 1
ATOM 2378 N N . THR A 1 304 ? 25.655 0.199 -16.356 1.00 56.34 304 THR A N 1
ATOM 2379 C CA . THR A 1 304 ? 26.243 0.563 -17.655 1.00 56.34 304 THR A CA 1
ATOM 2380 C C . THR A 1 304 ? 27.757 0.769 -17.601 1.00 56.34 304 THR A C 1
ATOM 2382 O O . THR A 1 304 ? 28.398 0.822 -18.649 1.00 56.34 304 THR A O 1
ATOM 2385 N N . GLY A 1 305 ? 28.338 0.887 -16.402 1.00 53.59 305 GLY A N 1
ATOM 2386 C CA . GLY A 1 305 ? 29.760 1.167 -16.192 1.00 53.59 305 GLY A CA 1
ATOM 2387 C C . GLY A 1 305 ? 30.177 2.588 -16.582 1.00 53.59 305 GLY A C 1
ATOM 2388 O O . GLY A 1 305 ? 31.373 2.879 -16.621 1.00 53.59 305 GLY A O 1
ATOM 2389 N N . VAL A 1 306 ? 29.220 3.474 -16.886 1.00 56.28 306 VAL A N 1
ATOM 2390 C CA . VAL A 1 306 ? 29.492 4.863 -17.267 1.00 56.28 306 VAL A CA 1
ATOM 2391 C C . VAL A 1 306 ? 29.170 5.796 -16.105 1.00 56.28 306 VAL A C 1
ATOM 2393 O O . VAL A 1 306 ? 28.082 5.757 -15.539 1.00 56.28 306 VAL A O 1
ATOM 2396 N N . THR A 1 307 ? 30.143 6.625 -15.732 1.00 49.84 307 THR A N 1
ATOM 2397 C CA . THR A 1 307 ? 30.046 7.602 -14.642 1.00 49.84 307 THR A CA 1
ATOM 2398 C C . THR A 1 307 ? 29.931 9.025 -15.203 1.00 49.84 307 THR A C 1
ATOM 2400 O O . THR A 1 307 ? 30.403 9.298 -16.307 1.00 49.84 307 THR A O 1
ATOM 2403 N N . ASN A 1 308 ? 29.329 9.945 -14.434 1.00 51.47 308 ASN A N 1
ATOM 2404 C CA . ASN A 1 308 ? 29.098 11.361 -14.792 1.00 51.47 308 ASN A CA 1
ATOM 2405 C C . ASN A 1 308 ? 28.086 11.624 -15.924 1.00 51.47 308 ASN A C 1
ATOM 2407 O O . ASN A 1 308 ? 28.268 12.549 -16.714 1.00 51.47 308 ASN A O 1
ATOM 2411 N N . ASP A 1 309 ? 27.013 10.840 -15.998 1.00 55.28 309 ASP A N 1
ATOM 2412 C CA . ASP A 1 309 ? 25.946 11.085 -16.969 1.00 55.28 309 ASP A CA 1
ATOM 2413 C C . ASP A 1 309 ? 24.910 12.116 -16.530 1.00 55.28 309 ASP A C 1
ATOM 2415 O O . ASP A 1 309 ? 24.820 12.503 -15.366 1.00 55.28 309 ASP A O 1
ATOM 2419 N N . TYR A 1 310 ? 24.133 12.580 -17.503 1.00 52.97 310 TYR A N 1
ATOM 2420 C CA . TYR A 1 310 ? 23.135 13.629 -17.346 1.00 52.97 310 TYR A CA 1
ATOM 2421 C C . TYR A 1 310 ? 21.839 13.163 -16.714 1.00 52.97 310 TYR A C 1
ATOM 2423 O O . TYR A 1 310 ? 21.333 12.085 -17.001 1.00 52.97 310 TYR A O 1
ATOM 2431 N N . VAL A 1 311 ? 21.241 14.074 -15.958 1.00 57.38 311 VAL A N 1
ATOM 2432 C CA . VAL A 1 311 ? 19.883 13.978 -15.432 1.00 57.38 311 VAL A CA 1
ATOM 2433 C C . VAL A 1 311 ? 19.035 14.964 -16.224 1.00 57.38 311 VAL A C 1
ATOM 2435 O O . VAL A 1 311 ? 19.473 16.099 -16.399 1.00 57.38 311 VAL A O 1
ATOM 2438 N N . ASP A 1 312 ? 17.847 14.553 -16.687 1.00 60.62 312 ASP A N 1
ATOM 2439 C CA . ASP A 1 312 ? 16.858 15.460 -17.289 1.00 60.62 312 ASP A CA 1
ATOM 2440 C C . ASP A 1 312 ? 16.814 16.784 -16.501 1.00 60.62 312 ASP A C 1
ATOM 2442 O O . ASP A 1 312 ? 16.656 16.766 -15.279 1.00 60.62 312 ASP A O 1
ATOM 2446 N N . LYS A 1 313 ? 16.964 17.933 -17.171 1.00 64.00 313 LYS A N 1
ATOM 2447 C CA . LYS A 1 313 ? 16.949 19.257 -16.529 1.00 64.00 313 LYS A CA 1
ATOM 2448 C C . LYS A 1 313 ? 15.663 19.525 -15.746 1.00 64.00 313 LYS A C 1
ATOM 2450 O O . LYS A 1 313 ? 15.698 20.304 -14.798 1.00 64.00 313 LYS A O 1
ATOM 2455 N N . SER A 1 314 ? 14.550 18.851 -16.063 1.00 60.22 314 SER A N 1
ATOM 2456 C CA . SER A 1 314 ? 13.350 18.922 -15.217 1.00 60.22 314 SER A CA 1
ATOM 2457 C C . SER A 1 314 ? 13.496 18.193 -13.877 1.00 60.22 314 SER A C 1
ATOM 2459 O O . SER A 1 314 ? 12.737 18.471 -12.957 1.00 60.22 314 SER A O 1
ATOM 2461 N N . LYS A 1 315 ? 14.450 17.265 -13.760 1.00 60.97 315 LYS A N 1
ATOM 2462 C CA . LYS A 1 315 ? 14.806 16.545 -12.529 1.00 60.97 315 LYS A CA 1
ATOM 2463 C C . LYS A 1 315 ? 16.021 17.167 -11.814 1.00 60.97 315 LYS A C 1
ATOM 2465 O O . LYS A 1 315 ? 16.131 17.030 -10.601 1.00 60.97 315 LYS A O 1
ATOM 2470 N N . ASN A 1 316 ? 16.921 17.864 -12.520 1.00 61.06 316 ASN A N 1
ATOM 2471 C CA . ASN A 1 316 ? 18.028 18.619 -11.915 1.00 61.06 316 ASN A CA 1
ATOM 2472 C C . ASN A 1 316 ? 18.420 19.848 -12.762 1.00 61.06 316 ASN A C 1
ATOM 2474 O O . ASN A 1 316 ? 19.217 19.746 -13.694 1.00 61.06 316 ASN A O 1
ATOM 2478 N N . GLN A 1 317 ? 17.895 21.021 -12.397 1.00 55.25 317 GLN A N 1
ATOM 2479 C CA . GLN A 1 317 ? 18.086 22.283 -13.131 1.00 55.25 317 GLN A CA 1
ATOM 2480 C C . GLN A 1 317 ? 19.540 22.788 -13.142 1.00 55.25 317 GLN A C 1
ATOM 2482 O O . GLN A 1 317 ? 19.914 23.558 -14.023 1.00 55.25 317 GLN A O 1
ATOM 2487 N N . ASN A 1 318 ? 20.366 22.340 -12.190 1.00 53.56 318 ASN A N 1
ATOM 2488 C CA . ASN A 1 318 ? 21.767 22.749 -12.066 1.00 53.56 318 ASN A CA 1
ATOM 2489 C C . ASN A 1 318 ? 22.720 21.877 -12.895 1.00 53.56 318 ASN A C 1
ATOM 2491 O O . ASN A 1 318 ? 23.919 22.153 -12.938 1.00 53.56 318 ASN A O 1
ATOM 2495 N N . ASN A 1 319 ? 22.222 20.812 -13.533 1.00 57.16 319 ASN A N 1
ATOM 2496 C CA . ASN A 1 319 ? 23.047 19.985 -14.398 1.00 57.16 319 ASN A CA 1
ATOM 2497 C C . ASN A 1 319 ? 23.192 20.663 -15.761 1.00 57.16 319 ASN A C 1
ATOM 2499 O O . ASN A 1 319 ? 22.245 20.725 -16.550 1.00 57.16 319 ASN A O 1
ATOM 2503 N N . THR A 1 320 ? 24.377 21.207 -16.030 1.00 46.94 320 THR A N 1
ATOM 2504 C CA . THR A 1 320 ? 24.594 21.944 -17.268 1.00 46.94 320 THR A CA 1
ATOM 2505 C C . THR A 1 320 ? 24.804 21.037 -18.473 1.00 46.94 320 THR A C 1
ATOM 2507 O O . THR A 1 320 ? 24.444 21.493 -19.548 1.00 46.94 320 THR A O 1
ATOM 2510 N N . ASP A 1 321 ? 25.243 19.768 -18.352 1.00 52.81 321 ASP A N 1
ATOM 2511 C CA . ASP A 1 321 ? 25.656 18.970 -19.525 1.00 52.81 321 ASP A CA 1
ATOM 2512 C C . ASP A 1 321 ? 25.633 17.429 -19.370 1.00 52.81 321 ASP A C 1
ATOM 2514 O O . ASP A 1 321 ? 26.146 16.919 -18.378 1.00 52.81 321 ASP A O 1
ATOM 2518 N N . ALA A 1 322 ? 25.101 16.720 -20.399 1.00 53.38 322 ALA A N 1
ATOM 2519 C CA . ALA A 1 322 ? 25.433 15.354 -20.911 1.00 53.38 322 ALA A CA 1
ATOM 2520 C C . ALA A 1 322 ? 24.244 14.547 -21.537 1.00 53.38 322 ALA A C 1
ATOM 2522 O O . ALA A 1 322 ? 24.040 13.368 -21.249 1.00 53.38 322 ALA A O 1
ATOM 2523 N N . LEU A 1 323 ? 23.446 15.152 -22.420 1.00 63.00 323 LEU A N 1
ATOM 2524 C CA . LEU A 1 323 ? 22.410 14.457 -23.205 1.00 63.00 323 LEU A CA 1
ATOM 2525 C C . LEU A 1 323 ? 22.970 13.262 -24.023 1.00 63.00 323 LEU A C 1
ATOM 2527 O O . LEU A 1 323 ? 24.036 13.377 -24.634 1.00 63.00 323 LEU A O 1
ATOM 2531 N N . VAL A 1 324 ? 22.230 12.143 -24.111 1.00 68.69 324 VAL A N 1
ATOM 2532 C CA . VAL A 1 324 ? 22.625 10.974 -24.932 1.00 68.69 324 VAL A CA 1
ATOM 2533 C C . VAL A 1 324 ? 22.438 11.253 -26.422 1.00 68.69 324 VAL A C 1
ATOM 2535 O O . VAL A 1 324 ? 23.298 10.877 -27.214 1.00 68.69 324 VAL A O 1
ATOM 2538 N N . GLY A 1 325 ? 21.359 11.939 -26.803 1.00 78.50 325 GLY A N 1
ATOM 2539 C CA . GLY A 1 325 ? 21.188 12.527 -28.132 1.00 78.50 325 GLY A CA 1
ATOM 2540 C C . GLY A 1 325 ? 19.880 13.303 -28.288 1.00 78.50 325 GLY A C 1
ATOM 2541 O O . GLY A 1 325 ? 18.977 13.164 -27.466 1.00 78.50 325 GLY A O 1
ATOM 2542 N N . HIS A 1 326 ? 19.772 14.119 -29.336 1.00 83.06 326 HIS A N 1
ATOM 2543 C CA . HIS A 1 326 ? 18.503 14.722 -29.767 1.00 83.06 326 HIS A CA 1
ATOM 2544 C C . HIS A 1 326 ? 18.332 14.639 -31.284 1.00 83.06 326 HIS A C 1
ATOM 2546 O O . HIS A 1 326 ? 19.278 14.343 -32.015 1.00 83.06 326 HIS A O 1
ATOM 2552 N N . THR A 1 327 ? 17.133 14.931 -31.782 1.00 84.62 327 THR A N 1
ATOM 2553 C CA . THR A 1 327 ? 16.896 15.070 -33.224 1.00 84.62 327 THR A CA 1
ATOM 2554 C C . THR A 1 327 ? 17.759 16.200 -33.801 1.00 84.62 327 THR A C 1
ATOM 2556 O O . THR A 1 327 ? 17.696 17.346 -33.349 1.00 84.62 327 THR A O 1
ATOM 2559 N N . LEU A 1 328 ? 18.640 15.861 -34.752 1.00 76.81 328 LEU A N 1
ATOM 2560 C CA . LEU A 1 328 ? 19.580 16.810 -35.375 1.00 76.81 328 LEU A CA 1
ATOM 2561 C C . LEU A 1 328 ? 19.109 17.311 -36.739 1.00 76.81 328 LEU A C 1
ATOM 2563 O O . LEU A 1 328 ? 19.468 18.417 -37.134 1.00 76.81 328 LEU A O 1
ATOM 2567 N N . SER A 1 329 ? 18.352 16.489 -37.464 1.00 78.75 329 SER A N 1
ATOM 2568 C CA . SER A 1 329 ? 17.947 16.784 -38.836 1.00 78.75 329 SER A CA 1
ATOM 2569 C C . SER A 1 329 ? 16.581 17.458 -38.888 1.00 78.75 329 SER A C 1
ATOM 2571 O O . SER A 1 329 ? 15.701 17.141 -38.083 1.00 78.75 329 SER A O 1
ATOM 2573 N N . GLU A 1 330 ? 16.383 18.317 -39.888 1.00 79.19 330 GLU A N 1
ATOM 2574 C CA . GLU A 1 330 ? 15.075 18.910 -40.191 1.00 79.19 330 GLU A CA 1
ATOM 2575 C C . GLU A 1 330 ? 14.023 17.837 -40.523 1.00 79.19 330 GLU A C 1
ATOM 2577 O O . GLU A 1 330 ? 12.859 18.000 -40.183 1.00 79.19 330 GLU A O 1
ATOM 2582 N N . GLU A 1 331 ? 14.423 16.679 -41.068 1.00 79.56 331 GLU A N 1
ATOM 2583 C CA . GLU A 1 331 ? 13.513 15.541 -41.300 1.00 79.56 331 GLU A CA 1
ATOM 2584 C C . GLU A 1 331 ? 12.921 14.950 -40.012 1.00 79.56 331 GLU A C 1
ATOM 2586 O O . GLU A 1 331 ? 11.910 14.251 -40.047 1.00 79.56 331 GLU A O 1
ATOM 2591 N N . THR A 1 332 ? 13.583 15.183 -38.881 1.00 82.31 332 THR A N 1
ATOM 2592 C CA . THR A 1 332 ? 13.187 14.688 -37.556 1.00 82.31 332 THR A CA 1
ATOM 2593 C C . THR A 1 332 ? 12.680 15.801 -36.638 1.00 82.31 332 THR A C 1
ATOM 2595 O O . THR A 1 332 ? 12.438 15.557 -35.455 1.00 82.31 332 THR A O 1
ATOM 2598 N N . ARG A 1 333 ? 12.557 17.025 -37.161 1.00 86.12 333 ARG A N 1
ATOM 2599 C CA . ARG A 1 333 ? 12.038 18.190 -36.444 1.00 86.12 333 ARG A CA 1
ATOM 2600 C C . ARG A 1 333 ? 10.506 18.181 -36.472 1.00 86.12 333 ARG A C 1
ATOM 2602 O O . ARG A 1 333 ? 9.909 17.786 -37.468 1.00 86.12 333 ARG A O 1
ATOM 2609 N N . GLY A 1 334 ? 9.873 18.597 -35.377 1.00 86.56 334 GLY A N 1
ATOM 2610 C CA . GLY A 1 334 ? 8.412 18.624 -35.241 1.00 86.56 334 GLY A CA 1
ATOM 2611 C C . GLY A 1 334 ? 7.787 17.249 -34.986 1.00 86.56 334 GLY A C 1
ATOM 2612 O O . GLY A 1 334 ? 6.568 17.107 -35.046 1.00 86.56 334 GLY A O 1
ATOM 2613 N N . LEU A 1 335 ? 8.608 16.231 -34.705 1.00 90.94 335 LEU A N 1
ATOM 2614 C CA . LEU A 1 335 ? 8.126 14.928 -34.266 1.00 90.94 335 LEU A CA 1
ATOM 2615 C C . LEU A 1 335 ? 7.741 14.980 -32.780 1.00 90.94 335 LEU A C 1
ATOM 2617 O O . LEU A 1 335 ? 8.519 15.421 -31.931 1.00 90.94 335 LEU A O 1
ATOM 2621 N N . ALA A 1 336 ? 6.557 14.472 -32.457 1.00 90.25 336 ALA A N 1
ATOM 2622 C CA . ALA A 1 336 ? 6.083 14.295 -31.094 1.00 90.25 336 ALA A CA 1
ATOM 2623 C C . ALA A 1 336 ? 6.569 12.951 -30.541 1.00 90.25 336 ALA A C 1
ATOM 2625 O O . ALA A 1 336 ? 6.400 11.908 -31.177 1.00 90.25 336 ALA A O 1
ATOM 2626 N N . PHE A 1 337 ? 7.181 12.965 -29.358 1.00 90.88 337 PHE A N 1
ATOM 2627 C CA . PHE A 1 337 ? 7.548 11.747 -28.645 1.00 90.88 337 PHE A CA 1
ATOM 2628 C C . PHE A 1 337 ? 6.293 10.922 -28.330 1.00 90.88 337 PHE A C 1
ATOM 2630 O O . PHE A 1 337 ? 5.316 11.456 -27.812 1.00 90.88 337 PHE A O 1
ATOM 2637 N N . ASN A 1 338 ? 6.337 9.622 -28.626 1.00 87.81 338 ASN A N 1
ATOM 2638 C CA . ASN A 1 338 ? 5.241 8.690 -28.360 1.00 87.81 338 ASN A CA 1
ATOM 2639 C C . ASN A 1 338 ? 5.637 7.642 -27.313 1.00 87.81 338 ASN A C 1
ATOM 2641 O O . ASN A 1 338 ? 4.969 7.484 -26.298 1.00 87.81 338 ASN A O 1
ATOM 2645 N N . LYS A 1 339 ? 6.729 6.907 -27.556 1.00 86.00 339 LYS A N 1
ATOM 2646 C CA . LYS A 1 339 ? 7.152 5.793 -26.696 1.00 86.00 339 LYS A CA 1
ATOM 2647 C C . LYS A 1 339 ? 8.655 5.572 -26.781 1.00 86.00 339 LYS A C 1
ATOM 2649 O O . LYS A 1 339 ? 9.278 5.838 -27.805 1.00 86.00 339 LYS A O 1
ATOM 2654 N N . LEU A 1 340 ? 9.239 5.037 -25.717 1.00 84.81 340 LEU A N 1
ATOM 2655 C CA . LEU A 1 340 ? 10.619 4.568 -25.689 1.00 84.81 340 LEU A CA 1
ATOM 2656 C C . LEU A 1 340 ? 10.631 3.044 -25.559 1.00 84.81 340 LEU A C 1
ATOM 2658 O O . LEU A 1 340 ? 9.937 2.488 -24.713 1.00 84.81 340 LEU A O 1
ATOM 2662 N N . VAL A 1 341 ? 11.418 2.373 -26.397 1.00 83.12 341 VAL A N 1
ATOM 2663 C CA . VAL A 1 341 ? 11.563 0.914 -26.392 1.00 83.12 341 VAL A CA 1
ATOM 2664 C C . VAL A 1 341 ? 13.035 0.555 -26.251 1.00 83.12 341 VAL A C 1
ATOM 2666 O O . VAL A 1 341 ? 13.869 1.046 -27.005 1.00 83.12 341 VAL A O 1
ATOM 2669 N N . VAL A 1 342 ? 13.367 -0.327 -25.310 1.00 80.50 342 VAL A N 1
ATOM 2670 C CA . VAL A 1 342 ? 14.714 -0.898 -25.197 1.00 80.50 342 VAL A CA 1
ATOM 2671 C C . VAL A 1 342 ? 14.724 -2.262 -25.876 1.00 80.50 342 VAL A C 1
ATOM 2673 O O . VAL A 1 342 ? 13.930 -3.142 -25.546 1.00 80.50 342 VAL A O 1
ATOM 2676 N N . MET A 1 343 ? 15.624 -2.444 -26.842 1.00 81.25 343 MET A N 1
ATOM 2677 C CA . MET A 1 343 ? 15.710 -3.690 -27.605 1.00 81.25 343 MET A CA 1
ATOM 2678 C C . MET A 1 343 ? 16.069 -4.879 -26.709 1.00 81.25 343 MET A C 1
ATOM 2680 O O . MET A 1 343 ? 17.146 -4.912 -26.109 1.00 81.25 343 MET A O 1
ATOM 2684 N N . LYS A 1 344 ? 15.188 -5.884 -26.657 1.00 75.38 344 LYS A N 1
ATOM 2685 C CA . LYS A 1 344 ? 15.387 -7.104 -25.853 1.00 75.38 344 LYS A CA 1
ATOM 2686 C C . LYS A 1 344 ? 16.380 -8.083 -26.489 1.00 75.38 344 LYS A C 1
ATOM 2688 O O . LYS A 1 344 ? 17.104 -8.780 -25.777 1.00 75.38 344 LYS A O 1
ATOM 2693 N N . GLU A 1 345 ? 16.461 -8.082 -27.816 1.00 78.19 345 GLU A N 1
ATOM 2694 C CA . GLU A 1 345 ? 17.348 -8.916 -28.633 1.00 78.19 345 GLU A CA 1
ATOM 2695 C C . GLU A 1 345 ? 17.994 -8.069 -29.741 1.00 78.19 345 GLU A C 1
ATOM 2697 O O . GLU A 1 345 ? 17.587 -6.929 -29.971 1.00 78.19 345 GLU A O 1
ATOM 2702 N N . ALA A 1 346 ? 19.040 -8.589 -30.388 1.00 81.06 346 ALA A N 1
ATOM 2703 C CA . ALA A 1 346 ? 19.645 -7.915 -31.535 1.00 81.06 346 ALA A CA 1
ATOM 2704 C C . ALA A 1 346 ? 18.784 -8.115 -32.795 1.00 81.06 346 ALA A C 1
ATOM 2706 O O . ALA A 1 346 ? 18.273 -9.211 -33.015 1.00 81.06 346 ALA A O 1
ATOM 2707 N N . ASP A 1 347 ? 18.663 -7.080 -33.626 1.00 78.88 347 ASP A N 1
ATOM 2708 C CA . ASP A 1 347 ? 17.919 -7.114 -34.890 1.00 78.88 347 ASP A CA 1
ATOM 2709 C C . ASP A 1 347 ? 18.690 -6.357 -35.980 1.00 78.88 347 ASP A C 1
ATOM 2711 O O . ASP A 1 347 ? 18.832 -5.131 -35.929 1.00 78.88 347 ASP A O 1
ATOM 2715 N N . GLY A 1 348 ? 19.256 -7.098 -36.937 1.00 82.88 348 GLY A N 1
ATOM 2716 C CA . GLY A 1 348 ? 20.172 -6.551 -37.940 1.00 82.88 348 GLY A CA 1
ATOM 2717 C C . GLY A 1 348 ? 21.333 -5.781 -37.295 1.00 82.88 348 GLY A C 1
ATOM 2718 O O . GLY A 1 348 ? 22.092 -6.330 -36.498 1.00 82.88 348 GLY A O 1
ATOM 2719 N N . ASP A 1 349 ? 21.441 -4.488 -37.614 1.00 79.38 349 ASP A N 1
ATOM 2720 C CA . ASP A 1 349 ? 22.472 -3.580 -37.084 1.00 79.38 349 ASP A CA 1
ATOM 2721 C C . ASP A 1 349 ? 22.135 -2.990 -35.701 1.00 79.38 349 ASP A C 1
ATOM 2723 O O . ASP A 1 349 ? 22.880 -2.161 -35.163 1.00 79.38 349 ASP A O 1
ATOM 2727 N N . ILE A 1 350 ? 20.993 -3.359 -35.119 1.00 81.62 350 ILE A N 1
ATOM 2728 C CA . ILE A 1 350 ? 20.537 -2.858 -33.825 1.00 81.62 350 ILE A CA 1
ATOM 2729 C C . ILE A 1 350 ? 20.924 -3.868 -32.745 1.00 81.62 350 ILE A C 1
ATOM 2731 O O . ILE A 1 350 ? 20.465 -5.007 -32.728 1.00 81.62 350 ILE A O 1
ATOM 2735 N N . LYS A 1 351 ? 21.779 -3.447 -31.810 1.00 82.00 351 LYS A N 1
ATOM 2736 C CA . LYS A 1 351 ? 22.243 -4.298 -30.707 1.00 82.00 351 LYS A CA 1
ATOM 2737 C C . LYS A 1 351 ? 21.186 -4.408 -29.605 1.00 82.00 351 LYS A C 1
ATOM 2739 O O . LYS A 1 351 ? 20.441 -3.458 -29.357 1.00 82.00 351 LYS A O 1
ATOM 2744 N N . LYS A 1 352 ? 21.193 -5.524 -28.872 1.00 78.00 352 LYS A N 1
ATOM 2745 C CA . LYS A 1 352 ? 20.472 -5.661 -27.596 1.00 78.00 352 LYS A CA 1
ATOM 2746 C C . LYS A 1 352 ? 20.808 -4.494 -26.653 1.00 78.00 352 LYS A C 1
ATOM 2748 O O . LYS A 1 352 ? 21.969 -4.097 -26.547 1.00 78.00 352 LYS A O 1
ATOM 2753 N N . GLY A 1 353 ? 19.793 -3.955 -25.981 1.00 74.19 353 GLY A N 1
ATOM 2754 C CA . GLY A 1 353 ? 19.906 -2.816 -25.067 1.00 74.19 353 GLY A CA 1
ATOM 2755 C C . GLY A 1 353 ? 19.936 -1.445 -25.750 1.00 74.19 353 GLY A C 1
ATOM 2756 O O . GLY A 1 353 ? 20.023 -0.434 -25.060 1.00 74.19 353 GLY A O 1
ATOM 2757 N N . THR A 1 354 ? 19.855 -1.377 -27.084 1.00 82.94 354 THR A N 1
ATOM 2758 C CA . THR A 1 354 ? 19.764 -0.093 -27.798 1.00 82.94 354 THR A CA 1
ATOM 2759 C C . THR A 1 354 ? 18.408 0.568 -27.512 1.00 82.94 354 THR A C 1
ATOM 2761 O O . THR A 1 354 ? 17.382 -0.091 -27.716 1.00 82.94 354 THR A O 1
ATOM 2764 N N . PRO A 1 355 ? 18.362 1.844 -27.083 1.00 84.06 355 PRO A N 1
ATOM 2765 C CA . PRO A 1 355 ? 17.104 2.569 -26.951 1.00 84.06 355 PRO A CA 1
ATOM 2766 C C . PRO A 1 355 ? 16.601 3.033 -28.323 1.00 84.06 355 PRO A C 1
ATOM 2768 O O . PRO A 1 355 ? 17.338 3.656 -29.090 1.00 84.06 355 PRO A O 1
ATOM 2771 N N . ILE A 1 356 ? 15.336 2.750 -28.611 1.00 87.94 356 ILE A N 1
ATOM 2772 C CA . ILE A 1 356 ? 14.611 3.165 -29.809 1.00 87.94 356 ILE A CA 1
ATOM 2773 C C . ILE A 1 356 ? 13.489 4.112 -29.395 1.00 87.94 356 ILE A C 1
ATOM 2775 O O . ILE A 1 356 ? 12.616 3.755 -28.605 1.00 87.94 356 ILE A O 1
ATOM 2779 N N . ILE A 1 357 ? 13.513 5.324 -29.938 1.00 89.56 357 ILE A N 1
ATOM 2780 C CA . ILE A 1 357 ? 12.481 6.330 -29.722 1.00 89.56 357 ILE A CA 1
ATOM 2781 C C . ILE A 1 357 ? 11.439 6.176 -30.818 1.00 89.56 357 ILE A C 1
ATOM 2783 O O . ILE A 1 357 ? 11.761 6.256 -32.002 1.00 89.56 357 ILE A O 1
ATOM 2787 N N . LEU A 1 358 ? 10.190 6.007 -30.417 1.00 90.88 358 LEU A N 1
ATOM 2788 C CA . LEU A 1 358 ? 9.038 6.085 -31.293 1.00 90.88 358 LEU A CA 1
ATOM 2789 C C . LEU A 1 358 ? 8.436 7.472 -31.209 1.00 90.88 358 LEU A C 1
ATOM 2791 O O . LEU A 1 358 ? 8.163 7.981 -30.120 1.00 90.88 358 LEU A O 1
ATOM 2795 N N . ALA A 1 359 ? 8.242 8.071 -32.372 1.00 90.69 359 ALA A N 1
ATOM 2796 C CA . ALA A 1 359 ? 7.737 9.418 -32.511 1.00 90.69 359 ALA A CA 1
ATOM 2797 C C . ALA A 1 359 ? 6.715 9.495 -33.641 1.00 90.69 359 ALA A C 1
ATOM 2799 O O . ALA A 1 359 ? 6.740 8.676 -34.561 1.00 90.69 359 ALA A O 1
ATOM 2800 N N . LYS A 1 360 ? 5.827 10.480 -33.577 1.00 91.25 360 LYS A N 1
ATOM 2801 C CA . LYS A 1 360 ? 4.795 10.712 -34.585 1.00 91.25 360 LYS A CA 1
ATOM 2802 C C . LYS A 1 360 ? 4.933 12.098 -35.194 1.00 91.25 360 LYS A C 1
ATOM 2804 O O . LYS A 1 360 ? 5.352 13.026 -34.510 1.00 91.25 360 LYS A O 1
ATOM 2809 N N . ASP A 1 361 ? 4.605 12.237 -36.473 1.00 89.44 361 ASP A N 1
ATOM 2810 C CA . ASP A 1 361 ? 4.395 13.563 -37.065 1.00 89.44 361 ASP A CA 1
ATOM 2811 C C . ASP A 1 361 ? 2.955 14.057 -36.843 1.00 89.44 361 ASP A C 1
ATOM 2813 O O . ASP A 1 361 ? 2.118 13.359 -36.270 1.00 89.44 361 ASP A O 1
ATOM 2817 N N . ILE A 1 362 ? 2.662 15.265 -37.331 1.00 88.06 362 ILE A N 1
ATOM 2818 C CA . ILE A 1 362 ? 1.338 15.904 -37.250 1.00 88.06 362 ILE A CA 1
ATOM 2819 C C . ILE A 1 362 ? 0.202 15.104 -37.913 1.00 88.06 362 ILE A C 1
ATOM 2821 O O . ILE A 1 362 ? -0.964 15.407 -37.683 1.00 88.06 362 ILE A O 1
ATOM 2825 N N . ASN A 1 363 ? 0.526 14.117 -38.754 1.00 89.06 363 ASN A N 1
ATOM 2826 C CA . ASN A 1 363 ? -0.433 13.243 -39.426 1.00 89.06 363 ASN A CA 1
ATOM 2827 C C . ASN A 1 363 ? -0.494 11.856 -38.763 1.00 89.06 363 ASN A C 1
ATOM 2829 O O . ASN A 1 363 ? -0.926 10.898 -39.402 1.00 89.06 363 ASN A O 1
ATOM 2833 N N . GLU A 1 364 ? -0.019 11.730 -37.518 1.00 87.00 364 GLU A N 1
ATOM 2834 C CA . GLU A 1 364 ? 0.058 10.479 -36.750 1.00 87.00 364 GLU A CA 1
ATOM 2835 C C . GLU A 1 364 ? 0.969 9.403 -37.370 1.00 87.00 364 GLU A C 1
ATOM 2837 O O . GLU A 1 364 ? 0.966 8.246 -36.940 1.00 87.00 364 GLU A O 1
ATOM 2842 N N . LYS A 1 365 ? 1.802 9.750 -38.360 1.00 88.19 365 LYS A N 1
ATOM 2843 C CA . LYS A 1 365 ? 2.700 8.774 -38.979 1.00 88.19 365 LYS A CA 1
ATOM 2844 C C . LYS A 1 365 ? 3.850 8.446 -38.035 1.00 88.19 365 LYS A C 1
ATOM 2846 O O . LYS A 1 365 ? 4.537 9.337 -37.546 1.00 88.19 365 LYS A O 1
ATOM 2851 N N . CYS A 1 366 ? 4.080 7.152 -37.827 1.00 87.62 366 CYS A N 1
ATOM 2852 C CA . CYS A 1 366 ? 5.100 6.630 -36.923 1.00 87.62 366 CYS A CA 1
ATOM 2853 C C . CYS A 1 366 ? 6.515 6.677 -37.520 1.00 87.62 366 CYS A C 1
ATOM 2855 O O . CYS A 1 366 ? 6.744 6.275 -38.665 1.00 87.62 366 CYS A O 1
ATOM 2857 N N . TYR A 1 367 ? 7.479 7.075 -36.695 1.00 88.94 367 TYR A N 1
ATOM 2858 C CA . TYR A 1 367 ? 8.908 7.070 -36.976 1.00 88.94 367 TYR A CA 1
ATOM 2859 C C . TYR A 1 367 ? 9.659 6.410 -35.822 1.00 88.94 367 TYR A C 1
ATOM 2861 O O . TYR A 1 367 ? 9.354 6.646 -34.655 1.00 88.94 367 TYR A O 1
ATOM 2869 N N . ALA A 1 368 ? 10.677 5.618 -36.155 1.00 90.38 368 ALA A N 1
ATOM 2870 C CA . ALA A 1 368 ? 11.598 5.046 -35.184 1.00 90.38 368 ALA A CA 1
ATOM 2871 C C . ALA A 1 368 ? 12.958 5.738 -35.297 1.00 90.38 368 ALA A C 1
ATOM 2873 O O . ALA A 1 368 ? 13.506 5.862 -36.394 1.00 90.38 368 ALA A O 1
ATOM 2874 N N . LEU A 1 369 ? 13.501 6.196 -34.173 1.00 90.12 369 LEU A N 1
ATOM 2875 C CA . LEU A 1 369 ? 14.777 6.896 -34.087 1.00 90.12 369 LEU A CA 1
ATOM 2876 C C . LEU A 1 369 ? 15.724 6.123 -33.167 1.00 90.12 369 LEU A C 1
ATOM 2878 O O . LEU A 1 369 ? 15.308 5.630 -32.119 1.00 90.12 369 LEU A O 1
ATOM 2882 N N . LYS A 1 370 ? 17.007 6.048 -33.528 1.00 86.94 370 LYS A N 1
ATOM 2883 C CA . LYS A 1 370 ? 18.060 5.462 -32.687 1.00 86.94 370 LYS A CA 1
ATOM 2884 C C . LYS A 1 370 ? 19.170 6.475 -32.402 1.00 86.94 370 LYS A C 1
ATOM 2886 O O . LYS A 1 370 ? 19.433 7.329 -33.247 1.00 86.94 370 LYS A O 1
ATOM 2891 N N . PRO A 1 371 ? 19.866 6.377 -31.262 1.00 82.81 371 PRO A N 1
ATOM 2892 C CA . PRO A 1 371 ? 21.067 7.168 -31.013 1.00 82.81 371 PRO A CA 1
ATOM 2893 C C . PRO A 1 371 ? 22.226 6.747 -31.928 1.00 82.81 371 PRO A C 1
ATOM 2895 O O . PRO A 1 371 ? 22.461 5.558 -32.147 1.00 82.81 371 PRO A O 1
ATOM 2898 N N . GLU A 1 372 ? 23.004 7.721 -32.400 1.00 77.12 372 GLU A N 1
ATOM 2899 C CA . GLU A 1 372 ? 24.206 7.476 -33.213 1.00 77.12 372 GLU A CA 1
ATOM 2900 C C . GLU A 1 372 ? 25.337 6.790 -32.425 1.00 77.12 372 GLU A C 1
ATOM 2902 O O . GLU A 1 372 ? 26.122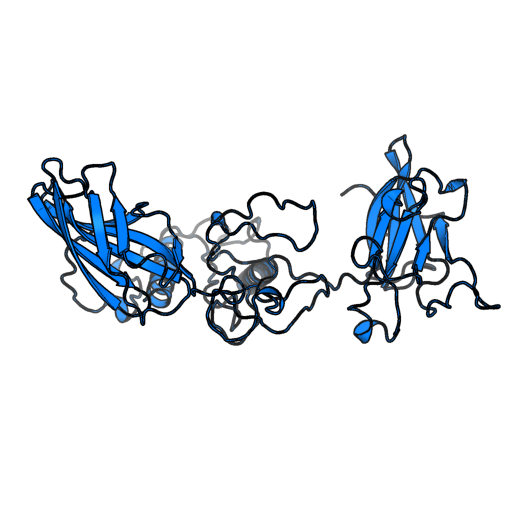 6.038 -32.999 1.00 77.12 372 GLU A O 1
ATOM 2907 N N . ASN A 1 373 ? 25.430 7.015 -31.105 1.00 67.75 373 ASN A N 1
ATOM 2908 C CA . ASN A 1 373 ? 26.458 6.409 -30.250 1.00 67.75 373 ASN A CA 1
ATOM 2909 C C . ASN A 1 373 ? 26.037 6.368 -28.766 1.00 67.75 373 ASN A C 1
ATOM 2911 O O . ASN A 1 373 ? 26.368 7.255 -27.979 1.00 67.75 373 ASN A O 1
ATOM 2915 N N . TYR A 1 374 ? 25.307 5.321 -28.376 1.00 61.72 374 TYR A N 1
ATOM 2916 C CA . TYR A 1 374 ? 24.675 5.212 -27.052 1.00 61.72 374 TYR A CA 1
ATOM 2917 C C . TYR A 1 374 ? 25.601 4.774 -25.903 1.00 61.72 374 TYR A C 1
ATOM 2919 O O . TYR A 1 374 ? 25.194 4.854 -24.745 1.00 61.72 374 TYR A O 1
ATOM 2927 N N . LEU A 1 375 ? 26.827 4.317 -26.198 1.00 53.50 375 LEU A N 1
ATOM 2928 C CA . LEU A 1 375 ? 27.761 3.769 -25.197 1.00 53.50 375 LEU A CA 1
ATOM 2929 C C . LEU A 1 375 ? 28.987 4.643 -24.916 1.00 53.50 375 LEU A C 1
ATOM 2931 O O . LEU A 1 375 ? 29.745 4.341 -24.001 1.00 53.50 375 LEU A O 1
ATOM 2935 N N . SER A 1 376 ? 29.209 5.727 -25.660 1.00 56.53 376 SER A N 1
ATOM 2936 C CA . SER A 1 376 ? 30.350 6.607 -25.379 1.00 56.53 376 SER A CA 1
ATOM 2937 C C . SER A 1 376 ? 30.051 7.553 -24.206 1.00 56.53 376 SER A C 1
ATOM 2939 O O . SER A 1 376 ? 28.982 8.167 -24.200 1.00 56.53 376 SER A O 1
ATOM 2941 N N . PRO A 1 377 ? 30.961 7.744 -23.232 1.00 52.84 377 PRO A N 1
ATOM 2942 C CA . PRO A 1 377 ? 30.782 8.734 -22.164 1.00 52.84 377 PRO A CA 1
ATOM 2943 C C . PRO A 1 377 ? 30.609 10.130 -22.766 1.00 52.84 377 PRO A C 1
ATOM 2945 O O . PRO A 1 377 ? 31.283 10.469 -23.743 1.00 52.84 377 PRO A O 1
ATOM 2948 N N . ALA A 1 378 ? 29.650 10.912 -22.269 1.00 52.53 378 ALA A N 1
ATOM 2949 C CA . ALA A 1 378 ? 29.423 12.272 -22.747 1.00 52.53 378 ALA A CA 1
ATOM 2950 C C . ALA A 1 378 ? 30.640 13.149 -22.423 1.00 52.53 378 ALA A C 1
ATOM 2952 O O . ALA A 1 378 ? 31.030 13.297 -21.269 1.00 52.53 378 ALA A O 1
ATOM 2953 N N . LEU A 1 379 ? 31.266 13.719 -23.455 1.00 52.84 379 LEU A N 1
ATOM 2954 C CA . LEU A 1 379 ? 32.263 14.767 -23.258 1.00 52.84 379 LEU A CA 1
ATOM 2955 C C . LEU A 1 379 ? 31.538 16.052 -22.855 1.00 52.84 379 LEU A C 1
ATOM 2957 O O . LEU A 1 379 ? 30.439 16.317 -23.343 1.00 52.84 379 LEU A O 1
ATOM 2961 N N . LYS A 1 380 ? 32.158 16.862 -21.994 1.00 54.47 380 LYS A N 1
ATOM 2962 C CA . LYS A 1 380 ? 31.626 18.181 -21.635 1.00 54.47 380 LYS A CA 1
ATOM 2963 C C . LYS A 1 380 ? 31.530 19.067 -22.890 1.00 54.47 380 LYS A C 1
ATOM 2965 O O . LYS A 1 380 ? 32.523 19.158 -23.623 1.00 54.47 380 LYS A O 1
ATOM 2970 N N . PRO A 1 381 ? 30.393 19.730 -23.145 1.00 45.84 381 PRO A N 1
ATOM 2971 C CA . PRO A 1 381 ? 30.291 20.862 -24.057 1.00 45.84 381 PRO A CA 1
ATOM 2972 C C . PRO A 1 381 ? 31.418 21.865 -23.808 1.00 45.84 381 PRO A C 1
ATOM 2974 O O . PRO A 1 381 ? 31.738 22.209 -22.673 1.00 45.84 381 PRO A O 1
ATOM 2977 N N . GLY A 1 382 ? 32.104 22.248 -24.886 1.00 51.91 382 GLY A N 1
ATOM 2978 C CA . GLY A 1 382 ? 33.344 23.033 -24.832 1.00 51.91 382 GLY A CA 1
ATOM 2979 C C . GLY A 1 382 ? 34.640 22.210 -24.879 1.00 51.91 382 GLY A C 1
ATOM 2980 O O . GLY A 1 382 ? 35.709 22.785 -25.083 1.00 51.91 382 GLY A O 1
ATOM 2981 N N . SER A 1 383 ? 34.583 20.877 -24.766 1.00 59.09 383 SER A N 1
ATOM 2982 C CA . SER A 1 383 ? 35.720 20.021 -25.129 1.00 59.09 383 SER A CA 1
ATOM 2983 C C . SER A 1 383 ? 35.982 20.100 -26.635 1.00 59.09 383 SER A C 1
ATOM 2985 O O . SER A 1 383 ? 35.045 20.075 -27.432 1.00 59.09 383 SER A O 1
ATOM 2987 N N . LYS A 1 384 ? 37.257 20.133 -27.042 1.00 60.69 384 LYS A N 1
ATOM 2988 C CA . LYS A 1 384 ? 37.656 20.124 -28.463 1.00 60.69 384 LYS A CA 1
ATOM 2989 C C . LYS A 1 384 ? 37.158 18.885 -29.214 1.00 60.69 384 LYS A C 1
ATOM 2991 O O . LYS A 1 384 ? 36.949 18.955 -30.420 1.00 60.69 384 LYS A O 1
ATOM 2996 N N . ASP A 1 385 ? 36.923 17.795 -28.488 1.00 60.44 385 ASP A N 1
ATOM 2997 C CA . ASP A 1 385 ? 36.446 16.522 -29.032 1.00 60.44 385 ASP A CA 1
ATOM 2998 C C . ASP A 1 385 ? 34.922 16.343 -28.884 1.00 60.44 385 ASP A C 1
ATOM 3000 O O . ASP A 1 385 ? 34.383 15.280 -29.201 1.00 60.44 385 ASP A O 1
ATOM 3004 N N . TYR A 1 386 ? 34.202 17.363 -28.394 1.00 60.72 386 TYR A N 1
ATOM 3005 C CA . TYR A 1 386 ? 32.749 17.309 -28.252 1.00 60.72 386 TYR A CA 1
ATOM 3006 C C . TYR A 1 386 ? 32.074 17.235 -29.626 1.00 60.72 386 TYR A C 1
ATOM 3008 O O . TYR A 1 386 ? 32.132 18.172 -30.422 1.00 60.72 386 TYR A O 1
ATOM 3016 N N . LYS A 1 387 ? 31.384 16.122 -29.884 1.00 60.88 387 LYS A N 1
ATOM 3017 C CA . LYS A 1 387 ? 30.472 15.972 -31.021 1.00 60.88 387 LYS A CA 1
ATOM 3018 C C . LYS A 1 387 ? 29.037 15.963 -30.514 1.00 60.88 387 LYS A C 1
ATOM 3020 O O . LYS A 1 387 ? 28.721 15.217 -29.584 1.00 60.88 387 LYS A O 1
ATOM 3025 N N . LEU A 1 388 ? 28.185 16.766 -31.154 1.00 62.72 388 LEU A N 1
ATOM 3026 C CA . LEU A 1 388 ? 26.736 16.688 -30.979 1.00 62.72 388 LEU A CA 1
ATOM 3027 C C . LEU A 1 388 ? 26.279 15.258 -31.272 1.00 62.72 388 LEU A C 1
ATOM 3029 O O . LEU A 1 388 ? 26.722 14.649 -32.245 1.00 62.72 388 LEU A O 1
ATOM 3033 N N . ARG A 1 389 ? 25.424 14.720 -30.404 1.00 73.00 389 ARG A N 1
ATOM 3034 C CA . ARG A 1 389 ? 24.926 13.350 -30.518 1.00 73.00 389 ARG A CA 1
ATOM 3035 C C . ARG A 1 389 ? 23.530 13.366 -31.109 1.00 73.00 389 ARG A C 1
ATOM 3037 O O . ARG A 1 389 ? 22.625 13.975 -30.536 1.00 73.00 389 ARG A O 1
ATOM 3044 N N . GLY A 1 390 ? 23.377 12.704 -32.249 1.00 79.19 390 GLY A N 1
ATOM 3045 C CA . GLY A 1 390 ? 22.117 12.637 -32.965 1.00 79.19 390 GLY A CA 1
ATOM 3046 C C . GLY A 1 390 ? 21.236 11.470 -32.568 1.00 79.19 390 GLY A C 1
ATOM 3047 O O . GLY A 1 390 ? 21.709 10.394 -32.194 1.00 79.19 390 GLY A O 1
ATOM 3048 N N . LEU A 1 391 ? 19.936 11.692 -32.721 1.00 87.06 391 LEU A N 1
ATOM 3049 C CA . LEU A 1 391 ? 18.978 10.649 -33.040 1.00 87.06 391 LEU A CA 1
ATOM 3050 C C . LEU A 1 391 ? 18.844 10.578 -34.564 1.00 87.06 391 LEU A C 1
ATOM 3052 O O . LEU A 1 391 ? 18.497 11.572 -35.205 1.00 87.06 391 LEU A O 1
ATOM 3056 N N . THR A 1 392 ? 19.102 9.407 -35.136 1.00 85.81 392 THR A N 1
ATOM 3057 C CA . THR A 1 392 ? 18.932 9.140 -36.567 1.00 85.81 392 THR A CA 1
ATOM 3058 C C . THR A 1 392 ? 17.668 8.325 -36.785 1.00 85.81 392 THR A C 1
ATOM 3060 O O . THR A 1 392 ? 17.408 7.353 -36.070 1.00 85.81 392 THR A O 1
ATOM 3063 N N . LYS A 1 393 ? 16.901 8.689 -37.811 1.00 87.62 393 LYS A N 1
ATOM 3064 C CA . LYS A 1 393 ? 15.743 7.920 -38.262 1.00 87.62 393 LYS A CA 1
ATOM 3065 C C . LYS A 1 393 ? 16.164 6.549 -38.795 1.00 87.62 393 LYS A C 1
ATOM 3067 O O . LYS A 1 393 ? 17.124 6.426 -39.552 1.00 87.62 393 LYS A O 1
ATOM 3072 N N . LEU A 1 394 ? 15.425 5.518 -38.404 1.00 86.06 394 LEU A N 1
ATOM 3073 C CA . LEU A 1 394 ? 15.558 4.172 -38.941 1.00 86.06 394 LEU A CA 1
ATOM 3074 C C . LEU A 1 394 ? 14.798 4.050 -40.262 1.00 86.06 394 LEU A C 1
ATOM 3076 O O . LEU A 1 394 ? 13.643 4.461 -40.373 1.00 86.06 394 LEU A O 1
ATOM 3080 N N . ASN A 1 395 ? 15.445 3.437 -41.252 1.00 79.69 395 ASN A N 1
ATOM 3081 C CA . ASN A 1 395 ? 14.828 3.150 -42.549 1.00 79.69 395 ASN A CA 1
ATOM 3082 C C . ASN A 1 395 ? 13.862 1.958 -42.484 1.00 79.69 395 ASN A C 1
ATOM 3084 O O . ASN A 1 395 ? 12.944 1.861 -43.294 1.00 79.69 395 ASN A O 1
ATOM 3088 N N . THR A 1 396 ? 14.059 1.063 -41.516 1.00 76.50 396 THR A N 1
ATOM 3089 C CA . THR A 1 396 ? 13.236 -0.123 -41.269 1.00 76.50 396 THR A CA 1
ATOM 3090 C C . THR A 1 396 ? 12.906 -0.208 -39.784 1.00 76.50 396 THR A C 1
ATOM 3092 O O . THR A 1 396 ? 13.793 -0.038 -38.945 1.00 76.50 396 THR A O 1
ATOM 3095 N N . LEU A 1 397 ? 11.641 -0.473 -39.454 1.00 78.06 397 LEU A N 1
ATOM 3096 C CA . LEU A 1 397 ? 11.227 -0.749 -38.078 1.00 78.06 397 LEU A CA 1
ATOM 3097 C C . LEU A 1 397 ? 11.763 -2.114 -37.636 1.00 78.06 397 LEU A C 1
ATOM 3099 O O . LEU A 1 397 ? 11.672 -3.088 -38.382 1.00 78.06 397 LEU A O 1
ATOM 3103 N N . ALA A 1 398 ? 12.321 -2.161 -36.428 1.00 74.38 398 ALA A N 1
ATOM 3104 C CA . ALA A 1 398 ? 12.772 -3.400 -35.811 1.00 74.38 398 ALA A CA 1
ATOM 3105 C C . ALA A 1 398 ? 11.576 -4.295 -35.444 1.00 74.38 398 ALA A C 1
ATOM 3107 O O . ALA A 1 398 ? 10.472 -3.812 -35.174 1.00 74.38 398 ALA A O 1
ATOM 3108 N N . LYS A 1 399 ? 11.790 -5.609 -35.406 1.00 73.00 399 LYS A N 1
ATOM 3109 C CA . LYS A 1 399 ? 10.750 -6.580 -35.057 1.00 73.00 399 LYS A CA 1
ATOM 3110 C C . LYS A 1 399 ? 10.247 -6.347 -33.626 1.00 73.00 399 LYS A C 1
ATOM 3112 O O . LYS A 1 399 ? 11.035 -6.252 -32.690 1.00 73.00 399 LYS A O 1
ATOM 3117 N N . GLY A 1 400 ? 8.924 -6.294 -33.454 1.00 68.62 400 GLY A N 1
ATOM 3118 C CA . GLY A 1 400 ? 8.292 -6.058 -32.148 1.00 68.62 400 GLY A CA 1
ATOM 3119 C C . GLY A 1 400 ? 8.321 -4.598 -31.686 1.00 68.62 400 GLY A C 1
ATOM 3120 O O . GLY A 1 400 ? 8.018 -4.320 -30.529 1.00 68.62 400 GLY A O 1
ATOM 3121 N N . VAL A 1 401 ? 8.681 -3.671 -32.577 1.00 70.62 401 VAL A N 1
ATOM 3122 C CA . VAL A 1 401 ? 8.659 -2.231 -32.329 1.00 70.62 401 VAL A CA 1
ATOM 3123 C C . VAL A 1 401 ? 7.606 -1.597 -33.242 1.00 70.62 401 VAL A C 1
ATOM 3125 O O . VAL A 1 401 ? 7.688 -1.723 -34.461 1.00 70.62 401 VAL A O 1
ATOM 3128 N N . GLY A 1 402 ? 6.620 -0.911 -32.661 1.00 71.56 402 GLY A N 1
ATOM 3129 C CA . GLY A 1 402 ? 5.543 -0.224 -33.377 1.00 71.56 402 GLY A CA 1
ATOM 3130 C C . GLY A 1 402 ? 4.934 0.893 -32.529 1.00 71.56 402 GLY A C 1
ATOM 3131 O O . GLY A 1 402 ? 5.027 0.857 -31.303 1.00 71.56 402 GLY A O 1
ATOM 3132 N N . CYS A 1 403 ? 4.366 1.917 -33.178 1.00 66.62 403 CYS A N 1
ATOM 3133 C CA . CYS A 1 403 ? 3.676 3.010 -32.475 1.00 66.62 403 CYS A CA 1
ATOM 3134 C C . CYS A 1 403 ? 2.249 2.653 -32.027 1.00 66.62 403 CYS A C 1
ATOM 3136 O O . CYS A 1 403 ? 1.640 3.461 -31.329 1.00 66.62 403 CYS A O 1
ATOM 3138 N N . GLU A 1 404 ? 1.733 1.500 -32.451 1.00 64.62 404 GLU A N 1
ATOM 3139 C CA . GLU A 1 404 ? 0.451 0.928 -32.030 1.00 64.62 404 GLU A CA 1
ATOM 3140 C C . GLU A 1 404 ? 0.709 -0.122 -30.936 1.00 64.62 404 GLU A C 1
ATOM 3142 O O . GLU A 1 404 ? 1.809 -0.681 -30.881 1.00 64.62 404 GLU A O 1
ATOM 3147 N N . GLU A 1 405 ? -0.260 -0.319 -30.038 1.00 51.75 405 GLU A N 1
ATOM 3148 C CA . GLU A 1 405 ? -0.154 -1.238 -28.889 1.00 51.75 405 GLU A CA 1
ATOM 3149 C C . GLU A 1 405 ? -0.133 -2.720 -29.271 1.00 51.75 405 GLU A C 1
ATOM 3151 O O . GLU A 1 405 ? -0.912 -3.127 -30.165 1.00 51.75 405 GLU A O 1
#